Protein AF-A0A356KLQ7-F1 (afdb_monomer_lite)

Sequence (514 aa):
MGVSFFETMQGELVDERGQRTAMDFRVKAEASDLLAFLRAGEARLSGVVEAAPYAERAPVRGRIVVDPFRAGRMSYELSFQDEHERALRFEGTKTIRWLRQPLRSWTELEGELTRGGERLARGTLRFDLRELPAFLASWSLRAGFARADLAQASLEEGAPADVDPTWAALAEAVLVPGERIPAPDEATLRAGRDFVRRMPAGLQLGHSLALKGLDLASRLRYGRSFARLPLARRRSLAEGRERFAPPPALLEAAAAPLKAVHFARPDYLGAVGAPSYEHEVREPDPAWLEQVTPVEALEVEALEAEVVVIGTGAGGAAIAAKLAEEGRAVALLEAGRYHLRQDFSGAPLERAQRLWVQRGLTFALGNSLTSIPLGKLVGGTTAINSGTCFAVPDAVLGEWRAAGFPSDFAPEAFRPWVEQVEAELGVTPGERPYLGRVADLVARGAEALGLEHGPLPRNAPGCDGQGTCIYGCPTDAKRSANVSWVPRALKAGAELFTGLRVSRLLERRGRVAG

Radius of gyration: 32.59 Å; chains: 1; bounding box: 86×51×91 Å

Structure (mmCIF, N/CA/C/O backbone):
data_AF-A0A356KLQ7-F1
#
_entry.id   AF-A0A356KLQ7-F1
#
loop_
_atom_site.group_PDB
_atom_site.id
_atom_site.type_symbol
_atom_site.label_atom_id
_atom_site.label_alt_id
_atom_site.label_comp_id
_atom_site.label_asym_id
_atom_site.label_entity_id
_atom_site.label_seq_id
_atom_site.pdbx_PDB_ins_code
_atom_site.Cartn_x
_atom_site.Cartn_y
_atom_site.Cartn_z
_atom_site.occupancy
_atom_site.B_iso_or_equiv
_atom_site.auth_seq_id
_atom_site.auth_comp_id
_atom_site.auth_asym_id
_atom_site.auth_atom_id
_atom_site.pdbx_PDB_model_num
ATOM 1 N N . MET A 1 1 ? 43.927 -5.444 -18.031 1.00 53.50 1 MET A N 1
ATOM 2 C CA . MET A 1 1 ? 42.647 -4.701 -18.161 1.00 53.50 1 MET A CA 1
ATOM 3 C C . MET A 1 1 ? 42.047 -5.092 -19.498 1.00 53.50 1 MET A C 1
ATOM 5 O O . MET A 1 1 ? 42.774 -5.030 -20.481 1.00 53.50 1 MET A O 1
ATOM 9 N N . GLY A 1 2 ? 40.799 -5.562 -19.530 1.00 59.97 2 GLY A N 1
ATOM 10 C CA . GLY A 1 2 ? 40.133 -5.947 -20.779 1.00 59.97 2 GLY A CA 1
ATOM 11 C C . GLY A 1 2 ? 39.663 -4.734 -21.584 1.00 59.97 2 GLY A C 1
ATOM 12 O O . GLY A 1 2 ? 39.489 -3.651 -21.023 1.00 59.97 2 GLY A O 1
ATOM 13 N N . VAL A 1 3 ? 39.462 -4.928 -22.885 1.00 65.06 3 VAL A N 1
ATOM 14 C CA . VAL A 1 3 ? 38.898 -3.929 -23.805 1.00 65.06 3 VAL A CA 1
ATOM 15 C C . VAL A 1 3 ? 37.609 -4.489 -24.379 1.00 65.06 3 VAL A C 1
ATOM 17 O O . VAL A 1 3 ? 37.569 -5.645 -24.800 1.00 65.06 3 VAL A O 1
ATOM 20 N N . SER A 1 4 ? 36.571 -3.662 -24.429 1.00 67.44 4 SER A N 1
ATOM 21 C CA . SER A 1 4 ? 35.356 -3.968 -25.178 1.00 67.44 4 SER A CA 1
ATOM 22 C C . SER A 1 4 ? 34.896 -2.760 -25.978 1.00 67.44 4 SER A C 1
ATOM 24 O O . SER A 1 4 ? 34.999 -1.638 -25.481 1.00 67.44 4 SER A O 1
ATOM 26 N N . PHE A 1 5 ? 34.369 -2.997 -27.177 1.00 68.44 5 PHE A N 1
ATOM 27 C CA . PHE A 1 5 ? 33.719 -1.988 -28.017 1.00 68.44 5 PHE A CA 1
ATOM 28 C C . PHE A 1 5 ? 32.568 -2.622 -28.810 1.00 68.44 5 PHE A C 1
ATOM 30 O O . PHE A 1 5 ? 32.486 -3.846 -28.925 1.00 68.44 5 PHE A O 1
ATOM 37 N N . PHE A 1 6 ? 31.670 -1.798 -29.344 1.00 67.88 6 PHE A N 1
ATOM 38 C CA . PHE A 1 6 ? 30.528 -2.248 -30.147 1.00 67.88 6 PHE A CA 1
ATOM 39 C C . PHE A 1 6 ? 30.664 -1.753 -31.584 1.00 67.88 6 PHE A C 1
ATOM 41 O O . PHE A 1 6 ? 31.101 -0.625 -31.795 1.00 67.88 6 PHE A O 1
ATOM 48 N N . GLU A 1 7 ? 30.279 -2.571 -32.560 1.00 74.06 7 GLU A N 1
ATOM 49 C CA . GLU A 1 7 ? 30.335 -2.234 -33.983 1.00 74.06 7 GLU A CA 1
ATOM 50 C C . GLU A 1 7 ? 29.040 -2.653 -34.693 1.00 74.06 7 GLU A C 1
ATOM 52 O O . GLU A 1 7 ? 28.558 -3.777 -34.527 1.00 74.06 7 GLU A O 1
ATOM 57 N N . THR A 1 8 ? 28.503 -1.737 -35.501 1.00 76.69 8 THR A N 1
ATOM 58 C CA . THR A 1 8 ? 27.355 -1.960 -36.387 1.00 76.69 8 THR A CA 1
ATOM 59 C C . THR A 1 8 ? 27.811 -1.787 -37.832 1.00 76.69 8 THR A C 1
ATOM 61 O O . THR A 1 8 ? 28.408 -0.764 -38.171 1.00 76.69 8 THR A O 1
ATOM 64 N N . MET A 1 9 ? 27.516 -2.765 -38.688 1.00 81.19 9 MET A N 1
ATOM 65 C CA . MET A 1 9 ? 27.859 -2.749 -40.114 1.00 81.19 9 MET A CA 1
ATOM 66 C C . MET A 1 9 ? 26.621 -3.064 -40.949 1.00 81.19 9 MET A C 1
ATOM 68 O O . MET A 1 9 ? 25.871 -3.967 -40.593 1.00 81.19 9 MET A O 1
ATOM 72 N N . GLN A 1 10 ? 26.416 -2.339 -42.052 1.00 83.81 10 GLN A N 1
ATOM 73 C CA . GLN A 1 10 ? 25.253 -2.488 -42.939 1.00 83.81 10 GLN A CA 1
ATOM 74 C C . GLN A 1 10 ? 25.666 -2.453 -44.410 1.00 83.81 10 GLN A C 1
ATOM 76 O O . GLN A 1 10 ? 26.453 -1.597 -44.808 1.00 83.81 10 GLN A O 1
ATOM 81 N N . GLY A 1 11 ? 25.114 -3.320 -45.250 1.00 86.69 11 GLY A N 1
ATOM 82 C CA . GLY A 1 11 ? 25.365 -3.288 -46.688 1.00 86.69 11 GLY A CA 1
ATOM 83 C C . GLY A 1 11 ? 24.571 -4.325 -47.464 1.00 86.69 11 GLY A C 1
ATOM 84 O O . GLY A 1 11 ? 23.490 -4.722 -47.045 1.00 86.69 11 GLY A O 1
ATOM 85 N N . GLU A 1 12 ? 25.097 -4.732 -48.617 1.00 88.06 12 GLU A N 1
ATOM 86 C CA . GLU A 1 12 ? 24.415 -5.651 -49.534 1.00 88.06 12 GLU A CA 1
ATOM 87 C C . GLU A 1 12 ? 25.310 -6.850 -49.860 1.00 88.06 12 GLU A C 1
ATOM 89 O O . GLU A 1 12 ? 26.492 -6.683 -50.164 1.00 88.06 12 GLU A O 1
ATOM 94 N N . LEU A 1 13 ? 24.723 -8.045 -49.829 1.00 88.44 13 LEU A N 1
ATOM 95 C CA . LEU A 1 13 ? 25.230 -9.289 -50.397 1.00 88.44 13 LEU A CA 1
ATOM 96 C C . LEU A 1 13 ? 24.626 -9.487 -51.794 1.00 88.44 13 LEU A C 1
ATOM 98 O O . LEU A 1 13 ? 23.446 -9.222 -52.002 1.00 88.44 13 LEU A O 1
ATOM 102 N N . VAL A 1 14 ? 25.415 -9.988 -52.736 1.00 89.56 14 VAL A N 1
ATOM 103 C CA . VAL A 1 14 ? 25.008 -10.331 -54.101 1.00 89.56 14 VAL A CA 1
ATOM 104 C C . VAL A 1 14 ? 25.331 -11.800 -54.342 1.00 89.56 14 VAL A C 1
ATOM 106 O O . VAL A 1 14 ? 26.483 -12.213 -54.179 1.00 89.56 14 VAL A O 1
ATOM 109 N N . ASP A 1 15 ? 24.319 -12.592 -54.687 1.00 88.69 15 ASP A N 1
ATOM 110 C CA . ASP A 1 15 ? 24.489 -14.009 -55.019 1.00 88.69 15 ASP A CA 1
ATOM 111 C C . ASP A 1 15 ? 24.967 -14.216 -56.473 1.00 88.69 15 ASP A C 1
ATOM 113 O O . ASP A 1 15 ? 25.096 -1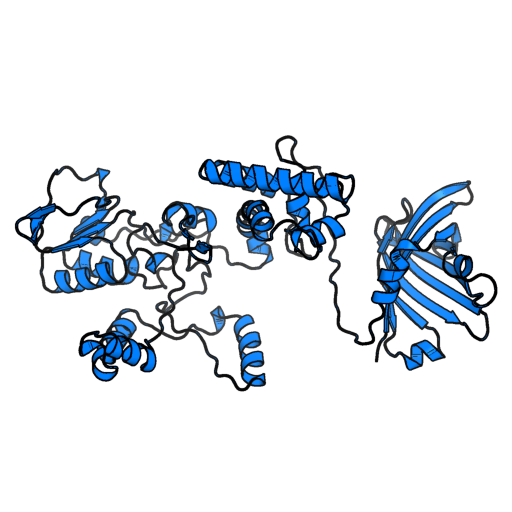3.270 -57.256 1.00 88.69 15 ASP A O 1
ATOM 117 N N . GLU A 1 16 ? 25.226 -15.466 -56.866 1.00 84.06 16 GLU A N 1
ATOM 118 C CA . GLU A 1 16 ? 25.684 -15.795 -58.228 1.00 84.06 16 GLU A CA 1
ATOM 119 C C . GLU A 1 16 ? 24.625 -15.541 -59.320 1.00 84.06 16 GLU A C 1
ATOM 121 O O . GLU A 1 16 ? 24.955 -15.484 -60.505 1.00 84.06 16 GLU A O 1
ATOM 126 N N . ARG A 1 17 ? 23.357 -15.344 -58.937 1.00 83.25 17 ARG A N 1
ATOM 127 C CA . ARG A 1 17 ? 22.237 -15.001 -59.829 1.00 83.25 17 ARG A CA 1
ATOM 128 C C . ARG A 1 17 ? 22.007 -13.488 -59.920 1.00 83.25 17 ARG A C 1
ATOM 130 O O . ARG A 1 17 ? 21.123 -13.052 -60.655 1.00 83.25 17 ARG A O 1
ATOM 137 N N . GLY A 1 18 ? 22.798 -12.686 -59.203 1.00 81.25 18 GLY A N 1
ATOM 138 C CA . GLY A 1 18 ? 22.677 -11.231 -59.142 1.00 81.25 18 GLY A CA 1
ATOM 139 C C . GLY A 1 18 ? 21.599 -10.724 -58.176 1.00 81.25 18 GLY A C 1
ATOM 140 O O . GLY A 1 18 ? 21.315 -9.524 -58.172 1.00 81.25 18 GLY A O 1
ATOM 141 N N . GLN A 1 19 ? 21.000 -11.594 -57.357 1.00 85.44 19 GLN A N 1
ATOM 142 C CA . GLN A 1 19 ? 20.044 -11.204 -56.326 1.00 85.44 19 GLN A CA 1
ATOM 143 C C . GLN A 1 19 ? 20.765 -10.457 -55.207 1.00 85.44 19 GLN A C 1
ATOM 145 O O . GLN A 1 19 ? 21.759 -10.929 -54.656 1.00 85.44 19 GLN A O 1
ATOM 150 N N . ARG A 1 20 ? 20.232 -9.285 -54.853 1.00 88.06 20 ARG A N 1
ATOM 151 C CA . ARG A 1 20 ? 20.753 -8.454 -53.768 1.00 88.06 20 ARG A CA 1
ATOM 152 C C . ARG A 1 20 ? 19.995 -8.719 -52.479 1.00 88.06 20 ARG A C 1
ATOM 154 O O . ARG A 1 20 ? 18.769 -8.709 -52.471 1.00 88.06 20 ARG A O 1
ATOM 161 N N . THR A 1 21 ? 20.735 -8.922 -51.402 1.00 85.44 21 THR A N 1
ATOM 162 C CA . THR A 1 21 ? 20.228 -9.141 -50.049 1.00 85.44 21 THR A CA 1
ATOM 163 C C . THR A 1 21 ? 20.844 -8.105 -49.127 1.00 85.44 21 THR A C 1
ATOM 165 O O . THR A 1 21 ? 22.067 -8.007 -49.047 1.00 85.44 21 THR A O 1
ATOM 168 N N . ALA A 1 22 ? 20.021 -7.321 -48.435 1.00 86.75 22 ALA A N 1
ATOM 169 C CA . ALA A 1 22 ? 20.527 -6.446 -47.386 1.00 86.75 22 ALA A CA 1
ATOM 170 C C . ALA A 1 22 ? 21.102 -7.304 -46.252 1.00 86.75 22 ALA A C 1
ATOM 172 O O . ALA A 1 22 ? 20.497 -8.303 -45.875 1.00 86.75 22 ALA A O 1
ATOM 173 N N . MET A 1 23 ? 22.265 -6.924 -45.735 1.00 86.62 23 MET A N 1
ATOM 174 C CA . MET A 1 23 ? 22.896 -7.572 -44.593 1.00 86.62 23 MET A CA 1
ATOM 175 C C . MET A 1 23 ? 23.317 -6.515 -43.580 1.00 86.62 23 MET A C 1
ATOM 177 O O . MET A 1 23 ? 24.036 -5.572 -43.921 1.00 86.62 23 MET A O 1
ATOM 181 N N . ASP A 1 24 ? 22.933 -6.708 -42.324 1.00 85.31 24 ASP A N 1
ATOM 182 C CA . ASP A 1 24 ? 23.490 -5.993 -41.188 1.00 85.31 24 ASP A CA 1
ATOM 183 C C . ASP A 1 24 ? 23.967 -6.940 -40.095 1.00 85.31 24 ASP A C 1
ATOM 185 O O . ASP A 1 24 ? 23.403 -8.006 -39.861 1.00 85.31 24 ASP A O 1
ATOM 189 N N . PHE A 1 25 ? 25.035 -6.546 -39.407 1.00 81.88 25 PHE A N 1
ATOM 190 C CA . PHE A 1 25 ? 25.416 -7.183 -38.158 1.00 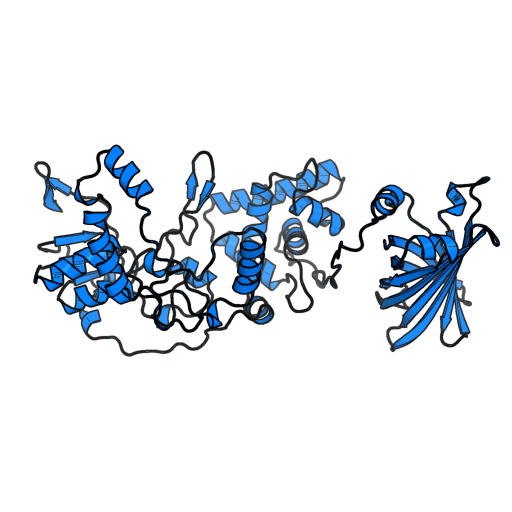81.88 25 PHE A CA 1
ATOM 191 C C . PHE A 1 25 ? 25.728 -6.145 -37.092 1.00 81.88 25 PHE A C 1
ATOM 193 O O . PHE A 1 25 ? 26.276 -5.072 -37.356 1.00 81.88 25 PHE A O 1
ATOM 200 N N . ARG A 1 26 ? 25.397 -6.509 -35.856 1.00 78.69 26 ARG A N 1
ATOM 201 C CA . ARG A 1 26 ? 25.664 -5.740 -34.642 1.00 78.69 26 ARG A CA 1
ATOM 202 C C . ARG A 1 26 ? 26.430 -6.635 -33.695 1.00 78.69 26 ARG A C 1
ATOM 204 O O . ARG A 1 26 ? 25.868 -7.602 -33.187 1.00 78.69 26 ARG A O 1
ATOM 211 N N . VAL A 1 27 ? 27.707 -6.337 -33.481 1.00 77.31 27 VAL A N 1
ATOM 212 C CA . VAL A 1 27 ? 28.617 -7.184 -32.704 1.00 77.31 27 VAL A CA 1
ATOM 213 C C . VAL A 1 27 ? 29.309 -6.401 -31.595 1.00 77.31 27 VAL A C 1
ATOM 215 O O . VAL A 1 27 ? 29.748 -5.267 -31.770 1.00 77.31 27 VAL A O 1
ATOM 218 N N . LYS A 1 28 ? 29.429 -7.035 -30.433 1.00 76.75 28 LYS A N 1
ATOM 219 C CA . LYS A 1 28 ? 30.313 -6.646 -29.342 1.00 76.75 28 LYS A CA 1
ATOM 220 C C . LYS A 1 28 ? 31.647 -7.355 -29.526 1.00 76.75 28 LYS A C 1
ATOM 222 O O . LYS A 1 28 ? 31.678 -8.585 -29.593 1.00 76.75 28 LYS A O 1
ATOM 227 N N . ALA A 1 29 ? 32.727 -6.587 -29.574 1.00 78.31 29 ALA A N 1
ATOM 228 C CA . ALA A 1 29 ? 34.088 -7.090 -29.545 1.00 78.31 29 ALA A CA 1
ATOM 229 C C . ALA A 1 29 ? 34.627 -7.072 -28.113 1.00 78.31 29 ALA A C 1
ATOM 231 O O . ALA A 1 29 ? 34.512 -6.061 -27.420 1.00 78.31 29 ALA A O 1
ATOM 232 N N . GLU A 1 30 ? 35.234 -8.173 -27.675 1.00 76.06 30 GLU A N 1
ATOM 233 C CA . GLU A 1 30 ? 35.836 -8.303 -26.349 1.00 76.06 30 GLU A CA 1
ATOM 234 C C . GLU A 1 30 ? 37.231 -8.928 -26.427 1.00 76.06 30 GLU A C 1
ATOM 236 O O . GLU A 1 30 ? 37.435 -9.980 -27.038 1.00 76.06 30 GLU A O 1
ATOM 241 N N . ALA A 1 31 ? 38.188 -8.299 -25.746 1.00 77.50 31 ALA A N 1
ATOM 242 C CA . ALA A 1 31 ? 39.513 -8.842 -25.495 1.00 77.50 31 ALA A CA 1
ATOM 243 C C . ALA A 1 31 ? 39.782 -8.851 -23.987 1.00 77.50 31 ALA A C 1
ATOM 245 O O . ALA A 1 31 ? 39.621 -7.840 -23.298 1.00 77.50 31 ALA A O 1
ATOM 246 N N . SER A 1 32 ? 40.211 -9.999 -23.465 1.00 64.12 32 SER A N 1
ATOM 247 C CA . SER A 1 32 ? 40.460 -10.200 -22.033 1.00 64.12 32 SER A CA 1
ATOM 248 C C . SER A 1 32 ? 41.649 -9.391 -21.505 1.00 64.12 32 SER A C 1
ATOM 250 O O . SER A 1 32 ? 41.704 -9.090 -20.313 1.00 64.12 32 SER A O 1
ATOM 252 N N . ASP A 1 33 ? 42.583 -9.007 -22.380 1.00 70.56 33 ASP A N 1
ATOM 253 C CA . ASP A 1 33 ? 43.766 -8.231 -22.019 1.00 70.56 33 ASP A CA 1
ATOM 254 C C . ASP A 1 33 ? 44.173 -7.230 -23.117 1.00 70.56 33 ASP A C 1
ATOM 256 O O . ASP A 1 33 ? 44.377 -7.598 -24.272 1.00 70.56 33 ASP A O 1
ATOM 260 N N . LEU A 1 34 ? 44.317 -5.955 -22.740 1.00 64.56 34 LEU A N 1
ATOM 261 C CA . LEU A 1 34 ? 44.719 -4.850 -23.618 1.00 64.56 34 LEU A CA 1
ATOM 262 C C . LEU A 1 34 ? 46.112 -5.065 -24.232 1.00 64.56 34 LEU A C 1
ATOM 264 O O . LEU A 1 34 ? 46.314 -4.749 -25.401 1.00 64.56 34 LEU A O 1
ATOM 268 N N . LEU A 1 35 ? 47.076 -5.604 -23.475 1.00 62.94 35 LEU A N 1
ATOM 269 C CA . LEU A 1 35 ? 48.428 -5.857 -23.989 1.00 62.94 35 LEU A CA 1
ATOM 270 C C . LEU A 1 35 ? 48.434 -7.015 -24.992 1.00 62.94 35 LEU A C 1
ATOM 272 O O . LEU A 1 35 ? 49.135 -6.936 -26.000 1.00 62.94 35 LEU A O 1
ATOM 276 N N . ALA A 1 36 ? 47.638 -8.058 -24.752 1.00 62.69 36 ALA A N 1
ATOM 277 C CA . ALA A 1 36 ? 47.413 -9.137 -25.707 1.00 62.69 36 ALA A CA 1
ATOM 278 C C . ALA A 1 36 ? 46.707 -8.639 -26.978 1.00 62.69 36 ALA A C 1
ATOM 280 O O . ALA A 1 36 ? 47.153 -8.967 -28.075 1.00 62.69 36 ALA A O 1
ATOM 281 N N . PHE A 1 37 ? 45.685 -7.784 -26.854 1.00 69.50 37 PHE A N 1
ATOM 282 C CA . PHE A 1 37 ? 45.008 -7.164 -27.999 1.00 69.50 37 PHE A CA 1
ATOM 283 C C . PHE A 1 37 ? 45.962 -6.300 -28.835 1.00 69.50 37 PHE A C 1
ATOM 285 O O . PHE A 1 37 ? 45.984 -6.418 -30.054 1.00 69.50 37 PHE A O 1
ATOM 292 N N . LEU A 1 38 ? 46.819 -5.493 -28.202 1.00 65.62 38 LEU A N 1
ATOM 293 C CA . LEU A 1 38 ? 47.808 -4.676 -28.917 1.00 65.62 38 LEU A CA 1
ATOM 294 C C . LEU A 1 38 ? 48.913 -5.506 -29.599 1.00 65.62 38 LEU A C 1
ATOM 296 O O . LEU A 1 38 ? 49.496 -5.038 -30.574 1.00 65.62 38 LEU A O 1
ATOM 300 N N . ARG A 1 39 ? 49.218 -6.718 -29.105 1.00 64.62 39 ARG A N 1
ATOM 301 C CA . ARG A 1 39 ? 50.248 -7.606 -29.685 1.00 64.62 39 ARG A CA 1
ATOM 302 C C . ARG A 1 39 ? 49.715 -8.560 -30.754 1.00 64.62 39 ARG A C 1
ATOM 304 O O . ARG A 1 39 ? 50.401 -8.778 -31.746 1.00 64.62 39 ARG A O 1
ATOM 311 N N . ALA A 1 40 ? 48.554 -9.167 -30.519 1.00 66.50 40 ALA A N 1
ATOM 312 C CA . ALA A 1 40 ? 47.967 -10.199 -31.377 1.00 66.50 40 ALA A CA 1
ATOM 313 C C . ALA A 1 40 ? 46.847 -9.662 -32.280 1.00 66.50 40 ALA A C 1
ATOM 315 O O . ALA A 1 40 ? 46.485 -10.313 -33.254 1.00 66.50 40 ALA A O 1
ATOM 316 N N . GLY A 1 41 ? 46.287 -8.492 -31.956 1.00 72.50 41 GLY A N 1
ATOM 317 C CA . GLY A 1 41 ? 45.224 -7.866 -32.735 1.00 72.50 41 GLY A CA 1
ATOM 318 C C . GLY A 1 41 ? 43.868 -8.559 -32.652 1.00 72.50 41 GLY A C 1
ATOM 319 O O . GLY A 1 41 ? 42.976 -8.209 -33.415 1.00 72.50 41 GLY A O 1
ATOM 320 N N . GLU A 1 42 ? 43.695 -9.554 -31.782 1.00 80.50 42 GLU A N 1
ATOM 321 C CA . GLU A 1 42 ? 42.515 -10.422 -31.787 1.00 80.50 42 GLU A CA 1
ATOM 322 C C . GLU A 1 42 ? 41.491 -10.033 -30.712 1.00 80.50 42 GLU A C 1
ATOM 324 O O . GLU A 1 42 ? 41.840 -9.845 -29.544 1.00 80.50 42 GLU A O 1
ATOM 329 N N . ALA A 1 43 ? 40.213 -9.961 -31.092 1.00 82.12 43 ALA A N 1
ATOM 330 C CA . ALA A 1 43 ? 39.090 -9.851 -30.163 1.00 82.12 43 ALA A CA 1
ATOM 331 C C . ALA A 1 43 ? 37.950 -10.801 -30.559 1.00 82.12 43 ALA A C 1
ATOM 333 O O . ALA A 1 43 ? 37.722 -11.077 -31.739 1.00 82.12 43 ALA A O 1
ATOM 334 N N . ARG A 1 44 ? 37.219 -11.312 -29.565 1.00 82.94 44 ARG A N 1
ATOM 335 C CA . ARG A 1 44 ? 36.047 -12.170 -29.786 1.00 82.94 44 ARG A CA 1
ATOM 336 C C . ARG A 1 44 ? 34.833 -11.315 -30.101 1.00 82.94 44 ARG A C 1
ATOM 338 O O . ARG A 1 44 ? 34.607 -10.316 -29.428 1.00 82.94 44 ARG A O 1
ATOM 345 N N . LEU A 1 45 ? 34.049 -11.733 -31.086 1.00 81.56 45 LEU A N 1
ATOM 346 C CA . LEU A 1 45 ? 32.810 -11.083 -31.494 1.00 81.56 45 LEU A CA 1
ATOM 347 C C . LEU A 1 45 ? 31.604 -11.891 -31.011 1.00 81.56 45 LEU A C 1
ATOM 349 O O . LEU A 1 45 ? 31.567 -13.116 -31.144 1.00 81.56 45 LEU A O 1
ATOM 353 N N . SER A 1 46 ? 30.599 -11.198 -30.490 1.00 73.75 46 SER A N 1
ATOM 354 C CA . SER A 1 46 ? 29.287 -11.769 -30.171 1.00 73.75 46 SER A CA 1
ATOM 355 C C . SER A 1 46 ? 28.189 -10.764 -30.494 1.00 73.75 46 SER A C 1
ATOM 357 O O . SER A 1 46 ? 28.371 -9.572 -30.262 1.00 73.75 46 SER A O 1
ATOM 359 N N . GLY A 1 47 ? 27.066 -11.205 -31.051 1.00 80.50 47 GLY A N 1
ATOM 360 C CA . GLY A 1 47 ? 26.006 -10.275 -31.425 1.00 80.50 47 GLY A CA 1
ATOM 361 C C . GLY A 1 47 ? 24.878 -10.905 -32.224 1.00 80.50 47 GLY A C 1
ATOM 362 O O . GLY A 1 47 ? 24.567 -12.081 -32.039 1.00 80.50 47 GLY A O 1
ATOM 363 N N . VAL A 1 48 ? 24.311 -10.127 -33.144 1.00 76.31 48 VAL A N 1
ATOM 364 C CA . VAL A 1 48 ? 23.237 -10.554 -34.053 1.00 76.31 48 VAL A CA 1
ATOM 365 C C . VAL A 1 48 ? 23.541 -10.171 -35.500 1.00 76.31 48 VAL A C 1
ATOM 367 O O . VAL A 1 48 ? 24.204 -9.161 -35.748 1.00 76.31 48 VAL A O 1
ATOM 370 N N . VAL A 1 49 ? 23.039 -10.971 -36.439 1.00 82.81 49 VAL A N 1
ATOM 371 C CA . VAL A 1 49 ? 23.097 -10.723 -37.885 1.00 82.81 49 VAL A CA 1
ATOM 372 C C . VAL A 1 49 ? 21.703 -10.838 -38.499 1.00 82.81 49 VAL A C 1
ATOM 374 O O . VAL A 1 49 ? 20.914 -11.697 -38.111 1.00 82.81 49 VAL A O 1
ATOM 377 N N . GLU A 1 50 ? 21.402 -9.976 -39.456 1.00 84.44 50 GLU A N 1
ATOM 378 C CA . GLU A 1 50 ? 20.156 -9.961 -40.213 1.00 84.44 50 GLU A CA 1
ATOM 379 C C . GLU A 1 50 ? 20.503 -9.844 -41.700 1.00 84.44 50 GLU A C 1
ATOM 381 O O . GLU A 1 50 ? 21.226 -8.946 -42.120 1.00 84.44 50 GLU A O 1
ATOM 386 N N . ALA A 1 51 ? 20.090 -10.839 -42.478 1.00 84.31 51 ALA A N 1
ATOM 387 C CA . ALA A 1 51 ? 20.444 -11.020 -43.879 1.00 84.31 51 ALA A CA 1
ATOM 388 C C . ALA A 1 51 ? 19.390 -11.881 -44.594 1.00 84.31 51 ALA A C 1
ATOM 390 O O . ALA A 1 51 ? 19.715 -12.950 -45.107 1.00 84.31 51 ALA A O 1
ATOM 391 N N . ALA A 1 52 ? 18.116 -11.478 -44.573 1.00 78.62 52 ALA A N 1
ATOM 392 C CA . ALA A 1 52 ? 17.020 -12.271 -45.139 1.00 78.62 52 ALA A CA 1
ATOM 393 C C . ALA A 1 52 ? 17.181 -12.467 -46.665 1.00 78.62 52 ALA A C 1
ATOM 395 O O . ALA A 1 52 ? 17.386 -11.482 -47.376 1.00 78.62 52 ALA A O 1
ATOM 396 N N . PRO A 1 53 ? 17.074 -13.702 -47.197 1.00 75.38 53 PRO A N 1
ATOM 397 C CA . PRO A 1 53 ? 16.517 -14.898 -46.548 1.00 75.38 53 PRO A CA 1
ATOM 398 C C . PRO A 1 53 ? 17.549 -15.803 -45.844 1.00 75.38 53 PRO A C 1
ATOM 400 O O . PRO A 1 53 ? 17.203 -16.866 -45.349 1.00 75.38 53 PRO A O 1
ATOM 403 N N . TYR A 1 54 ? 18.833 -15.442 -45.819 1.00 80.69 54 TYR A N 1
ATOM 404 C CA . TYR A 1 54 ? 19.890 -16.290 -45.257 1.00 80.69 54 TYR A CA 1
ATOM 405 C C . TYR A 1 54 ? 19.848 -16.387 -43.730 1.00 80.69 54 TYR A C 1
ATOM 407 O O . TYR A 1 54 ? 20.152 -17.441 -43.181 1.00 80.69 54 TYR A O 1
ATOM 415 N N . ALA A 1 55 ? 19.525 -15.294 -43.038 1.00 79.94 55 ALA A N 1
ATOM 416 C CA . ALA A 1 55 ? 19.428 -15.270 -41.582 1.00 79.94 55 ALA A CA 1
ATOM 417 C C . ALA A 1 55 ? 18.488 -14.157 -41.115 1.00 79.94 55 ALA A C 1
ATOM 419 O O . ALA A 1 55 ? 18.714 -12.985 -41.413 1.00 79.94 55 ALA A O 1
ATOM 420 N N . GLU A 1 56 ? 17.468 -14.501 -40.337 1.00 78.06 56 GLU A N 1
ATOM 421 C CA . GLU A 1 56 ? 16.546 -13.533 -39.740 1.00 78.06 56 GLU A CA 1
ATOM 422 C C . GLU A 1 56 ? 16.908 -13.327 -38.268 1.00 78.06 56 GLU A C 1
ATOM 424 O O . GLU A 1 56 ? 16.591 -14.146 -37.409 1.00 78.06 56 GLU A O 1
ATOM 429 N N . ARG A 1 57 ? 17.639 -12.242 -37.974 1.00 78.00 57 ARG A N 1
ATOM 430 C CA . ARG A 1 57 ? 18.097 -11.881 -36.617 1.00 78.00 57 ARG A CA 1
ATOM 431 C C . ARG A 1 57 ? 18.795 -13.031 -35.867 1.00 78.00 57 ARG A C 1
ATOM 433 O O . ARG A 1 57 ? 18.611 -13.201 -34.660 1.00 78.00 57 ARG A O 1
ATOM 440 N N . ALA A 1 58 ? 19.635 -13.792 -36.565 1.00 73.25 58 ALA A N 1
ATOM 441 C CA . ALA A 1 58 ? 20.338 -14.936 -36.000 1.00 73.25 58 ALA A CA 1
ATOM 442 C C . ALA A 1 58 ? 21.454 -14.501 -35.025 1.00 73.25 58 ALA A C 1
ATOM 444 O O . ALA A 1 58 ? 22.151 -13.508 -35.275 1.00 73.25 58 ALA A O 1
ATOM 445 N N . PRO A 1 59 ? 21.680 -15.241 -33.922 1.00 72.94 59 PRO A N 1
ATOM 446 C CA . PRO A 1 59 ? 22.825 -15.009 -33.053 1.00 72.94 59 PRO A CA 1
ATOM 447 C C . PRO A 1 59 ? 24.126 -15.294 -33.812 1.00 72.94 59 PRO A C 1
ATOM 449 O O . PRO A 1 59 ? 24.265 -16.323 -34.474 1.00 72.94 59 PRO A O 1
ATOM 452 N N . VAL A 1 60 ? 25.105 -14.397 -33.680 1.00 81.94 60 VAL A N 1
ATOM 453 C CA . VAL A 1 60 ? 26.408 -14.520 -34.343 1.00 81.94 60 VAL A CA 1
ATOM 454 C C . VAL A 1 60 ? 27.538 -14.571 -33.324 1.00 81.94 60 VAL A C 1
ATOM 456 O O . VAL A 1 60 ? 27.564 -13.825 -32.339 1.00 81.94 60 VAL A O 1
ATOM 459 N N . ARG A 1 61 ? 28.501 -15.458 -33.569 1.00 85.44 61 ARG A N 1
ATOM 460 C CA . ARG A 1 61 ? 29.769 -15.529 -32.837 1.00 85.44 61 ARG A CA 1
ATOM 461 C C . ARG A 1 61 ? 30.919 -15.467 -33.815 1.00 85.44 61 ARG A C 1
ATOM 463 O O . ARG A 1 61 ? 30.817 -15.970 -34.928 1.00 85.44 61 ARG A O 1
ATOM 470 N N . GLY A 1 62 ? 32.025 -14.879 -33.399 1.00 87.75 62 GLY A N 1
ATOM 471 C CA . GLY A 1 62 ? 33.140 -14.720 -34.304 1.00 87.75 62 GLY A CA 1
ATOM 472 C C . GLY A 1 62 ? 34.393 -14.192 -33.654 1.00 87.75 62 GLY A C 1
ATOM 473 O O . GLY A 1 62 ? 34.525 -14.145 -32.429 1.00 87.75 62 GLY A O 1
ATOM 474 N N . ARG A 1 63 ? 35.306 -13.749 -34.503 1.00 87.38 63 ARG A N 1
ATOM 475 C CA . ARG A 1 63 ? 36.491 -13.011 -34.091 1.00 87.38 63 ARG A CA 1
ATOM 476 C C . ARG A 1 63 ? 36.830 -11.931 -35.099 1.00 87.38 63 ARG A C 1
ATOM 478 O O . ARG A 1 63 ? 36.484 -12.019 -36.277 1.00 87.38 63 ARG A O 1
ATOM 485 N N . ILE A 1 64 ? 37.533 -10.931 -34.599 1.00 86.38 64 ILE A N 1
ATOM 486 C CA . ILE A 1 64 ? 38.189 -9.905 -35.388 1.00 86.38 64 ILE A CA 1
ATOM 487 C C . ILE A 1 64 ? 39.690 -10.015 -35.159 1.00 86.38 64 ILE A C 1
ATOM 489 O O . ILE A 1 64 ? 40.125 -10.162 -34.019 1.00 86.38 64 ILE A O 1
ATOM 493 N N . VAL A 1 65 ? 40.469 -9.950 -36.235 1.00 82.69 65 VAL A N 1
ATOM 494 C CA . VAL A 1 65 ? 41.935 -9.949 -36.188 1.00 82.69 65 VAL A CA 1
ATOM 495 C C . VAL A 1 65 ? 42.443 -8.692 -36.880 1.00 82.69 65 VAL A C 1
ATOM 497 O O . VAL A 1 65 ? 42.189 -8.479 -38.065 1.00 82.69 65 VAL A O 1
ATOM 500 N N . VAL A 1 66 ? 43.154 -7.852 -36.137 1.00 76.38 66 VAL A N 1
ATOM 501 C CA . VAL A 1 66 ? 43.715 -6.571 -36.570 1.00 76.38 66 VAL A CA 1
ATOM 502 C C . VAL A 1 66 ? 45.228 -6.728 -36.728 1.00 76.38 66 VAL A C 1
ATOM 504 O O . VAL A 1 66 ? 45.941 -6.848 -35.741 1.00 76.38 66 VAL A O 1
ATOM 507 N N . ASP A 1 67 ? 45.750 -6.671 -37.952 1.00 70.81 67 ASP A N 1
ATOM 508 C CA . ASP A 1 67 ? 47.197 -6.669 -38.217 1.00 70.81 67 ASP A CA 1
ATOM 509 C C . ASP A 1 67 ? 47.618 -5.320 -38.829 1.00 70.81 67 ASP A C 1
ATOM 511 O O . ASP A 1 67 ? 47.661 -5.162 -40.057 1.00 70.81 67 ASP A O 1
ATOM 515 N N . PRO A 1 68 ? 47.898 -4.304 -37.990 1.00 59.88 68 PRO A N 1
ATOM 516 C CA . PRO A 1 68 ? 48.187 -2.959 -38.464 1.00 59.88 68 PRO A CA 1
ATOM 517 C C . PRO A 1 68 ? 49.645 -2.775 -38.911 1.00 59.88 68 PRO A C 1
ATOM 519 O O . PRO A 1 68 ? 49.910 -1.850 -39.675 1.00 59.88 68 PRO A O 1
ATOM 522 N N . PHE A 1 69 ? 50.579 -3.629 -38.470 1.00 57.69 69 PHE A N 1
ATOM 523 C CA . PHE A 1 69 ? 52.022 -3.426 -38.672 1.00 57.69 69 PHE A CA 1
ATOM 524 C C . PHE A 1 69 ? 52.647 -4.324 -39.748 1.00 57.69 69 PHE A C 1
ATOM 526 O O . PHE A 1 69 ? 53.632 -3.906 -40.352 1.00 57.69 69 PHE A O 1
ATOM 533 N N . ARG A 1 70 ? 52.112 -5.528 -40.016 1.00 58.78 70 ARG A N 1
ATOM 534 C CA . ARG A 1 70 ? 52.669 -6.441 -41.036 1.00 58.78 70 ARG A CA 1
ATOM 535 C C . ARG A 1 70 ? 51.848 -6.469 -42.321 1.00 58.78 70 ARG A C 1
ATOM 537 O O . ARG A 1 70 ? 52.433 -6.490 -43.400 1.00 58.78 70 ARG A O 1
ATOM 544 N N . ALA A 1 71 ? 50.518 -6.450 -42.218 1.00 60.25 71 ALA A N 1
ATOM 545 C CA . ALA A 1 71 ? 49.626 -6.610 -43.373 1.00 60.25 71 ALA A CA 1
ATOM 546 C C . ALA A 1 71 ? 48.753 -5.382 -43.685 1.00 60.25 71 ALA A C 1
ATOM 548 O O . ALA A 1 71 ? 48.233 -5.275 -44.797 1.00 60.25 71 ALA A O 1
ATOM 549 N N . GLY A 1 72 ? 48.572 -4.462 -42.729 1.00 66.12 72 GLY A N 1
ATOM 550 C CA . GLY A 1 72 ? 47.662 -3.322 -42.871 1.00 66.12 72 GLY A CA 1
ATOM 551 C C . GLY A 1 72 ? 46.219 -3.769 -43.116 1.00 66.12 72 GLY A C 1
ATOM 552 O O . GLY A 1 72 ? 45.535 -3.188 -43.957 1.00 66.12 72 GLY A O 1
ATOM 553 N N . ARG A 1 73 ? 45.766 -4.839 -42.450 1.00 75.31 73 ARG A N 1
ATOM 554 C CA . ARG A 1 73 ? 44.461 -5.482 -42.687 1.00 75.31 73 ARG A CA 1
ATOM 555 C C . ARG A 1 73 ? 43.724 -5.770 -41.385 1.00 75.31 73 ARG A C 1
ATOM 557 O O . ARG A 1 73 ? 44.338 -5.978 -40.343 1.00 75.31 73 ARG A O 1
ATOM 564 N N . MET A 1 74 ? 42.400 -5.794 -41.466 1.00 79.88 74 MET A N 1
ATOM 565 C CA . MET A 1 74 ? 41.509 -6.227 -40.396 1.00 79.88 74 MET A CA 1
ATOM 566 C C . MET A 1 74 ? 40.519 -7.243 -40.953 1.00 79.88 74 MET A C 1
ATOM 568 O O . MET A 1 74 ? 39.857 -6.964 -41.952 1.00 79.88 74 MET A O 1
ATOM 572 N N . SER A 1 75 ? 40.452 -8.408 -40.321 1.00 84.38 75 SER A N 1
ATOM 573 C CA . SER A 1 75 ? 39.724 -9.579 -40.816 1.00 84.38 75 SER A CA 1
ATOM 574 C C . SER A 1 75 ? 38.616 -9.947 -39.837 1.00 84.38 75 SER A C 1
ATOM 576 O O . SER A 1 75 ? 38.852 -9.965 -38.631 1.00 84.38 75 SER A O 1
ATOM 578 N N . TYR A 1 76 ? 37.430 -10.235 -40.358 1.00 88.81 76 TYR A N 1
ATOM 579 C CA . TYR A 1 76 ? 36.234 -10.626 -39.622 1.00 88.81 76 TYR A CA 1
ATOM 580 C C . TYR A 1 76 ? 35.875 -12.054 -39.998 1.00 88.81 76 TYR A C 1
ATOM 582 O O . TYR A 1 76 ? 35.807 -12.384 -41.178 1.00 88.81 76 TYR A O 1
ATOM 590 N N . GLU A 1 77 ? 35.600 -12.871 -38.993 1.00 90.75 77 GLU A N 1
ATOM 591 C CA . GLU A 1 77 ? 35.123 -14.238 -39.164 1.00 90.75 77 GLU A CA 1
ATOM 592 C C . GLU A 1 77 ? 33.892 -14.401 -38.280 1.00 90.75 77 GLU A C 1
ATOM 594 O O . GLU A 1 77 ? 34.004 -14.424 -37.055 1.00 90.75 77 GLU A O 1
ATOM 599 N N . LEU A 1 78 ? 32.714 -14.446 -38.899 1.00 90.19 78 LEU A N 1
ATOM 600 C CA . LEU A 1 78 ? 31.413 -14.512 -38.241 1.00 90.19 78 LEU A CA 1
ATOM 601 C C . LEU A 1 78 ? 30.740 -15.843 -38.569 1.00 90.19 78 LEU A C 1
ATOM 603 O O . LEU A 1 78 ? 30.700 -16.247 -39.724 1.00 90.19 78 LEU A O 1
ATOM 607 N N . SER A 1 79 ? 30.202 -16.522 -37.563 1.00 88.06 79 SER A N 1
ATOM 608 C CA . SER A 1 79 ? 29.491 -17.797 -37.687 1.00 88.06 79 SER A CA 1
ATOM 609 C C . SER A 1 79 ? 28.100 -17.682 -37.067 1.00 88.06 79 SER A C 1
ATOM 611 O O . SER A 1 79 ? 27.961 -17.193 -35.942 1.00 88.06 79 SER A O 1
ATOM 613 N N . PHE A 1 80 ? 27.086 -18.115 -37.810 1.00 89.56 80 PHE A N 1
ATOM 614 C CA . PHE A 1 80 ? 25.666 -18.056 -37.450 1.00 89.56 80 PHE A CA 1
ATOM 615 C C . PHE A 1 80 ? 24.901 -19.197 -38.138 1.00 89.56 80 PHE A C 1
ATOM 617 O O . PHE A 1 80 ? 25.500 -19.994 -38.857 1.00 89.56 80 PHE A O 1
ATOM 624 N N . GLN A 1 81 ? 23.600 -19.322 -37.890 1.00 85.81 81 GLN A N 1
ATOM 625 C CA . GLN A 1 81 ? 22.750 -20.356 -38.491 1.00 85.81 81 GLN A CA 1
ATOM 626 C C . GLN A 1 81 ? 21.614 -19.720 -39.293 1.00 85.81 81 GLN A C 1
ATOM 628 O O . GLN A 1 81 ? 21.189 -18.609 -38.974 1.00 85.81 81 GLN A O 1
ATOM 633 N N . ASP A 1 82 ? 21.151 -20.417 -40.330 1.00 82.19 82 ASP A N 1
ATOM 634 C CA . ASP A 1 82 ? 19.923 -20.050 -41.040 1.00 82.19 82 ASP A CA 1
ATOM 635 C C . ASP A 1 82 ? 18.661 -20.575 -40.334 1.00 82.19 82 ASP A C 1
ATOM 637 O O . ASP A 1 82 ? 18.736 -21.259 -39.313 1.00 82.19 82 ASP A O 1
ATOM 641 N N . GLU A 1 83 ? 17.491 -20.262 -40.893 1.00 76.25 83 GLU A N 1
ATOM 642 C CA . GLU A 1 83 ? 16.169 -20.675 -40.388 1.00 76.25 83 GLU A CA 1
ATOM 643 C C . GLU A 1 83 ? 15.973 -22.209 -40.303 1.00 76.25 83 GLU A C 1
ATOM 645 O O . GLU A 1 83 ? 15.059 -22.681 -39.635 1.00 76.25 83 GLU A O 1
ATOM 650 N N . HIS A 1 84 ? 16.844 -22.994 -40.951 1.00 78.81 84 HIS A N 1
ATOM 651 C CA . HIS A 1 84 ? 16.851 -24.460 -40.935 1.00 78.81 84 HIS A CA 1
ATOM 652 C C . HIS A 1 84 ? 18.022 -25.023 -40.100 1.00 78.81 84 HIS A C 1
ATOM 654 O O . HIS A 1 84 ? 18.446 -26.159 -40.315 1.00 78.81 84 HIS A O 1
ATOM 660 N N . GLU A 1 85 ? 18.590 -24.215 -39.197 1.00 77.50 85 GLU A N 1
ATOM 661 C CA . GLU A 1 85 ? 19.741 -24.531 -38.336 1.00 77.50 85 GLU A CA 1
ATOM 662 C C . GLU A 1 85 ? 21.049 -24.868 -39.083 1.00 77.50 85 GLU A C 1
ATOM 664 O O . GLU A 1 85 ? 22.016 -25.367 -38.492 1.00 77.50 85 GLU A O 1
ATOM 669 N N . ARG A 1 86 ? 21.144 -24.568 -40.385 1.00 84.38 86 ARG A N 1
ATOM 670 C CA . ARG A 1 86 ? 22.355 -24.853 -41.168 1.00 84.38 86 ARG A CA 1
ATOM 671 C C . ARG A 1 86 ? 23.414 -23.796 -40.885 1.00 84.38 86 ARG A C 1
ATOM 673 O O . ARG A 1 86 ? 23.137 -22.600 -40.887 1.00 84.38 86 ARG A O 1
ATOM 680 N N . ALA A 1 87 ? 24.652 -24.240 -40.678 1.00 88.00 87 ALA A N 1
ATOM 681 C CA . ALA A 1 87 ? 25.766 -23.357 -40.352 1.00 88.00 87 ALA A CA 1
ATOM 682 C C . ALA A 1 87 ? 26.162 -22.467 -41.543 1.00 88.00 87 ALA A C 1
ATOM 684 O O . ALA A 1 87 ? 26.534 -22.955 -42.615 1.00 88.00 87 ALA A O 1
ATOM 685 N N . LEU A 1 88 ? 26.136 -21.159 -41.309 1.00 90.62 88 LEU A N 1
ATOM 686 C CA . LEU A 1 88 ? 26.584 -20.109 -42.209 1.00 90.62 88 LEU A CA 1
ATOM 687 C C . LEU A 1 88 ? 27.813 -19.411 -41.640 1.00 90.62 88 LEU A C 1
ATOM 689 O O . LEU A 1 88 ? 27.965 -19.237 -40.426 1.00 90.62 88 LEU A O 1
ATOM 693 N N . ARG A 1 89 ? 28.688 -18.974 -42.541 1.00 92.19 89 ARG A N 1
ATOM 694 C CA . ARG A 1 89 ? 29.887 -18.230 -42.182 1.00 92.19 89 ARG A CA 1
ATOM 695 C C . ARG A 1 89 ? 30.086 -17.042 -43.106 1.00 92.19 89 ARG A C 1
ATOM 697 O O . ARG A 1 89 ? 30.088 -17.201 -44.322 1.00 92.19 89 ARG A O 1
ATOM 704 N N . PHE A 1 90 ? 30.302 -15.873 -42.517 1.00 92.12 90 PHE A N 1
ATOM 705 C CA . PHE A 1 90 ? 30.700 -14.667 -43.228 1.00 92.12 90 PHE A CA 1
ATOM 706 C C . PHE A 1 90 ? 32.154 -14.322 -42.904 1.00 92.12 90 PHE A C 1
ATOM 708 O O . PHE A 1 90 ? 32.505 -14.122 -41.738 1.00 92.12 90 PHE A O 1
ATOM 715 N N . GLU A 1 91 ? 32.990 -14.243 -43.935 1.00 91.31 91 GLU A N 1
ATOM 716 C CA . GLU A 1 91 ? 34.395 -13.849 -43.823 1.00 91.31 91 GLU A CA 1
ATOM 717 C C . GLU A 1 91 ? 34.618 -12.545 -44.582 1.00 91.31 91 GLU A C 1
ATOM 719 O O . GLU A 1 91 ? 34.335 -12.464 -45.775 1.00 91.31 91 GLU A O 1
ATOM 724 N N . GLY A 1 92 ? 35.115 -11.515 -43.898 1.00 88.94 92 GLY A N 1
ATOM 725 C CA . GLY A 1 92 ? 35.332 -10.199 -44.493 1.00 88.94 92 GLY A CA 1
ATOM 726 C C . GLY A 1 92 ? 36.698 -9.618 -44.167 1.00 88.94 92 GLY A C 1
ATOM 727 O O . GLY A 1 92 ? 37.234 -9.841 -43.086 1.00 88.94 92 GLY A O 1
ATOM 728 N N . THR A 1 93 ? 37.275 -8.846 -45.084 1.00 84.38 93 THR A N 1
ATOM 729 C CA . THR A 1 93 ? 38.553 -8.153 -44.873 1.00 84.38 93 THR A CA 1
ATOM 730 C C . THR A 1 93 ? 38.432 -6.673 -45.220 1.00 84.38 93 THR A C 1
ATOM 732 O O . THR A 1 93 ? 37.856 -6.306 -46.240 1.00 84.38 93 THR A O 1
ATOM 735 N N . LYS A 1 94 ? 39.032 -5.806 -44.400 1.00 81.06 94 LYS A N 1
ATOM 736 C CA . LYS A 1 94 ? 39.224 -4.381 -44.704 1.00 81.06 94 LYS A CA 1
ATOM 737 C C . LYS A 1 94 ? 40.698 -3.992 -44.639 1.00 81.06 94 LYS A C 1
ATOM 739 O O . LYS A 1 94 ? 41.454 -4.500 -43.811 1.00 81.06 94 LYS A O 1
ATOM 744 N N . THR A 1 95 ? 41.121 -3.093 -45.527 1.00 71.81 95 THR A N 1
ATOM 745 C CA . THR A 1 95 ? 42.510 -2.601 -45.590 1.00 71.81 95 THR A CA 1
ATOM 746 C C . THR A 1 95 ? 42.642 -1.291 -44.817 1.00 71.81 95 THR A C 1
ATOM 748 O O . THR A 1 95 ? 41.903 -0.341 -45.060 1.00 71.81 95 THR A O 1
ATOM 751 N N . ILE A 1 96 ? 43.625 -1.204 -43.924 1.00 65.12 96 ILE A N 1
ATOM 752 C CA . ILE A 1 96 ? 43.840 -0.068 -43.032 1.00 65.12 96 ILE A CA 1
ATOM 753 C C . ILE A 1 96 ? 44.947 0.843 -43.597 1.00 65.12 96 ILE A C 1
ATOM 755 O O . ILE A 1 96 ? 46.131 0.519 -43.518 1.00 65.12 96 ILE A O 1
ATOM 759 N N . ARG A 1 97 ? 44.591 1.997 -44.188 1.00 60.28 97 ARG A N 1
ATOM 760 C CA . ARG A 1 97 ? 45.547 2.964 -44.782 1.00 60.28 97 ARG A CA 1
ATOM 761 C C . ARG A 1 97 ? 45.537 4.316 -44.056 1.00 60.28 97 ARG A C 1
ATOM 763 O O . ARG A 1 97 ? 45.106 5.332 -44.606 1.00 60.28 97 ARG A O 1
ATOM 770 N N . TRP A 1 98 ? 46.073 4.326 -42.834 1.00 52.00 98 TRP A N 1
ATOM 771 C CA . TRP A 1 98 ? 46.056 5.451 -41.879 1.00 52.00 98 TRP A CA 1
ATOM 772 C C . TRP A 1 98 ? 46.593 6.797 -42.406 1.00 52.00 98 TRP A C 1
ATOM 774 O O . TRP A 1 98 ? 46.123 7.840 -41.968 1.00 52.00 98 TRP A O 1
ATOM 784 N N . LEU A 1 99 ? 47.543 6.798 -43.352 1.00 47.59 99 LEU A N 1
ATOM 785 C CA . LEU A 1 99 ? 48.264 8.010 -43.785 1.00 47.59 99 LEU A CA 1
ATOM 786 C C . LEU A 1 99 ? 47.801 8.626 -45.118 1.00 47.59 99 LEU A C 1
ATOM 788 O O . LEU A 1 99 ? 48.236 9.725 -45.446 1.00 47.59 99 LEU A O 1
ATOM 792 N N . ARG A 1 100 ? 46.962 7.948 -45.917 1.00 49.09 100 ARG A N 1
ATOM 793 C CA . ARG A 1 100 ? 46.605 8.426 -47.274 1.00 49.09 100 ARG A CA 1
ATOM 794 C C . ARG A 1 100 ? 45.114 8.684 -47.496 1.00 49.09 100 ARG A C 1
ATOM 796 O O . ARG A 1 100 ? 44.793 9.589 -48.256 1.00 49.09 100 ARG A O 1
ATOM 803 N N . GLN A 1 101 ? 44.212 7.918 -46.872 1.00 48.34 101 GLN A N 1
ATOM 804 C CA . GLN A 1 101 ? 42.753 8.073 -47.028 1.00 48.34 101 GLN A CA 1
ATOM 805 C C . GLN A 1 101 ? 42.004 7.592 -45.766 1.00 48.34 101 GLN A C 1
ATOM 807 O O . GLN A 1 101 ? 41.465 6.479 -45.757 1.00 48.34 101 GLN A O 1
ATOM 812 N N . PRO A 1 102 ? 41.957 8.395 -44.687 1.00 50.47 102 PRO A N 1
ATOM 813 C CA . PRO A 1 102 ? 41.396 7.958 -43.408 1.00 50.47 102 PRO A CA 1
ATOM 814 C C . PRO A 1 102 ? 39.902 7.607 -43.505 1.00 50.47 102 PRO A C 1
ATOM 816 O O . PRO A 1 102 ? 39.493 6.585 -42.981 1.00 50.47 102 PRO A O 1
ATOM 819 N N . LEU A 1 103 ? 39.089 8.349 -44.264 1.00 46.44 103 LEU A N 1
ATOM 820 C CA . LEU A 1 103 ? 37.628 8.150 -44.290 1.00 46.44 103 LEU A CA 1
ATOM 821 C C . LEU A 1 103 ? 37.156 6.886 -45.043 1.00 46.44 103 LEU A C 1
ATOM 823 O O . LEU A 1 103 ? 36.191 6.254 -44.619 1.00 46.44 103 LEU A O 1
ATOM 827 N N . ARG A 1 104 ? 37.844 6.475 -46.122 1.00 48.25 104 ARG A N 1
ATOM 828 C CA . ARG A 1 104 ? 37.549 5.213 -46.841 1.00 48.25 104 ARG A CA 1
ATOM 829 C C . ARG A 1 104 ? 38.070 3.978 -46.105 1.00 48.25 104 ARG A C 1
ATOM 831 O O . ARG A 1 104 ? 37.466 2.919 -46.177 1.00 48.25 104 ARG A O 1
ATOM 838 N N . SER A 1 105 ? 39.167 4.122 -45.360 1.00 49.75 105 SER A N 1
ATOM 839 C CA . SER A 1 105 ? 39.778 3.013 -44.609 1.00 49.75 105 SER A CA 1
ATOM 840 C C . SER A 1 105 ? 38.941 2.563 -43.403 1.00 49.75 105 SER A C 1
ATOM 842 O O . SER A 1 105 ? 39.190 1.496 -42.851 1.00 49.75 105 SER A O 1
ATOM 844 N N . TRP A 1 106 ? 37.982 3.387 -42.966 1.00 52.47 106 TRP A N 1
ATOM 845 C CA . TRP A 1 106 ? 37.161 3.140 -41.777 1.00 52.47 106 TRP A CA 1
ATOM 846 C C . TRP A 1 106 ? 35.808 2.504 -42.095 1.00 52.47 106 TRP A C 1
ATOM 848 O O . TRP A 1 106 ? 35.121 2.078 -41.173 1.00 52.47 106 TRP A O 1
ATOM 858 N N . THR A 1 107 ? 35.407 2.453 -43.368 1.00 59.94 107 THR A N 1
ATOM 859 C CA . THR A 1 107 ? 33.984 2.359 -43.701 1.00 59.94 107 THR A CA 1
ATOM 860 C C . THR A 1 107 ? 33.577 1.216 -44.599 1.00 59.94 107 THR A C 1
ATOM 862 O O . THR A 1 107 ? 32.381 1.028 -44.687 1.00 59.94 107 THR A O 1
ATOM 865 N N . GLU A 1 108 ? 34.467 0.448 -45.230 1.00 75.56 108 GLU A N 1
ATOM 866 C CA . GLU A 1 108 ? 34.058 -0.642 -46.135 1.00 75.56 108 GLU A CA 1
ATOM 867 C C . GLU A 1 108 ? 34.683 -1.981 -45.722 1.00 75.56 108 GLU A C 1
ATOM 869 O O . GLU A 1 108 ? 35.891 -2.079 -45.500 1.00 75.56 108 GLU A O 1
ATOM 874 N N . LEU A 1 109 ? 33.842 -3.007 -45.606 1.00 83.69 109 LEU A N 1
ATOM 875 C CA . LEU A 1 109 ? 34.189 -4.394 -45.319 1.00 83.69 109 LEU A CA 1
ATOM 876 C C . LEU A 1 109 ? 33.685 -5.253 -46.473 1.00 83.69 109 LEU A C 1
ATOM 878 O O . LEU A 1 109 ? 32.483 -5.460 -46.625 1.00 83.69 109 LEU A O 1
ATOM 882 N N . GLU A 1 110 ? 34.609 -5.743 -47.288 1.00 86.88 110 GLU A N 1
ATOM 883 C CA . GLU A 1 110 ? 34.297 -6.702 -48.343 1.00 86.88 110 GLU A CA 1
ATOM 884 C C . GLU A 1 110 ? 34.331 -8.104 -47.752 1.00 86.88 110 GLU A C 1
ATOM 886 O O . GLU A 1 110 ? 35.289 -8.450 -47.058 1.00 86.88 110 GLU A O 1
ATOM 891 N N . GLY A 1 111 ? 33.302 -8.906 -48.010 1.00 90.00 111 GLY A N 1
ATOM 892 C CA . GLY A 1 111 ? 33.244 -10.262 -47.488 1.00 90.00 111 GLY A CA 1
ATOM 893 C C . GLY A 1 111 ? 32.372 -11.212 -48.286 1.00 90.00 111 GLY A C 1
ATOM 894 O O . GLY A 1 111 ? 31.650 -10.825 -49.207 1.00 90.00 111 GLY A O 1
ATOM 895 N N . GLU A 1 112 ? 32.477 -12.483 -47.929 1.00 92.50 112 GLU A N 1
ATOM 896 C CA . GLU A 1 112 ? 31.793 -13.592 -48.579 1.00 92.50 112 GLU A CA 1
ATOM 897 C C . GLU A 1 112 ? 31.010 -14.400 -47.552 1.00 92.50 112 GLU A C 1
ATOM 899 O O . GLU A 1 112 ? 31.499 -14.702 -46.464 1.00 92.50 112 GLU A O 1
ATOM 904 N N . LEU A 1 113 ? 29.778 -14.745 -47.919 1.00 91.81 113 LEU A N 1
ATOM 905 C CA . LEU A 1 113 ? 28.909 -15.643 -47.181 1.00 91.81 113 LEU A CA 1
ATOM 906 C C . LEU A 1 113 ? 29.071 -17.059 -47.736 1.00 91.81 113 LEU A C 1
ATOM 908 O O . LEU A 1 113 ? 28.931 -17.276 -48.940 1.00 91.81 113 LEU A O 1
ATOM 912 N N . THR A 1 114 ? 29.320 -18.025 -46.859 1.00 91.38 114 THR A N 1
ATOM 913 C CA . THR A 1 114 ? 29.537 -19.432 -47.206 1.00 91.38 114 THR A CA 1
ATOM 914 C C . THR A 1 114 ? 28.667 -20.364 -46.363 1.00 91.38 114 THR A C 1
ATOM 916 O O . THR A 1 114 ? 28.321 -20.051 -45.220 1.00 91.38 114 THR A O 1
ATOM 919 N N . ARG A 1 115 ? 28.330 -21.532 -46.918 1.00 90.56 115 ARG A N 1
ATOM 920 C CA . ARG A 1 115 ? 27.635 -22.636 -46.242 1.00 90.56 115 ARG A CA 1
ATOM 921 C C . ARG A 1 115 ? 28.352 -23.939 -46.555 1.00 90.56 115 ARG A C 1
ATOM 923 O O . ARG A 1 115 ? 28.465 -24.309 -47.716 1.00 90.56 115 ARG A O 1
ATOM 930 N N . GLY A 1 116 ? 28.875 -24.623 -45.538 1.00 80.38 116 GLY A N 1
ATOM 931 C CA . GLY A 1 116 ? 29.627 -25.871 -45.747 1.00 80.38 116 GLY A CA 1
ATOM 932 C C . GLY A 1 116 ? 30.848 -25.733 -46.675 1.00 80.38 116 GLY A C 1
ATOM 933 O O . GLY A 1 116 ? 31.235 -26.708 -47.308 1.00 80.38 116 GLY A O 1
ATOM 934 N N . GLY A 1 117 ? 31.433 -24.532 -46.783 1.00 78.69 117 GLY A N 1
ATOM 935 C CA . GLY A 1 117 ? 32.555 -24.224 -47.682 1.00 78.69 117 GLY A CA 1
ATOM 936 C C . GLY A 1 117 ? 32.155 -23.767 -49.092 1.00 78.69 117 GLY A C 1
ATOM 937 O O . GLY A 1 117 ? 33.009 -23.287 -49.833 1.00 78.69 117 GLY A O 1
ATOM 938 N N . GLU A 1 118 ? 30.875 -23.853 -49.456 1.00 85.56 118 GLU A N 1
ATOM 939 C CA . GLU A 1 118 ? 30.350 -23.329 -50.719 1.00 85.56 118 GLU A CA 1
ATOM 940 C C . GLU A 1 118 ? 29.959 -21.854 -50.564 1.00 85.56 118 GLU A C 1
ATOM 942 O O . GLU A 1 118 ? 29.322 -21.471 -49.579 1.00 85.56 118 GLU A O 1
ATOM 947 N N . ARG A 1 119 ? 30.344 -21.007 -51.525 1.00 89.38 119 ARG A N 1
ATOM 948 C CA . ARG A 1 119 ? 30.038 -19.572 -51.503 1.00 89.38 119 ARG A CA 1
ATOM 949 C C . ARG A 1 119 ? 28.602 -19.325 -51.956 1.00 89.38 119 ARG A C 1
ATOM 951 O O . ARG A 1 119 ? 28.234 -19.683 -53.065 1.00 89.38 119 ARG A O 1
ATOM 958 N N . LEU A 1 120 ? 27.828 -18.649 -51.113 1.00 89.75 120 LEU A N 1
ATOM 959 C CA . LEU A 1 120 ? 26.443 -18.269 -51.390 1.00 89.75 120 LEU A CA 1
ATOM 960 C C . LEU A 1 120 ? 26.335 -16.858 -51.972 1.00 89.75 120 LEU A C 1
ATOM 962 O O . LEU A 1 120 ? 25.582 -16.635 -52.914 1.00 89.75 120 LEU A O 1
ATOM 966 N N . ALA A 1 121 ? 27.082 -15.901 -51.416 1.00 89.56 121 ALA A N 1
ATOM 967 C CA . ALA A 1 121 ? 27.017 -14.506 -51.840 1.00 89.56 121 ALA A CA 1
ATOM 968 C C . ALA A 1 121 ? 28.298 -13.738 -51.489 1.00 89.56 121 ALA A C 1
ATOM 970 O O . ALA A 1 121 ? 29.023 -14.107 -50.565 1.00 89.56 121 ALA A O 1
ATOM 971 N N . ARG A 1 122 ? 28.561 -12.638 -52.200 1.00 92.25 122 ARG A N 1
ATOM 972 C CA . ARG A 1 122 ? 29.624 -11.670 -51.881 1.00 92.25 122 ARG A CA 1
ATOM 973 C C . ARG A 1 122 ? 29.005 -10.311 -51.612 1.00 92.25 122 ARG A C 1
ATOM 975 O O . ARG A 1 122 ? 28.112 -9.903 -52.341 1.00 92.25 122 ARG A O 1
ATOM 982 N N . GLY A 1 123 ? 29.493 -9.581 -50.619 1.00 86.69 123 GLY A N 1
ATOM 983 C CA . GLY A 1 123 ? 28.962 -8.260 -50.324 1.00 86.69 123 GLY A CA 1
ATOM 984 C C . GLY A 1 123 ? 29.965 -7.270 -49.784 1.00 86.69 123 GLY A C 1
ATOM 985 O O . GLY A 1 123 ? 31.083 -7.611 -49.394 1.00 86.69 123 GLY A O 1
ATOM 986 N N . THR A 1 124 ? 29.516 -6.023 -49.756 1.00 86.75 124 THR A N 1
ATOM 987 C CA . THR A 1 124 ? 30.248 -4.909 -49.167 1.00 86.75 124 THR A CA 1
ATOM 988 C C . THR A 1 124 ? 29.388 -4.305 -48.073 1.00 86.75 124 THR A C 1
ATOM 990 O O . THR A 1 124 ? 28.296 -3.799 -48.333 1.00 86.75 124 THR A O 1
ATOM 993 N N . LEU A 1 125 ? 29.893 -4.353 -46.846 1.00 84.81 125 LEU A N 1
ATOM 994 C CA . LEU A 1 125 ? 29.264 -3.789 -45.661 1.00 84.81 125 LEU A CA 1
ATOM 995 C C . LEU A 1 125 ? 29.942 -2.480 -45.291 1.00 84.81 125 LEU A C 1
ATOM 997 O O . LEU A 1 125 ? 31.152 -2.330 -45.466 1.00 84.81 125 LEU A O 1
ATOM 1001 N N . ARG A 1 126 ? 29.168 -1.535 -44.763 1.00 80.12 126 ARG A N 1
ATOM 1002 C CA . ARG A 1 126 ? 29.644 -0.218 -44.378 1.00 80.12 126 ARG A CA 1
ATOM 1003 C C . ARG A 1 126 ? 29.413 0.123 -42.918 1.00 80.12 126 ARG A C 1
ATOM 1005 O O . ARG A 1 126 ? 28.353 -0.160 -42.368 1.00 80.12 126 ARG A O 1
ATOM 1012 N N . PHE A 1 127 ? 30.407 0.781 -42.329 1.00 67.94 127 PHE A N 1
ATOM 1013 C CA . PHE A 1 127 ? 30.311 1.378 -40.998 1.00 67.94 127 PHE A CA 1
ATOM 1014 C C . PHE A 1 127 ? 29.623 2.747 -41.090 1.00 67.94 127 PHE A C 1
ATOM 1016 O O . PHE A 1 127 ? 30.028 3.590 -41.899 1.00 67.94 127 PHE A O 1
ATOM 1023 N N . ASP A 1 128 ? 28.610 3.003 -40.259 1.00 63.84 128 ASP A N 1
ATOM 1024 C CA . ASP A 1 128 ? 27.943 4.309 -40.226 1.00 63.84 128 ASP A CA 1
ATOM 1025 C C . ASP A 1 128 ? 28.797 5.338 -39.466 1.00 63.84 128 ASP A C 1
ATOM 1027 O O . ASP A 1 128 ? 28.891 5.329 -38.239 1.00 63.84 128 ASP A O 1
ATOM 1031 N N . LEU A 1 129 ? 29.393 6.286 -40.196 1.00 53.84 129 LEU A N 1
ATOM 1032 C CA . LEU A 1 129 ? 30.220 7.357 -39.626 1.00 53.84 129 LEU A CA 1
ATOM 1033 C C . LEU A 1 129 ? 29.473 8.249 -38.616 1.00 53.84 129 LEU A C 1
ATOM 1035 O O . LEU A 1 129 ? 30.119 8.937 -37.825 1.00 53.84 129 LEU A O 1
ATOM 1039 N N . ARG A 1 130 ? 28.134 8.242 -38.597 1.00 50.66 130 ARG A N 1
ATOM 1040 C CA . ARG A 1 130 ? 27.329 8.951 -37.584 1.00 50.66 130 ARG A CA 1
ATOM 1041 C C . ARG A 1 130 ? 27.380 8.270 -36.217 1.00 50.66 130 ARG A C 1
ATOM 1043 O O . ARG A 1 130 ? 27.139 8.934 -35.211 1.00 50.66 130 ARG A O 1
ATOM 1050 N N . GLU A 1 131 ? 27.738 6.988 -36.167 1.00 48.38 131 GLU A N 1
ATOM 1051 C CA . GLU A 1 131 ? 27.957 6.242 -34.926 1.00 48.38 131 GLU A CA 1
ATOM 1052 C C . GLU A 1 131 ? 29.398 6.354 -34.416 1.00 48.38 131 GLU A C 1
ATOM 1054 O O . GLU A 1 131 ? 29.693 5.891 -33.319 1.00 48.38 131 GLU A O 1
ATOM 1059 N N . LEU A 1 132 ? 30.293 7.044 -35.136 1.00 49.94 132 LEU A N 1
ATOM 1060 C CA . LEU A 1 132 ? 31.693 7.226 -34.743 1.00 49.94 132 LEU A CA 1
ATOM 1061 C C . LEU A 1 132 ? 31.875 7.805 -33.318 1.00 49.94 132 LEU A C 1
ATOM 1063 O O . LEU A 1 132 ? 32.717 7.283 -32.584 1.00 49.94 132 LEU A O 1
ATOM 1067 N N . PRO A 1 133 ? 31.096 8.810 -32.857 1.00 46.72 133 PRO A N 1
ATOM 1068 C CA . PRO A 1 133 ? 31.195 9.290 -31.478 1.00 46.72 133 PRO A CA 1
ATOM 1069 C C . PRO A 1 133 ? 30.764 8.237 -30.446 1.00 46.72 133 PRO A C 1
ATOM 1071 O O . PRO A 1 133 ? 31.368 8.144 -29.382 1.00 46.72 133 PRO A O 1
ATOM 1074 N N . ALA A 1 134 ? 29.747 7.426 -30.763 1.00 43.78 134 ALA A N 1
ATOM 1075 C CA . ALA A 1 134 ? 29.256 6.353 -29.897 1.00 43.78 134 ALA A CA 1
ATOM 1076 C C . ALA A 1 134 ? 30.227 5.163 -29.865 1.00 43.78 134 ALA A C 1
ATOM 1078 O O . ALA A 1 134 ? 30.486 4.607 -28.801 1.00 43.78 134 ALA A O 1
ATOM 1079 N N . PHE A 1 135 ? 30.825 4.834 -31.009 1.00 50.88 135 PHE A N 1
ATOM 1080 C CA . PHE A 1 135 ? 31.892 3.852 -31.143 1.00 50.88 135 PHE A CA 1
ATOM 1081 C C . PHE A 1 135 ? 33.099 4.241 -30.290 1.00 50.88 135 PHE A C 1
ATOM 1083 O O . PHE A 1 135 ? 33.508 3.454 -29.443 1.00 50.88 135 PHE A O 1
ATOM 1090 N N . LEU A 1 136 ? 33.616 5.468 -30.425 1.00 55.53 136 LEU A N 1
ATOM 1091 C CA . LEU A 1 136 ? 34.742 5.951 -29.616 1.00 55.53 136 LEU A CA 1
ATOM 1092 C C . LEU A 1 136 ? 34.393 6.019 -28.120 1.00 55.53 136 LEU A C 1
ATOM 1094 O O . LEU A 1 136 ? 35.212 5.644 -27.287 1.00 55.53 136 LEU A O 1
ATOM 1098 N N . ALA A 1 137 ? 33.167 6.425 -27.772 1.00 49.38 137 ALA A N 1
ATOM 1099 C CA . ALA A 1 137 ? 32.687 6.428 -26.389 1.00 49.38 137 ALA A CA 1
ATOM 1100 C C . ALA A 1 137 ? 32.468 5.016 -25.807 1.00 49.38 137 ALA A C 1
ATOM 1102 O O . ALA A 1 137 ? 32.414 4.865 -24.588 1.00 49.38 137 ALA A O 1
ATOM 1103 N N . SER A 1 138 ? 32.348 3.985 -26.652 1.00 48.22 138 SER A N 1
ATOM 1104 C CA . SER A 1 138 ? 32.166 2.595 -26.214 1.00 48.22 138 SER A CA 1
ATOM 1105 C C . SER A 1 138 ? 33.455 1.917 -25.747 1.00 48.22 138 SER A C 1
ATOM 1107 O O . SER A 1 138 ? 33.388 0.859 -25.124 1.00 48.22 138 SER A O 1
ATOM 1109 N N . TRP A 1 139 ? 34.619 2.526 -26.001 1.00 49.22 139 TRP A N 1
ATOM 1110 C CA . TRP A 1 139 ? 35.910 2.020 -25.544 1.00 49.22 139 TRP A CA 1
ATOM 1111 C C . TRP A 1 139 ? 36.030 2.171 -24.026 1.00 49.22 139 TRP A C 1
ATOM 1113 O O . TRP A 1 139 ? 36.358 3.237 -23.507 1.00 49.22 139 TRP A O 1
ATOM 1123 N N . SER A 1 140 ? 35.783 1.082 -23.296 1.00 53.78 140 SER A N 1
ATOM 1124 C CA . SER A 1 140 ? 35.931 1.050 -21.839 1.00 53.78 140 SER A CA 1
ATOM 1125 C C . SER A 1 140 ? 37.149 0.228 -21.414 1.00 53.78 140 SER A C 1
ATOM 1127 O O . SER A 1 140 ? 37.284 -0.927 -21.811 1.00 53.78 140 SER A O 1
ATOM 1129 N N . LEU A 1 141 ? 37.992 0.790 -20.540 1.00 49.12 141 LEU A N 1
ATOM 1130 C CA . LEU A 1 141 ? 39.129 0.102 -19.897 1.00 49.12 141 LEU A CA 1
ATOM 1131 C C . LEU A 1 141 ? 38.731 -0.709 -18.645 1.00 49.12 141 LEU A C 1
ATOM 1133 O O . LEU A 1 141 ? 39.586 -1.222 -17.920 1.00 49.12 141 LEU A O 1
ATOM 1137 N N . ARG A 1 142 ? 37.429 -0.814 -18.362 1.00 42.06 142 ARG A N 1
ATOM 1138 C CA . ARG A 1 142 ? 36.873 -1.584 -17.247 1.00 42.06 142 ARG A CA 1
ATOM 1139 C C . ARG A 1 142 ? 35.820 -2.538 -17.794 1.00 42.06 142 ARG A C 1
ATOM 1141 O O . ARG A 1 142 ? 34.737 -2.110 -18.177 1.00 42.06 142 ARG A O 1
ATOM 1148 N N . ALA A 1 143 ? 36.153 -3.826 -17.816 1.00 38.38 143 ALA A N 1
ATOM 1149 C CA . ALA A 1 143 ? 35.213 -4.901 -18.108 1.00 38.38 143 ALA A CA 1
ATOM 1150 C C . ALA A 1 143 ? 34.129 -4.907 -17.019 1.00 38.38 143 ALA A C 1
ATOM 1152 O O . ALA A 1 143 ? 34.357 -5.404 -15.920 1.00 38.38 143 ALA A O 1
ATOM 1153 N N . GLY A 1 144 ? 32.994 -4.258 -17.276 1.00 34.75 144 GLY A N 1
ATOM 1154 C CA . GLY A 1 144 ? 31.979 -4.099 -16.236 1.00 34.75 144 GLY A CA 1
ATOM 1155 C C . GLY A 1 144 ? 30.804 -3.193 -16.573 1.00 34.75 144 GLY A C 1
ATOM 1156 O O . GLY A 1 144 ? 30.267 -2.567 -15.670 1.00 34.75 144 GLY A O 1
ATOM 1157 N N . PHE A 1 145 ? 30.384 -3.108 -17.835 1.00 31.69 145 PHE A N 1
ATOM 1158 C CA . PHE A 1 145 ? 29.036 -2.638 -18.160 1.00 31.69 145 PHE A CA 1
ATOM 1159 C C . PHE A 1 145 ? 28.334 -3.706 -18.995 1.00 31.69 145 PHE A C 1
ATOM 1161 O O . PHE A 1 145 ? 28.482 -3.788 -20.213 1.00 31.69 145 PHE A O 1
ATOM 1168 N N . ALA A 1 146 ? 27.577 -4.560 -18.309 1.00 32.88 146 ALA A N 1
ATOM 1169 C CA . ALA A 1 146 ? 26.555 -5.376 -18.938 1.00 32.88 146 ALA A CA 1
ATOM 1170 C C . ALA A 1 146 ? 25.380 -4.454 -19.289 1.00 32.88 146 ALA A C 1
ATOM 1172 O O . ALA A 1 146 ? 24.536 -4.155 -18.447 1.00 32.88 146 ALA A O 1
ATOM 1173 N N . ARG A 1 147 ? 25.337 -3.966 -20.532 1.00 34.91 147 ARG A N 1
ATOM 1174 C CA . ARG A 1 147 ? 24.068 -3.560 -21.137 1.00 34.91 147 ARG A CA 1
ATOM 1175 C C . ARG A 1 147 ? 23.421 -4.841 -21.654 1.00 34.91 147 ARG A C 1
ATOM 1177 O O . ARG A 1 147 ? 23.892 -5.428 -22.621 1.00 34.91 147 ARG A O 1
ATOM 1184 N N . ALA A 1 148 ? 22.419 -5.314 -20.924 1.00 33.66 148 ALA A N 1
ATOM 1185 C CA . ALA A 1 148 ? 21.554 -6.395 -21.354 1.00 33.66 148 ALA A CA 1
ATOM 1186 C C . ALA A 1 148 ? 20.691 -5.887 -22.516 1.00 33.66 148 ALA A C 1
ATOM 1188 O O . ALA A 1 148 ? 19.678 -5.232 -22.285 1.00 33.66 148 ALA A O 1
ATOM 1189 N N . ASP A 1 149 ? 21.088 -6.173 -23.753 1.00 32.22 149 ASP A N 1
ATOM 1190 C CA . ASP A 1 149 ? 20.140 -6.174 -24.865 1.00 32.22 149 ASP A CA 1
ATOM 1191 C C . ASP A 1 149 ? 19.518 -7.570 -24.938 1.00 32.22 149 ASP A C 1
ATOM 1193 O O . ASP A 1 149 ? 19.968 -8.469 -25.645 1.00 32.22 149 ASP A O 1
ATOM 1197 N N . LEU A 1 150 ? 18.497 -7.726 -24.093 1.00 31.95 150 LEU A N 1
ATOM 1198 C CA . LEU A 1 150 ? 17.482 -8.769 -24.143 1.00 31.95 150 LEU A CA 1
ATOM 1199 C C . LEU A 1 150 ? 16.768 -8.732 -25.500 1.00 31.95 150 LEU A C 1
ATOM 1201 O O . LEU A 1 150 ? 16.582 -7.661 -26.084 1.00 31.95 150 LEU A O 1
ATOM 1205 N N . ALA A 1 151 ? 16.342 -9.905 -25.970 1.00 29.14 151 ALA A N 1
ATOM 1206 C CA . ALA A 1 151 ? 15.407 -10.059 -27.076 1.00 29.14 151 ALA A CA 1
ATOM 1207 C C . ALA A 1 151 ? 14.211 -9.103 -26.899 1.00 29.14 151 ALA A C 1
ATOM 1209 O O . ALA A 1 151 ? 13.592 -9.046 -25.839 1.00 29.14 151 ALA A O 1
ATOM 1210 N N . GLN A 1 152 ? 13.926 -8.303 -27.926 1.00 39.62 152 GLN A N 1
ATOM 1211 C CA . GLN A 1 152 ? 12.852 -7.312 -27.917 1.00 39.62 152 GLN A CA 1
ATOM 1212 C C . GLN A 1 152 ? 11.721 -7.823 -28.801 1.00 39.62 152 GLN A C 1
ATOM 1214 O O . GLN A 1 152 ? 11.841 -7.761 -30.026 1.00 39.62 152 GLN A O 1
ATOM 1219 N N . ALA A 1 153 ? 10.653 -8.310 -28.170 1.00 33.69 153 ALA A N 1
ATOM 1220 C CA . ALA A 1 153 ? 9.337 -8.363 -28.785 1.00 33.69 153 ALA A CA 1
ATOM 1221 C C . ALA A 1 153 ? 8.807 -6.923 -28.858 1.00 33.69 153 ALA A C 1
ATOM 1223 O O . ALA A 1 153 ? 8.664 -6.245 -27.836 1.00 33.69 153 ALA A O 1
ATOM 1224 N N . SER A 1 154 ? 8.613 -6.422 -30.074 1.00 43.62 154 SER A N 1
ATOM 1225 C CA . SER A 1 154 ? 7.693 -5.309 -30.330 1.00 43.62 154 SER A CA 1
ATOM 1226 C C . SER A 1 154 ? 6.259 -5.826 -30.222 1.00 43.62 154 SER A C 1
ATOM 1228 O O . SER A 1 154 ? 6.056 -7.036 -30.259 1.00 43.62 154 SER A O 1
ATOM 1230 N N . LEU A 1 155 ? 5.265 -4.942 -30.124 1.00 42.19 155 LEU A N 1
ATOM 1231 C CA . LEU A 1 155 ? 3.882 -5.329 -30.410 1.00 42.19 155 LEU A CA 1
ATOM 1232 C C . LEU A 1 155 ? 3.855 -5.896 -31.848 1.00 42.19 155 LEU A C 1
ATOM 1234 O O . LEU A 1 155 ? 3.935 -5.127 -32.804 1.00 42.19 155 LEU A O 1
ATOM 1238 N N . GLU A 1 156 ? 3.885 -7.227 -32.007 1.00 39.03 156 GLU A N 1
ATOM 1239 C CA . GLU A 1 156 ? 3.987 -7.917 -33.312 1.00 39.03 156 GLU A CA 1
ATOM 1240 C C . GLU A 1 156 ? 2.785 -7.611 -34.221 1.00 39.03 156 GLU A C 1
ATOM 1242 O O . GLU A 1 156 ? 2.887 -7.648 -35.444 1.00 39.03 156 GLU A O 1
ATOM 1247 N N . GLU A 1 157 ? 1.683 -7.176 -33.618 1.00 44.41 157 GLU A N 1
ATOM 1248 C CA . GLU A 1 157 ? 0.503 -6.630 -34.267 1.00 44.41 157 GLU A CA 1
ATOM 1249 C C . GLU A 1 157 ? 0.332 -5.198 -33.746 1.00 44.41 157 GLU A C 1
ATOM 1251 O O . GLU A 1 157 ? 0.329 -4.963 -32.538 1.00 44.41 157 GLU A O 1
ATOM 1256 N N . GLY A 1 158 ? 0.288 -4.208 -34.642 1.00 51.31 158 GLY A N 1
ATOM 1257 C CA . GLY A 1 158 ? 0.264 -2.792 -34.263 1.00 51.31 158 GLY A CA 1
ATOM 1258 C C . GLY A 1 158 ? -0.810 -2.441 -33.223 1.00 51.31 158 GLY A C 1
ATOM 1259 O O . GLY A 1 158 ? -1.804 -3.142 -33.059 1.00 51.31 158 GLY A O 1
ATOM 1260 N N . ALA A 1 159 ? -0.613 -1.319 -32.522 1.00 58.34 159 ALA A N 1
ATOM 1261 C CA . ALA A 1 159 ? -1.519 -0.870 -31.465 1.00 58.34 159 ALA A CA 1
ATOM 1262 C C . ALA A 1 159 ? -2.999 -0.890 -31.912 1.00 58.34 159 ALA A C 1
ATOM 1264 O O . ALA A 1 159 ? -3.282 -0.497 -33.050 1.00 58.34 159 ALA A O 1
ATOM 1265 N N . PRO A 1 160 ? -3.944 -1.269 -31.029 1.00 64.00 160 PRO A N 1
ATOM 1266 C CA . PRO A 1 160 ? -5.369 -1.253 -31.347 1.00 64.00 160 PRO A CA 1
ATOM 1267 C C . PRO A 1 160 ? -5.788 0.106 -31.914 1.00 64.00 160 PRO A C 1
ATOM 1269 O O . PRO A 1 160 ? -5.341 1.148 -31.429 1.00 64.00 160 PRO A O 1
ATOM 1272 N N . ALA A 1 161 ? -6.660 0.114 -32.926 1.00 65.31 161 ALA A N 1
ATOM 1273 C CA . ALA A 1 161 ? -7.053 1.336 -33.641 1.00 65.31 161 ALA A CA 1
ATOM 1274 C C . ALA A 1 161 ? -7.667 2.427 -32.734 1.00 65.31 161 ALA A C 1
ATOM 1276 O O . ALA A 1 161 ? -7.722 3.596 -33.109 1.00 65.31 161 ALA A O 1
ATOM 1277 N N . ASP A 1 162 ? -8.128 2.047 -31.542 1.00 76.00 162 ASP A N 1
ATOM 1278 C CA . ASP A 1 162 ? -8.750 2.892 -30.525 1.00 76.00 162 ASP A CA 1
ATOM 1279 C C . ASP A 1 162 ? -7.792 3.320 -29.389 1.00 76.00 162 ASP A C 1
ATOM 1281 O O . ASP A 1 162 ? -8.240 3.863 -28.372 1.00 76.00 162 ASP A O 1
ATOM 1285 N N . VAL A 1 163 ? -6.483 3.096 -29.550 1.00 82.31 163 VAL A N 1
ATOM 1286 C CA . VAL A 1 163 ? -5.424 3.479 -28.604 1.00 82.31 163 VAL A CA 1
ATOM 1287 C C . VAL A 1 163 ? -4.508 4.535 -29.231 1.00 82.31 163 VAL A C 1
ATOM 1289 O O . VAL A 1 163 ? -4.126 4.442 -30.394 1.00 82.31 163 VAL A O 1
ATOM 1292 N N . ASP A 1 164 ? -4.128 5.555 -28.450 1.00 87.19 164 ASP A N 1
ATOM 1293 C CA . ASP A 1 164 ? -3.203 6.597 -28.912 1.00 87.19 164 ASP A CA 1
ATOM 1294 C C . ASP A 1 164 ? -1.837 5.977 -29.297 1.00 87.19 164 ASP A C 1
ATOM 1296 O O . ASP A 1 164 ? -1.188 5.357 -28.444 1.00 87.19 164 ASP A O 1
ATOM 1300 N N . PRO A 1 165 ? -1.351 6.161 -30.542 1.00 89.62 165 PRO A N 1
ATOM 1301 C CA . PRO A 1 165 ? -0.079 5.592 -30.991 1.00 89.62 165 PRO A CA 1
ATOM 1302 C C . PRO A 1 165 ? 1.127 6.040 -30.158 1.00 89.62 165 PRO A C 1
ATOM 1304 O O . PRO A 1 165 ? 2.087 5.290 -29.992 1.00 89.62 165 PRO A O 1
ATOM 1307 N N . THR A 1 166 ? 1.089 7.259 -29.614 1.00 91.38 166 THR A N 1
ATOM 1308 C CA . THR A 1 166 ? 2.118 7.784 -28.705 1.00 91.38 166 THR A CA 1
ATOM 1309 C C . THR A 1 166 ? 2.157 6.974 -27.424 1.00 91.38 166 THR A C 1
ATOM 1311 O O . THR A 1 166 ? 3.234 6.700 -26.901 1.00 91.38 166 THR A O 1
ATOM 1314 N N . TRP A 1 167 ? 0.992 6.566 -26.929 1.00 93.06 167 TRP A N 1
ATOM 1315 C CA . TRP A 1 167 ? 0.885 5.819 -25.690 1.00 93.06 167 TRP A CA 1
ATOM 1316 C C . TRP A 1 167 ? 1.302 4.361 -25.842 1.00 93.06 167 TRP A C 1
ATOM 1318 O O . TRP A 1 167 ? 2.040 3.856 -25.000 1.00 93.06 167 TRP A O 1
ATOM 1328 N N . ALA A 1 168 ? 0.932 3.715 -26.949 1.00 91.31 168 ALA A N 1
ATOM 1329 C CA . ALA A 1 168 ? 1.444 2.387 -27.280 1.00 91.31 168 ALA A CA 1
ATOM 1330 C C . ALA A 1 168 ? 2.971 2.400 -27.447 1.00 91.31 168 ALA A C 1
ATOM 1332 O O . ALA A 1 168 ? 3.683 1.585 -26.862 1.00 91.31 168 ALA A O 1
ATOM 1333 N N . ALA A 1 169 ? 3.500 3.406 -28.147 1.00 91.00 169 ALA A N 1
ATOM 1334 C CA . ALA A 1 169 ? 4.938 3.580 -28.285 1.00 91.00 169 ALA A CA 1
ATOM 1335 C C . ALA A 1 169 ? 5.646 3.899 -26.958 1.00 91.00 169 ALA A C 1
ATOM 1337 O O . ALA A 1 169 ? 6.830 3.581 -26.814 1.00 91.00 169 ALA A O 1
ATOM 1338 N N . LEU A 1 170 ? 4.951 4.544 -26.014 1.00 91.69 170 LEU A N 1
ATOM 1339 C CA . LEU A 1 170 ? 5.440 4.784 -24.658 1.00 91.69 170 LEU A CA 1
ATOM 1340 C C . LEU A 1 170 ? 5.455 3.485 -23.849 1.00 91.69 170 LEU A C 1
ATOM 1342 O O . LEU A 1 170 ? 6.431 3.256 -23.143 1.00 91.69 170 LEU A O 1
ATOM 1346 N N . ALA A 1 171 ? 4.444 2.622 -23.993 1.00 92.62 171 ALA A N 1
ATOM 1347 C CA . ALA A 1 171 ? 4.398 1.307 -23.355 1.00 92.62 171 ALA A CA 1
ATOM 1348 C C . ALA A 1 171 ? 5.639 0.473 -23.701 1.00 92.62 171 ALA A C 1
ATOM 1350 O O . ALA A 1 171 ? 6.340 0.041 -22.795 1.00 92.62 171 ALA A O 1
ATOM 1351 N N . GLU A 1 172 ? 5.988 0.356 -24.986 1.00 89.56 172 GLU A N 1
ATOM 1352 C CA . GLU A 1 172 ? 7.209 -0.342 -25.437 1.00 89.56 172 GLU A CA 1
ATOM 1353 C C . GLU A 1 172 ? 8.509 0.275 -24.887 1.00 89.56 172 GLU A C 1
ATOM 1355 O O . GLU A 1 172 ? 9.530 -0.401 -24.719 1.00 89.56 172 GLU A O 1
ATOM 1360 N N . ALA A 1 173 ? 8.501 1.589 -24.648 1.00 89.56 173 ALA A N 1
ATOM 1361 C CA . ALA A 1 173 ? 9.663 2.295 -24.132 1.00 89.56 173 ALA A CA 1
ATOM 1362 C C . ALA A 1 173 ? 9.851 2.066 -22.624 1.00 89.56 173 ALA A C 1
ATOM 1364 O O . ALA A 1 173 ? 10.988 1.928 -22.180 1.00 89.56 173 ALA A O 1
ATOM 1365 N N . VAL A 1 174 ? 8.766 2.030 -21.846 1.00 90.38 174 VAL A N 1
ATOM 1366 C CA . VAL A 1 174 ? 8.824 1.997 -20.371 1.00 90.38 174 VAL A CA 1
ATOM 1367 C C . VAL A 1 174 ? 8.609 0.610 -19.767 1.00 90.38 174 VAL A C 1
ATOM 1369 O O . VAL A 1 174 ? 9.042 0.378 -18.641 1.00 90.38 174 VAL A O 1
ATOM 1372 N N . LEU A 1 175 ? 7.954 -0.304 -20.485 1.00 90.06 175 LEU A N 1
ATOM 1373 C CA . LEU A 1 175 ? 7.707 -1.683 -20.066 1.00 90.06 175 LEU A CA 1
ATOM 1374 C C . LEU A 1 175 ? 8.677 -2.589 -20.821 1.00 90.06 175 LEU A C 1
ATOM 1376 O O . LEU A 1 175 ? 8.444 -2.968 -21.967 1.00 90.06 175 LEU A O 1
ATOM 1380 N N . VAL A 1 176 ? 9.820 -2.858 -20.195 1.00 84.19 176 VAL A N 1
ATOM 1381 C CA . VAL A 1 176 ? 10.905 -3.618 -20.817 1.00 84.19 176 VAL A CA 1
ATOM 1382 C C . VAL A 1 176 ? 10.683 -5.112 -20.559 1.00 84.19 176 VAL A C 1
ATOM 1384 O O . VAL A 1 176 ? 10.760 -5.518 -19.397 1.00 84.19 176 VAL A O 1
ATOM 1387 N N . PRO A 1 177 ? 10.431 -5.930 -21.601 1.00 82.12 177 PRO A N 1
ATOM 1388 C CA . PRO A 1 177 ? 10.332 -7.374 -21.435 1.00 82.12 177 PRO A CA 1
ATOM 1389 C C . PRO A 1 177 ? 11.675 -7.983 -21.036 1.00 82.12 177 PRO A C 1
ATOM 1391 O O . PRO A 1 177 ? 12.747 -7.418 -21.270 1.00 82.12 177 PRO A O 1
ATOM 1394 N N . GLY A 1 178 ? 11.603 -9.176 -20.465 1.00 79.44 178 GLY A N 1
ATOM 1395 C CA . GLY A 1 178 ? 12.751 -10.011 -20.136 1.00 79.44 178 GLY A CA 1
ATOM 1396 C C . GLY A 1 178 ? 12.556 -11.416 -20.684 1.00 79.44 178 GLY A C 1
ATOM 1397 O O . GLY A 1 178 ? 11.522 -11.720 -21.259 1.00 79.44 178 GLY A O 1
ATOM 1398 N N . GLU A 1 179 ? 13.524 -12.302 -20.457 1.00 79.31 179 GLU A N 1
ATOM 1399 C CA . GLU A 1 179 ? 13.445 -13.698 -20.922 1.00 79.31 179 GLU A CA 1
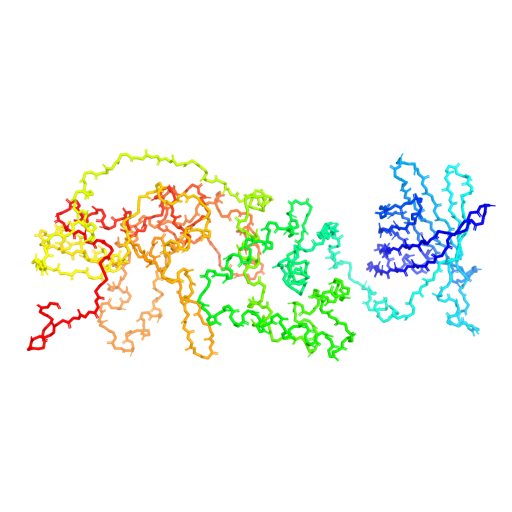ATOM 1400 C C . GLU A 1 179 ? 12.186 -14.423 -20.414 1.00 79.31 179 GLU A C 1
ATOM 1402 O O . GLU A 1 179 ? 11.612 -15.249 -21.112 1.00 79.31 179 GLU A O 1
ATOM 1407 N N . ARG A 1 180 ? 11.742 -14.083 -19.198 1.00 80.06 180 ARG A N 1
ATOM 1408 C CA . ARG A 1 180 ? 10.512 -14.609 -18.585 1.00 80.06 180 ARG A CA 1
ATOM 1409 C C . ARG A 1 180 ? 9.419 -13.557 -18.430 1.00 80.06 180 ARG A C 1
ATOM 1411 O O . ARG A 1 180 ? 8.269 -13.913 -18.230 1.00 80.06 180 ARG A O 1
ATOM 1418 N N . ILE A 1 181 ? 9.784 -12.276 -18.471 1.00 83.94 181 ILE A N 1
ATOM 1419 C CA . ILE A 1 181 ? 8.870 -11.167 -18.190 1.00 83.94 181 ILE A CA 1
ATOM 1420 C C . ILE A 1 181 ? 8.125 -10.813 -19.479 1.00 83.94 181 ILE A C 1
ATOM 1422 O O . ILE A 1 181 ? 8.796 -10.459 -20.454 1.00 83.94 181 ILE A O 1
ATOM 1426 N N . PRO A 1 182 ? 6.781 -10.875 -19.496 1.00 82.94 182 PRO A N 1
ATOM 1427 C CA . PRO A 1 182 ? 6.008 -10.637 -20.707 1.00 82.94 182 PRO A CA 1
ATOM 1428 C C . PRO A 1 182 ? 6.193 -9.206 -21.219 1.00 82.94 182 PRO A C 1
ATOM 1430 O O . PRO A 1 182 ? 6.352 -8.259 -20.447 1.00 82.94 182 PRO A O 1
ATOM 1433 N N . ALA A 1 183 ? 6.153 -9.047 -22.540 1.00 86.19 183 ALA A N 1
ATOM 1434 C CA . ALA A 1 183 ? 6.110 -7.736 -23.176 1.00 86.19 183 ALA A CA 1
ATOM 1435 C C . ALA A 1 183 ? 4.753 -7.052 -22.941 1.00 86.19 183 ALA A C 1
ATOM 1437 O O . ALA A 1 183 ? 3.753 -7.729 -22.684 1.00 86.19 183 ALA A O 1
ATOM 1438 N N . PRO A 1 184 ? 4.679 -5.710 -23.026 1.00 87.00 184 PRO A N 1
ATOM 1439 C CA . PRO A 1 184 ? 3.387 -5.059 -23.173 1.00 87.00 184 PRO A CA 1
ATOM 1440 C C . PRO A 1 184 ? 2.720 -5.539 -24.465 1.00 87.00 184 PRO A C 1
ATOM 1442 O O . PRO A 1 184 ? 3.348 -5.590 -25.517 1.00 87.00 184 PRO A O 1
ATOM 1445 N N . ASP A 1 185 ? 1.437 -5.852 -24.374 1.00 86.19 185 ASP A N 1
ATOM 1446 C CA . ASP A 1 185 ? 0.599 -6.359 -25.460 1.00 86.19 185 ASP A CA 1
ATOM 1447 C C . ASP A 1 185 ? -0.699 -5.533 -25.578 1.00 86.19 185 ASP A C 1
ATOM 1449 O O . ASP A 1 185 ? -0.928 -4.553 -24.854 1.00 86.19 185 ASP A O 1
ATOM 1453 N N . GLU A 1 186 ? -1.594 -5.951 -26.469 1.00 86.50 186 GLU A N 1
ATOM 1454 C CA . GLU A 1 186 ? -2.918 -5.351 -26.613 1.00 86.50 186 GLU A CA 1
ATOM 1455 C C . GLU A 1 186 ? -3.727 -5.357 -25.302 1.00 86.50 186 GLU A C 1
ATOM 1457 O O . GLU A 1 186 ? -4.372 -4.355 -24.972 1.00 86.50 186 GLU A O 1
ATOM 1462 N N . ALA A 1 187 ? -3.670 -6.439 -24.520 1.00 85.94 187 ALA A N 1
ATOM 1463 C CA . ALA A 1 187 ? -4.376 -6.529 -23.243 1.00 85.94 187 ALA A CA 1
ATOM 1464 C C . ALA A 1 187 ? -3.882 -5.466 -22.247 1.00 85.94 187 ALA A C 1
ATOM 1466 O O . ALA A 1 187 ? -4.687 -4.831 -21.562 1.00 85.94 187 ALA A O 1
ATOM 1467 N N . THR A 1 188 ? -2.574 -5.198 -22.225 1.00 90.31 188 THR A N 1
ATOM 1468 C CA . THR A 1 188 ? -1.957 -4.133 -21.424 1.00 90.31 188 THR A CA 1
ATOM 1469 C C . THR A 1 188 ? -2.501 -2.761 -21.819 1.00 90.31 188 THR A C 1
ATOM 1471 O O . THR A 1 188 ? -2.886 -1.970 -20.956 1.00 90.31 188 THR A O 1
ATOM 1474 N N . LEU A 1 189 ? -2.577 -2.478 -23.122 1.00 91.25 189 LEU A N 1
ATOM 1475 C CA . LEU A 1 189 ? -3.068 -1.196 -23.635 1.00 91.25 189 LEU A CA 1
ATOM 1476 C C . LEU A 1 189 ? -4.567 -1.001 -23.363 1.00 91.25 189 LEU A C 1
ATOM 1478 O O . LEU A 1 189 ? -4.978 0.073 -22.913 1.00 91.25 189 LEU A O 1
ATOM 1482 N N . ARG A 1 190 ? -5.385 -2.041 -23.576 1.00 89.00 190 ARG A N 1
ATOM 1483 C CA . ARG A 1 190 ? -6.831 -2.014 -23.297 1.00 89.00 190 ARG A CA 1
ATOM 1484 C C . ARG A 1 190 ? -7.109 -1.814 -21.806 1.00 89.00 190 ARG A C 1
ATOM 1486 O O . ARG A 1 190 ? -7.848 -0.896 -21.450 1.00 89.00 190 ARG A O 1
ATOM 1493 N N . ALA A 1 191 ? -6.463 -2.598 -20.940 1.00 88.50 191 ALA A N 1
ATOM 1494 C CA . ALA A 1 191 ? -6.601 -2.465 -19.490 1.00 88.50 191 ALA A CA 1
ATOM 1495 C C . ALA A 1 191 ? -6.149 -1.081 -19.005 1.00 88.50 191 ALA A C 1
ATOM 1497 O O . ALA A 1 191 ? -6.831 -0.450 -18.195 1.00 88.50 191 ALA A O 1
ATOM 1498 N N . GLY A 1 192 ? -5.038 -0.570 -19.543 1.00 91.56 192 GLY A N 1
ATOM 1499 C CA . GLY A 1 192 ? -4.541 0.764 -19.223 1.00 91.56 192 GLY A CA 1
ATOM 1500 C C . GLY A 1 192 ? -5.563 1.834 -19.587 1.00 91.56 192 GLY A C 1
ATOM 1501 O O . GLY A 1 192 ? -5.825 2.747 -18.802 1.00 91.56 192 GLY A O 1
ATOM 1502 N N . ARG A 1 193 ? -6.169 1.743 -20.777 1.00 90.25 193 ARG A N 1
ATOM 1503 C CA . ARG A 1 193 ? -7.183 2.707 -21.227 1.00 90.25 193 ARG A CA 1
ATOM 1504 C C . ARG A 1 193 ? -8.393 2.699 -20.305 1.00 90.25 193 ARG A C 1
ATOM 1506 O O . ARG A 1 193 ? -8.885 3.758 -19.917 1.00 90.25 193 ARG A O 1
ATOM 1513 N N . ASP A 1 194 ? -8.873 1.512 -19.961 1.00 88.69 194 ASP A N 1
ATOM 1514 C CA . ASP A 1 194 ? -10.030 1.363 -19.088 1.00 88.69 194 ASP A CA 1
ATOM 1515 C C . ASP A 1 194 ? -9.717 1.867 -17.671 1.00 88.69 194 ASP A C 1
ATOM 1517 O O . ASP A 1 194 ? -10.573 2.479 -17.030 1.00 88.69 194 ASP A O 1
ATOM 1521 N N . PHE A 1 195 ? -8.467 1.725 -17.217 1.00 87.81 195 PHE A N 1
ATOM 1522 C CA . PHE A 1 195 ? -7.976 2.350 -15.991 1.00 87.81 195 PHE A CA 1
ATOM 1523 C C . PHE A 1 195 ? -8.039 3.884 -16.063 1.00 87.81 195 PHE A C 1
ATOM 1525 O O . PHE A 1 195 ? -8.598 4.506 -15.159 1.00 87.81 195 PHE A O 1
ATOM 1532 N N . VAL A 1 196 ? -7.557 4.502 -17.150 1.00 89.69 196 VAL A N 1
ATOM 1533 C CA . VAL A 1 196 ? -7.655 5.961 -17.361 1.00 89.69 196 VAL A CA 1
ATOM 1534 C C . VAL A 1 196 ? -9.117 6.418 -17.384 1.00 89.69 196 VAL A C 1
ATOM 1536 O O . VAL A 1 196 ? -9.463 7.374 -16.697 1.00 89.69 196 VAL A O 1
ATOM 1539 N N . ARG A 1 197 ? -10.014 5.706 -18.078 1.00 89.31 197 ARG A N 1
ATOM 1540 C CA . ARG A 1 197 ? -11.455 6.035 -18.134 1.00 89.31 197 ARG A CA 1
ATOM 1541 C C . ARG A 1 197 ? -12.143 6.038 -16.766 1.00 89.31 197 ARG A C 1
ATOM 1543 O O . ARG A 1 197 ? -13.146 6.724 -16.590 1.00 89.31 197 ARG A O 1
ATOM 1550 N N . ARG A 1 198 ? -11.617 5.280 -15.800 1.00 83.88 198 ARG A N 1
ATOM 1551 C CA . ARG A 1 198 ? -12.121 5.222 -14.418 1.00 83.88 198 ARG A CA 1
ATOM 1552 C C . ARG A 1 198 ? -11.543 6.318 -13.514 1.00 83.88 198 ARG A C 1
ATOM 1554 O O . ARG A 1 198 ? -11.984 6.434 -12.371 1.00 83.88 198 ARG A O 1
ATOM 1561 N N . MET A 1 199 ? -10.564 7.098 -13.978 1.00 85.12 199 MET A N 1
ATOM 1562 C CA . MET A 1 199 ? -10.002 8.218 -13.217 1.00 85.12 199 MET A CA 1
ATOM 1563 C C . MET A 1 199 ? -10.966 9.413 -13.157 1.00 85.12 199 MET A C 1
ATOM 1565 O O . MET A 1 199 ? -11.813 9.565 -14.034 1.00 85.12 199 MET A O 1
ATOM 1569 N N . PRO A 1 200 ? -10.810 10.330 -12.186 1.00 83.44 200 PRO A N 1
ATOM 1570 C CA . PRO A 1 200 ? -11.449 11.644 -12.229 1.00 83.44 200 PRO A CA 1
ATOM 1571 C C . PRO A 1 200 ? -11.173 12.394 -13.543 1.00 83.44 200 PRO A C 1
ATOM 1573 O O . PRO A 1 200 ? -10.053 12.359 -14.055 1.00 83.44 200 PRO A O 1
ATOM 1576 N N . ALA A 1 201 ? -12.164 13.132 -14.056 1.00 84.94 201 ALA A N 1
ATOM 1577 C CA . ALA A 1 201 ? -12.092 13.806 -15.360 1.00 84.94 201 ALA A CA 1
ATOM 1578 C C . ALA A 1 201 ? -10.866 14.728 -15.522 1.00 84.94 201 ALA A C 1
ATOM 1580 O O . ALA A 1 201 ? -10.253 14.764 -16.588 1.00 84.94 201 ALA A O 1
ATOM 1581 N N . GLY A 1 202 ? -10.457 15.425 -14.456 1.00 83.00 202 GLY A N 1
ATOM 1582 C CA . GLY A 1 202 ? -9.254 16.264 -14.473 1.00 83.00 202 GLY A CA 1
ATOM 1583 C C . GLY A 1 202 ? -7.964 15.474 -14.729 1.00 83.00 202 GLY A C 1
ATOM 1584 O O . GLY A 1 202 ? -7.111 15.925 -15.490 1.00 83.00 202 GLY A O 1
ATOM 1585 N N . LEU A 1 203 ? -7.843 14.267 -14.163 1.00 84.94 203 LEU A N 1
ATOM 1586 C CA . LEU A 1 203 ? -6.691 13.392 -14.401 1.00 84.94 203 LEU A CA 1
ATOM 1587 C C . LEU A 1 203 ? -6.719 12.786 -15.807 1.00 84.94 203 LEU A C 1
ATOM 1589 O O . LEU A 1 203 ? -5.668 12.671 -16.431 1.00 84.94 203 LEU A O 1
ATOM 1593 N N . GLN A 1 204 ? -7.905 12.471 -16.339 1.00 87.75 204 GLN A N 1
ATOM 1594 C CA . GLN A 1 204 ? -8.048 12.025 -17.731 1.00 87.75 204 GLN A CA 1
ATOM 1595 C C . GLN A 1 204 ? -7.565 13.096 -18.716 1.00 87.75 204 GLN A C 1
ATOM 1597 O O . GLN A 1 204 ? -6.795 12.809 -19.634 1.00 87.75 204 GLN A O 1
ATOM 1602 N N . LEU A 1 205 ? -7.981 14.349 -18.500 1.00 86.12 205 LEU A N 1
ATOM 1603 C CA . LEU A 1 205 ? -7.527 15.478 -19.306 1.00 86.12 205 LEU A CA 1
ATOM 1604 C C . LEU A 1 205 ? -6.012 15.676 -19.174 1.00 86.12 205 LEU A C 1
ATOM 1606 O O . LEU A 1 205 ? -5.329 15.815 -20.187 1.00 86.12 205 LEU A O 1
ATOM 1610 N N . GLY A 1 206 ? -5.484 15.640 -17.947 1.00 86.12 206 GLY A N 1
ATOM 1611 C CA . GLY A 1 206 ? -4.047 15.743 -17.686 1.00 86.12 206 GLY A CA 1
ATOM 1612 C C . GLY A 1 206 ? -3.234 14.663 -18.407 1.00 86.12 206 GLY A C 1
ATOM 1613 O O . GLY A 1 206 ? -2.233 14.977 -19.048 1.00 86.12 206 GLY A O 1
ATOM 1614 N N . HIS A 1 207 ? -3.703 13.413 -18.382 1.00 90.31 207 HIS A N 1
ATOM 1615 C CA . HIS A 1 207 ? -3.095 12.294 -19.110 1.00 90.31 207 HIS A CA 1
ATOM 1616 C C . HIS A 1 207 ? -3.094 12.529 -20.627 1.00 90.31 207 HIS A C 1
ATOM 1618 O O . HIS A 1 207 ? -2.046 12.432 -21.266 1.00 90.31 207 HIS A O 1
ATOM 1624 N N . SER A 1 208 ? -4.231 12.940 -21.201 1.00 89.12 208 SER A N 1
ATOM 1625 C CA . SER A 1 208 ? -4.329 13.249 -22.635 1.00 89.12 208 SER A CA 1
ATOM 1626 C C . SER A 1 208 ? -3.398 14.394 -23.052 1.00 89.12 208 SER A C 1
ATOM 1628 O O . SER A 1 208 ? -2.734 14.316 -24.089 1.00 89.12 208 SER A O 1
ATOM 1630 N N . LEU A 1 209 ? -3.314 15.454 -22.242 1.00 87.44 209 LEU A N 1
ATOM 1631 C CA . LEU A 1 209 ? -2.410 16.578 -22.487 1.00 87.44 209 LEU A CA 1
ATOM 1632 C C . LEU A 1 209 ? -0.940 16.160 -22.387 1.00 87.44 209 LEU A C 1
ATOM 1634 O O . LEU A 1 209 ? -0.138 16.607 -23.205 1.00 87.44 209 LEU A O 1
ATOM 1638 N N . ALA A 1 210 ? -0.587 15.276 -21.450 1.00 88.62 210 ALA A N 1
ATOM 1639 C CA . ALA A 1 210 ? 0.770 14.747 -21.328 1.00 88.62 210 ALA A CA 1
ATOM 1640 C C . ALA A 1 210 ? 1.190 13.963 -22.583 1.00 88.62 210 ALA A C 1
ATOM 1642 O O . ALA A 1 210 ? 2.279 14.194 -23.111 1.00 88.62 210 ALA A O 1
ATOM 1643 N N . LEU A 1 211 ? 0.313 13.105 -23.118 1.00 90.88 211 LEU A N 1
ATOM 1644 C CA . LEU A 1 211 ? 0.577 12.358 -24.355 1.00 90.88 211 LEU A CA 1
ATOM 1645 C C . LEU A 1 211 ? 0.733 13.278 -25.571 1.00 90.88 211 LEU A C 1
ATOM 1647 O O . LEU A 1 211 ? 1.710 13.168 -26.313 1.00 90.88 211 LEU A O 1
ATOM 1651 N N . LYS A 1 212 ? -0.182 14.238 -25.743 1.00 88.31 212 LYS A N 1
ATOM 1652 C CA . LYS A 1 212 ? -0.103 15.229 -26.830 1.00 88.31 212 LYS A CA 1
ATOM 1653 C C . LYS A 1 212 ? 1.148 16.096 -26.718 1.00 88.31 212 LYS A C 1
ATOM 1655 O O . LYS A 1 212 ? 1.784 16.384 -27.728 1.00 88.31 212 LYS A O 1
ATOM 1660 N N . GLY A 1 213 ? 1.517 16.489 -25.499 1.00 85.62 213 GLY A N 1
ATOM 1661 C CA . GLY A 1 213 ? 2.735 17.242 -25.218 1.00 85.62 213 GLY A CA 1
ATOM 1662 C C . GLY A 1 213 ? 3.997 16.459 -25.577 1.00 85.62 213 GLY A C 1
ATOM 1663 O O . GLY A 1 213 ? 4.890 17.014 -26.215 1.00 85.62 213 GLY A O 1
ATOM 1664 N N . LEU A 1 214 ? 4.049 15.166 -25.239 1.00 87.12 214 LEU A N 1
ATOM 1665 C CA . LEU A 1 214 ? 5.147 14.271 -25.613 1.00 87.12 214 LEU A CA 1
ATOM 1666 C C . LEU A 1 214 ? 5.283 14.144 -27.140 1.00 87.12 214 LEU A C 1
ATOM 1668 O O . LEU A 1 214 ? 6.389 14.286 -27.668 1.00 87.12 214 LEU A O 1
ATOM 1672 N N . ASP A 1 215 ? 4.177 13.926 -27.859 1.00 89.69 215 ASP A N 1
ATOM 1673 C CA . ASP A 1 215 ? 4.209 13.822 -29.323 1.00 89.69 215 ASP A CA 1
ATOM 1674 C C . ASP A 1 215 ? 4.614 15.145 -29.986 1.00 89.69 215 ASP A C 1
ATOM 1676 O O . ASP A 1 215 ? 5.470 15.167 -30.874 1.00 89.69 215 ASP A O 1
ATOM 1680 N N . LEU A 1 216 ? 4.053 16.266 -29.524 1.00 87.50 216 LEU A N 1
ATOM 1681 C CA . LEU A 1 216 ? 4.387 17.597 -30.026 1.00 87.50 216 LEU A CA 1
ATOM 1682 C C . LEU A 1 216 ? 5.867 17.924 -29.800 1.00 87.50 216 LEU A C 1
ATOM 1684 O O . LEU A 1 216 ? 6.545 18.358 -30.732 1.00 87.50 216 LEU A O 1
ATOM 1688 N N . ALA A 1 217 ? 6.391 17.663 -28.599 1.00 84.06 217 ALA A N 1
ATOM 1689 C CA . ALA A 1 217 ? 7.805 17.855 -28.288 1.00 84.06 217 ALA A CA 1
ATOM 1690 C C . ALA A 1 217 ? 8.702 17.003 -29.198 1.00 84.06 217 ALA A C 1
ATOM 1692 O O . ALA A 1 217 ? 9.712 17.491 -29.713 1.00 84.06 217 ALA A O 1
ATOM 1693 N N . SER A 1 218 ? 8.306 15.754 -29.465 1.00 87.12 218 SER A N 1
ATOM 1694 C CA . SER A 1 218 ? 9.010 14.889 -30.410 1.00 87.12 218 SER A CA 1
ATOM 1695 C C . SER A 1 218 ? 9.021 15.473 -31.826 1.00 87.12 218 SER A C 1
ATOM 1697 O O . SER A 1 218 ? 10.077 15.522 -32.462 1.00 87.12 218 SER A O 1
ATOM 1699 N N . ARG A 1 219 ? 7.876 15.958 -32.322 1.00 89.44 219 ARG A N 1
ATOM 1700 C CA . ARG A 1 219 ? 7.760 16.536 -33.672 1.00 89.44 219 ARG A CA 1
ATOM 1701 C C . ARG A 1 219 ? 8.598 17.791 -33.834 1.00 89.44 219 ARG A C 1
ATOM 1703 O O . ARG A 1 219 ? 9.338 17.890 -34.807 1.00 89.44 219 ARG A O 1
ATOM 1710 N N . LEU A 1 220 ? 8.508 18.713 -32.879 1.00 85.50 220 LEU A N 1
ATOM 1711 C CA . LEU A 1 220 ? 9.253 19.970 -32.915 1.00 85.50 220 LEU A CA 1
ATOM 1712 C C . LEU A 1 220 ? 10.767 19.733 -32.899 1.00 85.50 220 LEU A C 1
ATOM 1714 O O . LEU A 1 220 ? 11.508 20.463 -33.549 1.00 85.50 220 LEU A O 1
ATOM 1718 N N . ARG A 1 221 ? 11.232 18.699 -32.187 1.00 84.06 221 ARG A N 1
ATOM 1719 C CA . ARG A 1 221 ? 12.665 18.452 -32.000 1.00 84.06 221 ARG A CA 1
ATOM 1720 C C . ARG A 1 221 ? 13.288 17.514 -33.028 1.00 84.06 221 ARG A C 1
ATOM 1722 O O . ARG A 1 221 ? 14.432 17.716 -33.424 1.00 84.06 221 ARG A O 1
ATOM 1729 N N . TYR A 1 222 ? 12.576 16.465 -33.422 1.00 84.56 222 TYR A N 1
ATOM 1730 C CA . TYR A 1 222 ? 13.108 15.399 -34.276 1.00 84.56 222 TYR A CA 1
ATOM 1731 C C . TYR A 1 222 ? 12.435 15.339 -35.652 1.00 84.56 222 TYR A C 1
ATOM 1733 O O . TYR A 1 222 ? 12.764 14.461 -36.450 1.00 84.56 222 TYR A O 1
ATOM 1741 N N . GLY A 1 223 ? 11.467 16.220 -35.929 1.00 89.00 223 GLY A N 1
ATOM 1742 C CA . GLY A 1 223 ? 10.690 16.216 -37.172 1.00 89.00 223 GLY A CA 1
ATOM 1743 C C . GLY A 1 223 ? 9.771 14.998 -37.324 1.00 89.00 223 GLY A C 1
ATOM 1744 O O . GLY A 1 223 ? 9.240 14.755 -38.405 1.00 89.00 223 GLY A O 1
ATOM 1745 N N . ARG A 1 224 ? 9.603 14.191 -36.268 1.00 90.12 224 ARG A N 1
ATOM 1746 C CA . ARG A 1 224 ? 8.836 12.937 -36.273 1.00 90.12 224 ARG A CA 1
ATOM 1747 C C . ARG A 1 224 ? 8.001 12.814 -35.002 1.00 90.12 224 ARG A C 1
ATOM 1749 O O . ARG A 1 224 ? 8.418 13.274 -33.941 1.00 90.12 224 ARG A O 1
ATOM 1756 N N . SER A 1 225 ? 6.839 12.173 -35.113 1.00 92.12 225 SER A N 1
ATOM 1757 C CA . SER A 1 225 ? 6.028 11.803 -33.948 1.00 92.12 225 SER A CA 1
ATOM 1758 C C . SER A 1 225 ? 6.805 10.886 -33.010 1.00 92.12 225 SER A C 1
ATOM 1760 O O . SER A 1 225 ? 7.685 10.147 -33.462 1.00 92.12 225 SER A O 1
ATOM 1762 N N . PHE A 1 226 ? 6.458 10.899 -31.724 1.00 90.00 226 PHE A N 1
ATOM 1763 C CA . PHE A 1 226 ? 7.124 10.069 -30.719 1.00 90.00 226 PHE A CA 1
ATOM 1764 C C . PHE A 1 226 ? 7.064 8.590 -31.111 1.00 90.00 226 PHE A C 1
ATOM 1766 O O . PHE A 1 226 ? 8.081 7.900 -31.097 1.00 90.00 226 PHE A O 1
ATOM 1773 N N . ALA A 1 227 ? 5.900 8.138 -31.587 1.00 90.38 227 ALA A N 1
ATOM 1774 C CA . ALA A 1 227 ? 5.684 6.771 -32.055 1.00 90.38 227 ALA A CA 1
ATOM 1775 C C . ALA A 1 227 ? 6.573 6.349 -33.238 1.00 90.38 227 ALA A C 1
ATOM 1777 O O . ALA A 1 227 ? 6.826 5.165 -33.422 1.00 90.38 227 ALA A O 1
ATOM 1778 N N . ARG A 1 228 ? 7.074 7.302 -34.035 1.00 88.75 228 ARG A N 1
ATOM 1779 C CA . ARG A 1 228 ? 7.943 7.038 -35.197 1.00 88.75 228 ARG A CA 1
ATOM 1780 C C . ARG A 1 228 ? 9.433 7.197 -34.886 1.00 88.75 228 ARG A C 1
ATOM 1782 O O . ARG A 1 228 ? 10.260 7.131 -35.800 1.00 88.75 228 ARG A O 1
ATOM 1789 N N . LEU A 1 229 ? 9.795 7.458 -33.631 1.00 85.44 229 LEU A N 1
ATOM 1790 C CA . LEU A 1 229 ? 11.192 7.493 -33.217 1.00 85.44 229 LEU A CA 1
ATOM 1791 C C . LEU A 1 229 ? 11.745 6.070 -33.029 1.00 85.44 229 LEU A C 1
ATOM 1793 O O . LEU A 1 229 ? 11.023 5.185 -32.557 1.00 85.44 229 LEU A O 1
ATOM 1797 N N . PRO A 1 230 ? 13.046 5.847 -33.307 1.00 86.94 230 PRO A N 1
ATOM 1798 C CA . PRO A 1 230 ? 13.717 4.604 -32.937 1.00 86.94 230 PRO A CA 1
ATOM 1799 C C . PRO A 1 230 ? 13.539 4.303 -31.445 1.00 86.94 230 PRO A C 1
ATOM 1801 O O . PRO A 1 230 ? 13.615 5.217 -30.617 1.00 86.94 230 PRO A O 1
ATOM 1804 N N . LEU A 1 231 ? 13.344 3.031 -31.087 1.00 83.62 231 LEU A N 1
ATOM 1805 C CA . LEU A 1 231 ? 13.042 2.615 -29.710 1.00 83.62 231 LEU A CA 1
ATOM 1806 C C . LEU A 1 231 ? 14.083 3.107 -28.695 1.00 83.62 231 LEU A C 1
ATOM 1808 O O . LEU A 1 231 ? 13.715 3.627 -27.646 1.00 83.62 231 LEU A O 1
ATOM 1812 N N . ALA A 1 232 ? 15.375 3.039 -29.031 1.00 82.38 232 ALA A N 1
ATOM 1813 C CA . ALA A 1 232 ? 16.452 3.553 -28.180 1.00 82.38 232 ALA A CA 1
ATOM 1814 C C . ALA A 1 232 ? 16.253 5.033 -27.801 1.00 82.38 232 ALA A C 1
ATOM 1816 O O . ALA A 1 232 ? 16.532 5.443 -26.675 1.00 82.38 232 ALA A O 1
ATOM 1817 N N . ARG A 1 233 ? 15.714 5.837 -28.725 1.00 83.88 233 ARG A N 1
ATOM 1818 C CA . ARG A 1 233 ? 15.428 7.253 -28.487 1.00 83.88 233 ARG A CA 1
ATOM 1819 C C . ARG A 1 233 ? 14.138 7.456 -27.701 1.00 83.88 233 ARG A C 1
ATOM 1821 O O . ARG A 1 233 ? 14.117 8.310 -26.820 1.00 83.88 233 ARG A O 1
ATOM 1828 N N . ARG A 1 234 ? 13.097 6.657 -27.969 1.00 88.06 234 ARG A N 1
ATOM 1829 C CA . ARG A 1 234 ? 11.872 6.640 -27.148 1.00 88.06 234 ARG A CA 1
ATOM 1830 C C . ARG A 1 234 ? 12.199 6.340 -25.682 1.00 88.06 234 ARG A C 1
ATOM 1832 O O . ARG A 1 234 ? 11.739 7.064 -24.807 1.00 88.06 234 ARG A O 1
ATOM 1839 N N . ARG A 1 235 ? 13.070 5.354 -25.431 1.00 86.88 235 ARG A N 1
ATOM 1840 C CA . ARG A 1 235 ? 13.592 5.013 -24.096 1.00 86.88 235 ARG A CA 1
ATOM 1841 C C . ARG A 1 235 ? 14.374 6.161 -23.465 1.00 86.88 235 ARG A C 1
ATOM 1843 O O . ARG A 1 235 ? 14.027 6.583 -22.373 1.00 86.88 235 ARG A O 1
ATOM 1850 N N . SER A 1 236 ? 15.347 6.730 -24.180 1.00 83.19 236 SER A N 1
ATOM 1851 C CA . SER A 1 236 ? 16.140 7.874 -23.692 1.00 83.19 236 SER A CA 1
ATOM 1852 C C . SER A 1 236 ? 15.262 9.062 -23.262 1.00 83.19 236 SER A C 1
ATOM 1854 O O . SER A 1 236 ? 15.493 9.674 -22.218 1.00 83.19 236 SER A O 1
ATOM 1856 N N . LEU A 1 237 ? 14.215 9.363 -24.042 1.00 82.56 237 LEU A N 1
ATOM 1857 C CA . LEU A 1 237 ? 13.234 10.402 -23.718 1.00 82.56 237 LEU A CA 1
ATOM 1858 C C . LEU A 1 237 ? 12.383 10.038 -22.499 1.00 82.56 237 LEU A C 1
ATOM 1860 O O . LEU A 1 237 ? 12.204 10.886 -21.630 1.00 82.56 237 LEU A O 1
ATOM 1864 N N . ALA A 1 238 ? 11.883 8.803 -22.425 1.00 82.06 238 ALA A N 1
ATOM 1865 C CA . ALA A 1 238 ? 11.066 8.332 -21.309 1.00 82.06 238 ALA A CA 1
ATOM 1866 C C . ALA A 1 238 ? 11.850 8.250 -19.984 1.00 82.06 238 ALA A C 1
ATOM 1868 O O . ALA A 1 238 ? 11.283 8.477 -18.922 1.00 82.06 238 ALA A O 1
ATOM 1869 N N . GLU A 1 239 ? 13.157 7.986 -20.044 1.00 80.94 239 GLU A N 1
ATOM 1870 C CA . GLU A 1 239 ? 14.069 7.976 -18.892 1.00 80.94 239 GLU A CA 1
ATOM 1871 C C . GLU A 1 239 ? 14.547 9.383 -18.483 1.00 80.94 239 GLU A C 1
ATOM 1873 O O . GLU A 1 239 ? 15.332 9.517 -17.545 1.00 80.94 239 GLU A O 1
ATOM 1878 N N . GLY A 1 240 ? 14.144 10.439 -19.200 1.00 75.25 240 GLY A N 1
ATOM 1879 C CA . GLY A 1 240 ? 14.570 11.810 -18.904 1.00 75.25 240 GLY A CA 1
ATOM 1880 C C . GLY A 1 240 ? 16.058 12.084 -19.166 1.00 75.25 240 GLY A C 1
ATOM 1881 O O . GLY A 1 240 ? 16.598 13.065 -18.663 1.00 75.25 240 GLY A O 1
ATOM 1882 N N . ARG A 1 241 ? 16.744 11.236 -19.946 1.00 77.44 241 ARG A N 1
ATOM 1883 C CA . ARG A 1 241 ? 18.194 11.345 -20.213 1.00 77.44 241 ARG A CA 1
ATOM 1884 C C . ARG A 1 241 ? 18.549 12.388 -21.273 1.00 77.44 241 ARG A C 1
ATOM 1886 O O . ARG A 1 241 ? 19.715 12.722 -21.468 1.00 77.44 241 ARG A O 1
ATOM 1893 N N . GLU A 1 242 ? 17.548 12.914 -21.965 1.00 75.06 242 GLU A N 1
ATOM 1894 C CA . GLU A 1 242 ? 17.707 13.951 -22.976 1.00 75.06 242 GLU A CA 1
ATOM 1895 C C . GLU A 1 242 ? 17.639 15.347 -22.349 1.00 75.06 242 GLU A C 1
ATOM 1897 O O . GLU A 1 242 ? 16.724 15.651 -21.592 1.00 75.06 242 GLU A O 1
ATOM 1902 N N . ARG A 1 243 ? 18.534 16.253 -22.767 1.00 64.44 243 ARG A N 1
ATOM 1903 C CA . ARG A 1 243 ? 18.602 17.654 -22.290 1.00 64.44 243 ARG A CA 1
ATOM 1904 C C . ARG A 1 243 ? 17.282 18.440 -22.401 1.00 64.44 243 ARG A C 1
ATOM 1906 O O . ARG A 1 243 ? 17.110 19.444 -21.724 1.00 64.44 243 ARG A O 1
ATOM 1913 N N . PHE A 1 244 ? 16.370 17.987 -23.257 1.00 68.00 244 PHE A N 1
ATOM 1914 C CA . PHE A 1 244 ? 15.039 18.568 -23.448 1.00 68.00 244 PHE A CA 1
ATOM 1915 C C . PHE A 1 244 ? 13.949 17.489 -23.402 1.00 68.00 244 PHE A C 1
ATOM 1917 O O . PHE A 1 244 ? 13.006 17.523 -24.193 1.00 68.00 244 PHE A O 1
ATOM 1924 N N . ALA A 1 245 ? 14.122 16.469 -22.558 1.00 68.62 245 ALA A N 1
ATOM 1925 C CA . ALA A 1 245 ? 13.039 15.547 -22.245 1.00 68.62 245 ALA A CA 1
ATOM 1926 C C . ALA A 1 245 ? 11.870 16.317 -21.602 1.00 68.62 245 ALA A C 1
ATOM 1928 O O . ALA A 1 245 ? 12.105 17.311 -20.904 1.00 68.62 245 ALA A O 1
ATOM 1929 N N . PRO A 1 246 ? 10.615 15.881 -21.810 1.00 71.81 246 PRO A N 1
ATOM 1930 C CA . PRO A 1 246 ? 9.503 16.400 -21.030 1.00 71.81 246 PRO A CA 1
ATOM 1931 C C . PRO A 1 246 ? 9.780 16.235 -19.528 1.00 71.81 246 PRO A C 1
ATOM 1933 O O . PRO A 1 246 ? 10.474 15.291 -19.141 1.00 71.81 246 PRO A O 1
ATOM 1936 N N . PRO A 1 247 ? 9.230 17.117 -18.675 1.00 79.75 247 PRO A N 1
ATOM 1937 C CA . PRO A 1 247 ? 9.317 16.981 -17.228 1.00 79.75 247 PRO A CA 1
ATOM 1938 C C . PRO A 1 247 ? 9.049 15.534 -16.769 1.00 79.75 247 PRO A C 1
ATOM 1940 O O . PRO A 1 247 ? 8.033 14.966 -17.183 1.00 79.75 247 PRO A O 1
ATOM 1943 N N . PRO A 1 248 ? 9.888 14.943 -15.893 1.00 76.88 248 PRO A N 1
ATOM 1944 C CA . PRO A 1 248 ? 9.715 13.564 -15.429 1.00 76.88 248 PRO A CA 1
ATOM 1945 C C . PR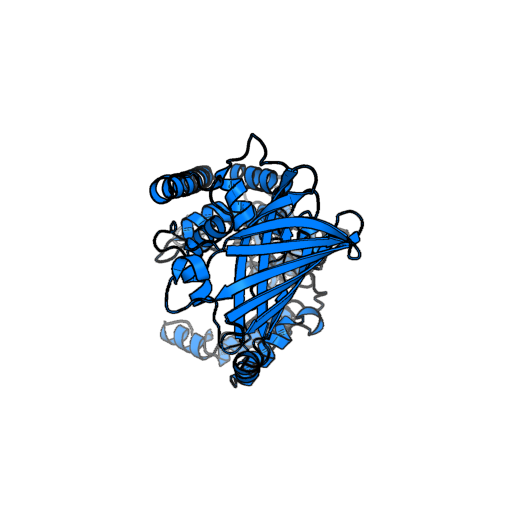O A 1 248 ? 8.315 13.276 -14.880 1.00 76.88 248 PRO A C 1
ATOM 1947 O O . PRO A 1 248 ? 7.753 12.221 -15.144 1.00 76.88 248 PRO A O 1
ATOM 1950 N N . ALA A 1 249 ? 7.702 14.250 -14.203 1.00 74.19 249 ALA A N 1
ATOM 1951 C CA . ALA A 1 249 ? 6.334 14.139 -13.702 1.00 74.19 249 ALA A CA 1
ATOM 1952 C C . ALA A 1 249 ? 5.288 13.925 -14.814 1.00 74.19 249 ALA A C 1
ATOM 1954 O O . ALA A 1 249 ? 4.333 13.182 -14.610 1.00 74.19 249 ALA A O 1
ATOM 1955 N N . LEU A 1 250 ? 5.463 14.531 -15.997 1.00 76.56 250 LEU A N 1
ATOM 1956 C CA . LEU A 1 250 ? 4.563 14.323 -17.139 1.00 76.56 250 LEU A CA 1
ATOM 1957 C C . LEU A 1 250 ? 4.755 12.939 -17.764 1.00 76.56 250 LEU A C 1
ATOM 1959 O O . LEU A 1 250 ? 3.776 12.296 -18.134 1.00 76.56 250 LEU A O 1
ATOM 1963 N N . LEU A 1 251 ? 6.005 12.477 -17.863 1.00 81.38 251 LEU A N 1
ATOM 1964 C CA . LEU A 1 251 ? 6.322 11.137 -18.362 1.00 81.38 251 LEU A CA 1
ATOM 1965 C C . LEU A 1 251 ? 5.769 10.062 -17.426 1.00 81.38 251 LEU A C 1
ATOM 1967 O O . LEU A 1 251 ? 5.127 9.119 -17.888 1.00 81.38 251 LEU A O 1
ATOM 1971 N N . GLU A 1 252 ? 5.942 10.240 -16.117 1.00 81.56 252 GLU A N 1
ATOM 1972 C CA . GLU A 1 252 ? 5.360 9.350 -15.118 1.00 81.56 252 GLU A CA 1
ATOM 1973 C C . GLU A 1 252 ? 3.832 9.405 -15.137 1.00 81.56 252 GLU A C 1
ATOM 1975 O O . GLU A 1 252 ? 3.202 8.355 -15.148 1.00 81.56 252 GLU A O 1
ATOM 1980 N N . ALA A 1 253 ? 3.209 10.582 -15.251 1.00 81.25 253 ALA A N 1
ATOM 1981 C CA . ALA A 1 253 ? 1.753 10.678 -15.378 1.00 81.25 253 ALA A CA 1
ATOM 1982 C C . ALA A 1 253 ? 1.217 9.941 -16.622 1.00 81.25 253 ALA A C 1
ATOM 1984 O O . ALA A 1 253 ? 0.178 9.286 -16.549 1.00 81.25 253 ALA A O 1
ATOM 1985 N N . ALA A 1 254 ? 1.930 10.006 -17.751 1.00 88.19 254 ALA A N 1
ATOM 1986 C CA . ALA A 1 254 ? 1.559 9.307 -18.981 1.00 88.19 254 ALA A CA 1
ATOM 1987 C C . ALA A 1 254 ? 1.760 7.779 -18.890 1.00 88.19 254 ALA A C 1
ATOM 1989 O O . ALA A 1 254 ? 0.943 7.012 -19.412 1.00 88.19 254 ALA A O 1
ATOM 1990 N N . ALA A 1 255 ? 2.833 7.334 -18.227 1.00 90.81 255 ALA A N 1
ATOM 1991 C CA . ALA A 1 255 ? 3.226 5.928 -18.129 1.00 90.81 255 ALA A CA 1
ATOM 1992 C C . ALA A 1 255 ? 2.590 5.176 -16.946 1.00 90.81 255 ALA A C 1
ATOM 1994 O O . ALA A 1 255 ? 2.412 3.961 -17.027 1.00 90.81 255 ALA A O 1
ATOM 1995 N N . ALA A 1 256 ? 2.237 5.860 -15.856 1.00 88.69 256 ALA A N 1
ATOM 1996 C CA . ALA A 1 256 ? 1.760 5.239 -14.620 1.00 88.69 256 ALA A CA 1
ATOM 1997 C C . ALA A 1 256 ? 0.552 4.306 -14.811 1.00 88.69 256 ALA A C 1
ATOM 1999 O O . ALA A 1 256 ? 0.595 3.206 -14.261 1.00 88.69 256 ALA A O 1
ATOM 2000 N N . PRO A 1 257 ? -0.483 4.644 -15.611 1.00 90.88 257 PRO A N 1
ATOM 2001 C CA . PRO A 1 257 ? -1.590 3.720 -15.850 1.00 90.88 257 PRO A CA 1
ATOM 2002 C C . PRO A 1 257 ? -1.144 2.405 -16.501 1.00 90.88 257 PRO A C 1
ATOM 2004 O O . PRO A 1 257 ? -1.640 1.348 -16.127 1.00 90.88 257 PRO A O 1
ATOM 2007 N N . LEU A 1 258 ? -0.187 2.463 -17.436 1.00 93.00 258 LEU A N 1
ATOM 2008 C CA . LEU A 1 258 ? 0.360 1.278 -18.106 1.00 93.00 258 LEU A CA 1
ATOM 2009 C C . LEU A 1 258 ? 1.141 0.411 -17.122 1.00 93.00 258 LEU A C 1
ATOM 2011 O O . LEU A 1 258 ? 0.917 -0.792 -17.058 1.00 93.00 258 LEU A O 1
ATOM 2015 N N . LYS A 1 259 ? 2.019 1.026 -16.320 1.00 91.56 259 LYS A N 1
ATOM 2016 C CA . LYS A 1 259 ? 2.782 0.326 -15.276 1.00 91.56 259 LYS A CA 1
ATOM 2017 C C . LYS A 1 259 ? 1.846 -0.345 -14.267 1.00 91.56 259 LYS A C 1
ATOM 2019 O O . LYS A 1 259 ? 2.040 -1.511 -13.939 1.00 91.56 259 LYS A O 1
ATOM 2024 N N . ALA A 1 260 ? 0.814 0.370 -13.817 1.00 88.31 260 ALA A N 1
ATOM 2025 C CA . ALA A 1 260 ? -0.140 -0.123 -12.828 1.00 88.31 260 ALA A CA 1
ATOM 2026 C C . ALA A 1 260 ? -0.882 -1.378 -13.303 1.00 88.31 260 ALA A C 1
ATOM 2028 O O . ALA A 1 260 ? -1.021 -2.321 -12.531 1.00 88.31 260 ALA A O 1
ATOM 2029 N N . VAL A 1 261 ? -1.339 -1.407 -14.561 1.00 90.44 261 VAL A N 1
ATOM 2030 C CA . VAL A 1 261 ? -2.046 -2.581 -15.095 1.00 90.44 261 VAL A CA 1
ATOM 2031 C C . VAL A 1 261 ? -1.089 -3.693 -15.504 1.00 90.44 261 VAL A C 1
ATOM 2033 O O . VAL A 1 261 ? -1.380 -4.849 -15.232 1.00 90.44 261 VAL A O 1
ATOM 2036 N N . HIS A 1 262 ? 0.059 -3.368 -16.107 1.00 91.44 262 HIS A N 1
ATOM 2037 C CA . HIS A 1 262 ? 1.005 -4.362 -16.613 1.00 91.44 262 HIS A CA 1
ATOM 2038 C C . HIS A 1 262 ? 1.629 -5.176 -15.477 1.00 91.44 262 HIS A C 1
ATOM 2040 O O . HIS A 1 262 ? 1.618 -6.402 -15.517 1.00 91.44 262 HIS A O 1
ATOM 2046 N N . PHE A 1 263 ? 2.093 -4.507 -14.418 1.00 89.50 263 PHE A N 1
ATOM 2047 C CA . PHE A 1 263 ? 2.700 -5.180 -13.265 1.00 89.50 263 PHE A CA 1
ATOM 2048 C C . PHE A 1 263 ? 1.685 -5.897 -12.368 1.00 89.50 263 PHE A C 1
ATOM 2050 O O . PHE A 1 263 ? 2.079 -6.643 -11.477 1.00 89.50 263 PHE A O 1
ATOM 2057 N N . ALA A 1 264 ? 0.387 -5.685 -12.600 1.00 85.75 264 ALA A N 1
ATOM 2058 C CA . ALA A 1 264 ? -0.688 -6.389 -11.913 1.00 85.75 264 ALA A CA 1
ATOM 2059 C C . ALA A 1 264 ? -1.197 -7.618 -12.685 1.00 85.75 264 ALA A C 1
ATOM 2061 O O . ALA A 1 264 ? -2.094 -8.302 -12.190 1.00 85.75 264 ALA A O 1
ATOM 2062 N N . ARG A 1 265 ? -0.672 -7.904 -13.885 1.00 85.75 265 ARG A N 1
ATOM 2063 C CA . ARG A 1 265 ? -1.135 -9.044 -14.684 1.00 85.75 265 ARG A CA 1
ATOM 2064 C C . ARG A 1 265 ? -0.713 -10.379 -14.056 1.00 85.75 265 ARG A C 1
ATOM 2066 O O . ARG A 1 265 ? 0.425 -10.486 -13.590 1.00 85.75 265 ARG A O 1
ATOM 2073 N N . PRO A 1 266 ? -1.567 -11.418 -14.103 1.00 83.25 266 PRO A N 1
ATOM 2074 C CA . PRO A 1 266 ? -1.229 -12.740 -13.577 1.00 83.25 266 PRO A CA 1
ATOM 2075 C C . PRO A 1 266 ? 0.016 -13.370 -14.213 1.00 83.25 266 PRO A C 1
ATOM 2077 O O . PRO A 1 266 ? 0.821 -13.966 -13.506 1.00 83.25 266 PRO A O 1
ATOM 2080 N N . ASP A 1 267 ? 0.215 -13.208 -15.522 1.00 85.38 267 ASP A N 1
ATOM 2081 C CA . ASP A 1 267 ? 1.382 -13.735 -16.241 1.00 85.38 267 ASP A CA 1
ATOM 2082 C C . ASP A 1 267 ? 2.684 -13.020 -15.844 1.00 85.38 267 ASP A C 1
ATOM 2084 O O . ASP A 1 267 ? 3.699 -13.675 -15.615 1.00 85.38 267 ASP A O 1
ATOM 2088 N N . TYR A 1 268 ? 2.648 -11.693 -15.674 1.00 87.94 268 TYR A N 1
ATOM 2089 C CA . TYR A 1 268 ? 3.772 -10.921 -15.141 1.00 87.94 268 TYR A CA 1
ATOM 2090 C C . TYR A 1 268 ? 4.112 -11.364 -13.713 1.00 87.94 268 TYR A C 1
ATOM 2092 O O . TYR A 1 268 ? 5.274 -11.630 -13.402 1.00 87.94 268 TYR A O 1
ATOM 2100 N N . LEU A 1 269 ? 3.099 -11.465 -12.846 1.00 83.94 269 LEU A N 1
ATOM 2101 C CA . LEU A 1 269 ? 3.259 -11.899 -11.458 1.00 83.94 269 LEU A CA 1
ATOM 2102 C C . LEU A 1 269 ? 3.819 -13.328 -11.382 1.00 83.94 269 LEU A C 1
ATOM 2104 O O . LEU A 1 269 ? 4.790 -13.565 -10.664 1.00 83.94 269 LEU A O 1
ATOM 2108 N N . GLY A 1 270 ? 3.299 -14.253 -12.189 1.00 84.00 270 GLY A N 1
ATOM 2109 C CA . GLY A 1 270 ? 3.828 -15.612 -12.302 1.00 84.00 270 GLY A CA 1
ATOM 2110 C C . GLY A 1 270 ? 5.282 -15.638 -12.785 1.00 84.00 270 GLY A C 1
ATOM 2111 O O . GLY A 1 270 ? 6.110 -16.351 -12.218 1.00 84.00 270 GLY A O 1
ATOM 2112 N N . ALA A 1 271 ? 5.634 -14.802 -13.765 1.00 86.38 271 ALA A N 1
ATOM 2113 C CA . ALA A 1 271 ? 6.991 -14.711 -14.297 1.00 86.38 271 ALA A CA 1
ATOM 2114 C C . ALA A 1 271 ? 8.032 -14.221 -13.276 1.00 86.38 271 ALA A C 1
ATOM 2116 O O . ALA A 1 271 ? 9.178 -14.682 -13.296 1.00 86.38 271 ALA A O 1
ATOM 2117 N N . VAL A 1 272 ? 7.651 -13.309 -12.373 1.00 84.44 272 VAL A N 1
ATOM 2118 C CA . VAL A 1 272 ? 8.523 -12.855 -11.272 1.00 84.44 272 VAL A CA 1
ATOM 2119 C C . VAL A 1 272 ? 8.496 -13.792 -10.060 1.00 84.44 272 VAL A C 1
ATOM 2121 O O . VAL A 1 272 ? 9.202 -13.540 -9.083 1.00 84.44 272 VAL A O 1
ATOM 2124 N N . GLY A 1 273 ? 7.703 -14.868 -10.106 1.00 80.00 273 GLY A N 1
ATOM 2125 C CA . GLY A 1 273 ? 7.488 -15.765 -8.973 1.00 80.00 273 GLY A CA 1
ATOM 2126 C C . GLY A 1 273 ? 6.749 -15.091 -7.817 1.00 80.00 273 GLY A C 1
ATOM 2127 O O . GLY A 1 273 ? 6.955 -15.466 -6.662 1.00 80.00 273 GLY A O 1
ATOM 2128 N N . ALA A 1 274 ? 5.931 -14.072 -8.105 1.00 78.31 274 ALA A N 1
ATOM 2129 C CA . ALA A 1 274 ? 5.026 -13.516 -7.114 1.00 78.31 274 ALA A CA 1
ATOM 2130 C C . ALA A 1 274 ? 4.003 -14.600 -6.760 1.00 78.31 274 ALA A C 1
ATOM 2132 O O . ALA A 1 274 ? 3.462 -15.233 -7.673 1.00 78.31 274 ALA A O 1
ATOM 2133 N N . PRO A 1 275 ? 3.738 -14.858 -5.473 1.00 69.94 275 PRO A N 1
ATOM 2134 C CA . PRO A 1 275 ? 2.907 -16.001 -5.155 1.00 69.94 275 PRO A CA 1
ATOM 2135 C C . PRO A 1 275 ? 1.441 -15.686 -5.499 1.00 69.94 275 PRO A C 1
ATOM 2137 O O . PRO A 1 275 ? 0.993 -14.541 -5.385 1.00 69.94 275 PRO A O 1
ATOM 2140 N N . SER A 1 276 ? 0.717 -16.686 -6.005 1.00 65.88 276 SER A N 1
ATOM 2141 C CA . SER A 1 276 ? -0.698 -16.564 -6.356 1.00 65.88 276 SER A CA 1
ATOM 2142 C C . SER A 1 276 ? -1.564 -17.072 -5.210 1.00 65.88 276 SER A C 1
ATOM 2144 O O . SER A 1 276 ? -1.294 -18.104 -4.598 1.00 65.88 276 SER A O 1
ATOM 2146 N N . TYR A 1 277 ? -2.624 -16.327 -4.922 1.00 62.53 277 TYR A N 1
ATOM 2147 C CA . TYR A 1 277 ? -3.517 -16.590 -3.797 1.00 62.53 277 TYR A CA 1
ATOM 2148 C C . TYR A 1 277 ? -4.941 -16.730 -4.320 1.00 62.53 277 TYR A C 1
ATOM 2150 O O . TYR A 1 277 ? -5.800 -15.885 -4.086 1.00 62.53 277 TYR A O 1
ATOM 2158 N N . GLU A 1 278 ? -5.151 -17.773 -5.121 1.00 57.38 278 GLU A N 1
ATOM 2159 C CA . GLU A 1 278 ? -6.454 -18.086 -5.724 1.00 57.38 278 GLU A CA 1
ATOM 2160 C C . GLU A 1 278 ? -7.376 -18.845 -4.760 1.00 57.38 278 GLU A C 1
ATOM 2162 O O . GLU A 1 278 ? -8.578 -18.943 -4.993 1.00 57.38 278 GLU A O 1
ATOM 2167 N N . HIS A 1 279 ? -6.835 -19.369 -3.658 1.00 57.75 279 HIS A N 1
ATOM 2168 C CA . HIS A 1 279 ? -7.609 -20.142 -2.698 1.00 57.75 279 HIS A CA 1
ATOM 2169 C C . HIS A 1 279 ? -8.311 -19.233 -1.688 1.00 57.75 279 HIS A C 1
ATOM 2171 O O . HIS A 1 279 ? -7.726 -18.800 -0.695 1.00 57.75 279 HIS A O 1
ATOM 2177 N N . GLU A 1 280 ? -9.596 -18.988 -1.929 1.00 62.00 280 GLU A N 1
ATOM 2178 C CA . GLU A 1 280 ? -10.504 -18.492 -0.901 1.00 62.00 280 GLU A CA 1
ATOM 2179 C C . GLU A 1 280 ? -10.719 -19.582 0.151 1.00 62.00 280 GLU A C 1
ATOM 2181 O O . GLU A 1 280 ? -11.354 -20.608 -0.099 1.00 62.00 280 GLU A O 1
ATOM 2186 N N . VAL A 1 281 ? -10.184 -19.364 1.351 1.00 67.69 281 VAL A N 1
ATOM 2187 C CA . VAL A 1 281 ? -10.583 -20.139 2.526 1.00 67.69 281 VAL A CA 1
ATOM 2188 C C . VAL A 1 281 ? -11.819 -19.457 3.093 1.00 67.69 281 VAL A C 1
ATOM 2190 O O . VAL A 1 281 ? -11.709 -18.398 3.711 1.00 67.69 281 VAL A O 1
ATOM 2193 N N . ARG A 1 282 ? -12.997 -20.038 2.839 1.00 76.56 282 ARG A N 1
ATOM 2194 C CA . ARG A 1 282 ? -14.246 -19.546 3.421 1.00 76.56 282 ARG A CA 1
ATOM 2195 C C . ARG A 1 282 ? -14.398 -20.082 4.835 1.00 76.56 282 ARG A C 1
ATOM 2197 O O . ARG A 1 282 ? -14.566 -21.285 5.028 1.00 76.56 282 ARG A O 1
ATOM 2204 N N . GLU A 1 283 ? -14.358 -19.182 5.804 1.00 77.25 283 GLU A N 1
ATOM 2205 C CA . GLU A 1 283 ? -14.631 -19.498 7.204 1.00 77.25 283 GLU A CA 1
ATOM 2206 C C . GLU A 1 283 ? -16.084 -19.123 7.540 1.00 77.25 283 GLU A C 1
ATOM 2208 O O . GLU A 1 283 ? -16.653 -18.232 6.903 1.00 77.25 283 GLU A O 1
ATOM 2213 N N . PRO A 1 284 ? -16.733 -19.832 8.480 1.00 84.62 284 PRO A N 1
ATOM 2214 C CA . PRO A 1 284 ? -18.058 -19.452 8.944 1.00 84.62 284 PRO A CA 1
ATOM 2215 C C . PRO A 1 284 ? -18.011 -18.092 9.641 1.00 84.62 284 PRO A C 1
ATOM 2217 O O . PRO A 1 284 ? -17.057 -17.782 10.358 1.00 84.62 284 PRO A O 1
ATOM 2220 N N . ASP A 1 285 ? -19.075 -17.314 9.458 1.00 88.50 285 ASP A N 1
ATOM 2221 C CA . ASP A 1 285 ? -19.209 -16.004 10.078 1.00 88.50 285 ASP A CA 1
ATOM 2222 C C . ASP A 1 285 ? -19.166 -16.149 11.608 1.00 88.50 285 ASP A C 1
ATOM 2224 O O . ASP A 1 285 ? -19.944 -16.917 12.188 1.00 88.50 285 ASP A O 1
ATOM 2228 N N . PRO A 1 286 ? -18.245 -15.459 12.296 1.00 90.06 286 PRO A N 1
ATOM 2229 C CA . PRO A 1 286 ? -18.195 -15.527 13.743 1.00 90.06 286 PRO A CA 1
ATOM 2230 C C . PRO A 1 286 ? -19.401 -14.818 14.367 1.00 90.06 286 PRO A C 1
ATOM 2232 O O . PRO A 1 286 ? -19.798 -13.748 13.920 1.00 90.06 286 PRO A O 1
ATOM 2235 N N . ALA A 1 287 ? -19.924 -15.367 15.467 1.00 91.94 287 ALA A N 1
ATOM 2236 C CA . ALA A 1 287 ? -21.146 -14.877 16.120 1.00 91.94 287 ALA A CA 1
ATOM 2237 C C . ALA A 1 287 ? -21.118 -13.381 16.492 1.00 91.94 287 ALA A C 1
ATOM 2239 O O . ALA A 1 287 ? -22.131 -12.701 16.426 1.00 91.94 287 ALA A O 1
ATOM 2240 N N . TRP A 1 288 ? -19.949 -12.828 16.833 1.00 92.69 288 TRP A N 1
ATOM 2241 C CA . TRP A 1 288 ? -19.821 -11.403 17.162 1.00 92.69 288 TRP A CA 1
ATOM 2242 C C . TRP A 1 288 ? -20.046 -10.463 15.963 1.00 92.69 288 TRP A C 1
ATOM 2244 O O . TRP A 1 288 ? -20.126 -9.254 16.166 1.00 92.69 288 TRP A O 1
ATOM 2254 N N . LEU A 1 289 ? -20.166 -10.976 14.730 1.00 93.56 289 LEU A N 1
ATOM 2255 C CA . LEU A 1 289 ? -20.609 -10.181 13.579 1.00 93.56 289 LEU A CA 1
ATOM 2256 C C . LEU A 1 289 ? -22.072 -9.746 13.674 1.00 93.56 289 LEU A C 1
ATOM 2258 O O . LEU A 1 289 ? -22.442 -8.801 12.987 1.00 93.56 289 LEU A O 1
ATOM 2262 N N . GLU A 1 290 ? -22.881 -10.361 14.541 1.00 94.69 290 GLU A N 1
ATOM 2263 C CA . GLU A 1 290 ? -24.244 -9.890 14.827 1.00 94.69 290 GLU A CA 1
ATOM 2264 C C . GLU A 1 290 ? -24.261 -8.441 15.346 1.00 94.69 290 GLU A C 1
ATOM 2266 O O . GLU A 1 290 ? -25.240 -7.733 15.145 1.00 94.69 290 GLU A O 1
ATOM 2271 N N . GLN A 1 291 ? -23.148 -7.972 15.925 1.00 96.69 291 GLN A N 1
ATOM 2272 C CA . GLN A 1 291 ? -22.969 -6.591 16.386 1.00 96.69 291 GLN A CA 1
ATOM 2273 C C . GLN A 1 291 ? -22.548 -5.613 15.276 1.00 96.69 291 GLN A C 1
ATOM 2275 O O . GLN A 1 291 ? -22.203 -4.462 15.555 1.00 96.69 291 GLN A O 1
ATOM 2280 N N . VAL A 1 292 ? -22.500 -6.064 14.020 1.00 97.38 292 VAL A N 1
ATOM 2281 C CA . VAL A 1 292 ? -22.099 -5.249 12.871 1.00 97.38 292 VAL A CA 1
ATOM 2282 C C . VAL A 1 292 ? -23.317 -4.919 12.020 1.00 97.38 292 VAL A C 1
ATOM 2284 O O . VAL A 1 292 ? -23.820 -5.752 11.269 1.00 97.38 292 VAL A O 1
ATOM 2287 N N . THR A 1 293 ? -23.722 -3.654 12.051 1.00 97.31 293 THR A N 1
ATOM 2288 C CA . THR A 1 293 ? -24.873 -3.152 11.300 1.00 97.31 293 THR A CA 1
ATOM 2289 C C . THR A 1 293 ? -24.395 -2.311 10.113 1.00 97.31 293 THR A C 1
ATOM 2291 O O . THR A 1 293 ? -23.801 -1.242 10.295 1.00 97.31 293 THR A O 1
ATOM 2294 N N . PRO A 1 294 ? -24.590 -2.750 8.858 1.00 96.81 294 PRO A N 1
ATOM 2295 C CA . PRO A 1 294 ? -24.360 -1.886 7.707 1.00 96.81 294 PRO A CA 1
ATOM 2296 C C . PRO A 1 294 ? -25.409 -0.770 7.665 1.00 96.81 294 PRO A C 1
ATOM 2298 O O . PRO A 1 294 ? -26.559 -0.981 8.033 1.00 96.81 294 PRO A O 1
ATOM 2301 N N . VAL A 1 295 ? -25.028 0.412 7.173 1.00 94.75 295 VAL A N 1
ATOM 2302 C CA . VAL A 1 295 ? -25.922 1.582 7.096 1.00 94.75 295 VAL A CA 1
ATOM 2303 C C . VAL A 1 295 ? -27.233 1.303 6.348 1.00 94.75 295 VAL A C 1
ATOM 2305 O O . VAL A 1 295 ? -28.252 1.895 6.671 1.00 94.75 295 VAL A O 1
ATOM 2308 N N . GLU A 1 296 ? -27.242 0.376 5.388 1.00 95.12 296 GLU A N 1
ATOM 2309 C CA . GLU A 1 296 ? -28.451 -0.029 4.657 1.00 95.12 296 GLU A CA 1
ATOM 2310 C C . GLU A 1 296 ? -29.460 -0.801 5.513 1.00 95.12 296 GLU A C 1
ATOM 2312 O O . GLU A 1 296 ? -30.635 -0.835 5.165 1.00 95.12 296 GLU A O 1
ATOM 2317 N N . ALA A 1 297 ? -29.003 -1.436 6.593 1.00 95.12 297 ALA A N 1
ATOM 2318 C CA . ALA A 1 297 ? -29.842 -2.156 7.547 1.00 95.12 297 ALA A CA 1
ATOM 2319 C C . ALA A 1 297 ? -30.209 -1.292 8.766 1.00 95.12 297 ALA A C 1
ATOM 2321 O O . ALA A 1 297 ? -30.861 -1.774 9.688 1.00 95.12 297 ALA A O 1
ATOM 2322 N N . LEU A 1 298 ? -29.769 -0.030 8.801 1.00 92.31 298 LEU A N 1
ATOM 2323 C CA . LEU A 1 298 ? -30.068 0.873 9.900 1.00 92.31 298 LEU A CA 1
ATOM 2324 C C . LEU A 1 298 ? -31.477 1.456 9.724 1.00 92.31 298 LEU A C 1
ATOM 2326 O O . LEU A 1 298 ? -31.711 2.275 8.839 1.00 92.31 298 LEU A O 1
ATOM 2330 N N . GLU A 1 299 ? -32.406 1.051 10.588 1.00 91.12 299 GLU A N 1
ATOM 2331 C CA . GLU A 1 299 ? -33.811 1.497 10.552 1.00 91.12 299 GLU A CA 1
ATOM 2332 C C . GLU A 1 299 ? -34.111 2.666 11.510 1.00 91.12 299 GLU A C 1
ATOM 2334 O O . GLU A 1 299 ? -35.265 3.053 11.690 1.00 91.12 299 GLU A O 1
ATOM 2339 N N . VAL A 1 300 ? -33.082 3.240 12.139 1.00 89.38 300 VAL A N 1
ATOM 2340 C CA . VAL A 1 300 ? -33.214 4.304 13.145 1.00 89.38 300 VAL A CA 1
ATOM 2341 C C . VAL A 1 300 ? -32.571 5.609 12.687 1.00 89.38 300 VAL A C 1
ATOM 2343 O O . VAL A 1 300 ? -31.541 5.617 12.016 1.00 89.38 300 VAL A O 1
ATOM 2346 N N . GLU A 1 301 ? -33.165 6.732 13.095 1.00 86.88 301 GLU A N 1
ATOM 2347 C CA . GLU A 1 301 ? -32.641 8.076 12.806 1.00 86.88 301 GLU A CA 1
ATOM 2348 C C . GLU A 1 301 ? -31.626 8.566 13.854 1.00 86.88 301 GLU A C 1
ATOM 2350 O O . GLU A 1 301 ? -30.867 9.499 13.592 1.00 86.88 301 GLU A O 1
ATOM 2355 N N . ALA A 1 302 ? -31.605 7.946 15.037 1.00 90.12 302 ALA A N 1
ATOM 2356 C CA . ALA A 1 302 ? -30.722 8.298 16.142 1.00 90.12 302 ALA A CA 1
ATOM 2357 C C . ALA A 1 302 ? -30.237 7.043 16.879 1.00 90.12 302 ALA A C 1
ATOM 2359 O O . ALA A 1 302 ? -30.991 6.088 17.061 1.00 90.12 302 ALA A O 1
ATOM 2360 N N . LEU A 1 303 ? -28.977 7.082 17.312 1.00 90.56 303 LEU A N 1
ATOM 2361 C CA . LEU A 1 303 ? -28.332 6.060 18.130 1.00 90.56 303 LEU A CA 1
ATOM 2362 C C . LEU A 1 303 ? -27.931 6.690 19.463 1.00 90.56 303 LEU A C 1
ATOM 2364 O O . LEU A 1 303 ? -27.396 7.800 19.487 1.00 90.56 303 LEU A O 1
ATOM 2368 N N . GLU A 1 304 ? -28.167 5.976 20.558 1.00 91.19 304 GLU A N 1
ATOM 2369 C CA . GLU A 1 304 ? -27.732 6.381 21.893 1.00 91.19 304 GLU A CA 1
ATOM 2370 C C . GLU A 1 304 ? -26.591 5.473 22.351 1.00 91.19 304 GLU A C 1
ATOM 2372 O O . GLU A 1 304 ? -26.681 4.253 22.263 1.00 91.19 304 GLU A O 1
ATOM 2377 N N . ALA A 1 305 ? -25.504 6.072 22.836 1.00 94.12 305 ALA A N 1
ATOM 2378 C CA . ALA A 1 305 ? -24.353 5.356 23.375 1.00 94.12 305 ALA A CA 1
ATOM 2379 C C . ALA A 1 305 ? -23.697 6.183 24.487 1.00 94.12 305 ALA A C 1
ATOM 2381 O O . ALA A 1 305 ? -23.784 7.413 24.487 1.00 94.12 305 ALA A O 1
ATOM 2382 N N . GLU A 1 306 ? -22.993 5.524 25.412 1.00 96.69 306 GLU A N 1
ATOM 2383 C CA . GLU A 1 306 ? -22.146 6.228 26.386 1.00 96.69 306 GLU A CA 1
ATOM 2384 C C . GLU A 1 306 ? -20.923 6.839 25.698 1.00 96.69 306 GLU A C 1
ATOM 2386 O O . GLU A 1 306 ? -20.485 7.937 26.049 1.00 96.69 306 GLU A O 1
ATOM 2391 N N . VAL A 1 307 ? -20.369 6.124 24.715 1.00 97.88 307 VAL A N 1
ATOM 2392 C CA . VAL A 1 307 ? -19.174 6.538 23.981 1.00 97.88 307 VAL A CA 1
ATOM 2393 C C . VAL A 1 307 ? -19.361 6.275 22.495 1.00 97.88 307 VAL A C 1
ATOM 2395 O O . VAL A 1 307 ? -19.637 5.153 22.079 1.00 97.88 307 VAL A O 1
ATOM 2398 N N . VAL A 1 308 ? -19.137 7.306 21.682 1.00 97.88 308 VAL A N 1
ATOM 2399 C CA . VAL A 1 308 ? -19.087 7.189 20.221 1.00 97.88 308 VAL A CA 1
ATOM 2400 C C . VAL A 1 308 ? -17.638 7.295 19.765 1.00 97.88 308 VAL A C 1
ATOM 2402 O O . VAL A 1 308 ? -16.954 8.280 20.048 1.00 97.88 308 VAL A O 1
ATOM 2405 N N . VAL A 1 309 ? -17.172 6.289 19.031 1.00 98.38 309 VAL A N 1
ATOM 2406 C CA . VAL A 1 309 ? -15.826 6.240 18.461 1.00 98.38 309 VAL A CA 1
ATOM 2407 C C . VAL A 1 309 ? -15.921 6.340 16.943 1.00 98.38 309 VAL A C 1
ATOM 2409 O O . VAL A 1 309 ? -16.459 5.460 16.273 1.00 98.38 309 VAL A O 1
ATOM 2412 N N . ILE A 1 310 ? -15.376 7.422 16.387 1.00 98.12 310 ILE A N 1
ATOM 2413 C CA . ILE A 1 310 ? -15.408 7.689 14.947 1.00 98.12 310 ILE A CA 1
ATOM 2414 C C . ILE A 1 310 ? -14.129 7.154 14.303 1.00 98.12 310 ILE A C 1
ATOM 2416 O O . ILE A 1 310 ? -13.039 7.690 14.507 1.00 98.12 310 ILE A O 1
ATOM 2420 N N . GLY A 1 311 ? -14.286 6.128 13.472 1.00 98.31 311 GLY A N 1
ATOM 2421 C CA . GLY A 1 311 ? -13.215 5.449 12.757 1.00 98.31 311 GLY A CA 1
ATOM 2422 C C . GLY A 1 311 ? -12.656 4.252 13.522 1.00 98.31 311 GLY A C 1
ATOM 2423 O O . GLY A 1 311 ? -12.356 4.313 14.711 1.00 98.31 311 GLY A O 1
ATOM 2424 N N . THR A 1 312 ? -12.440 3.156 12.801 1.00 98.50 312 THR A N 1
ATOM 2425 C CA . THR A 1 312 ? -11.978 1.869 13.363 1.00 98.50 312 THR A CA 1
ATOM 2426 C C . THR A 1 312 ? -10.481 1.617 13.135 1.00 98.50 312 THR A C 1
ATOM 2428 O O . THR A 1 312 ? -10.021 0.478 13.076 1.00 98.50 312 THR A O 1
ATOM 2431 N N . GLY A 1 313 ? -9.697 2.686 12.959 1.00 97.94 313 GLY A N 1
ATOM 2432 C CA . GLY A 1 313 ? -8.240 2.613 12.806 1.00 97.94 313 GLY A CA 1
ATOM 2433 C C . GLY A 1 313 ? -7.510 2.247 14.106 1.00 97.94 313 GLY A C 1
ATOM 2434 O O . GLY A 1 313 ? -8.134 1.893 15.101 1.00 97.94 313 GLY A O 1
ATOM 2435 N N . ALA A 1 314 ? -6.178 2.388 14.121 1.00 97.00 314 ALA A N 1
ATOM 2436 C CA . ALA A 1 314 ? -5.341 1.996 15.264 1.00 97.00 314 ALA A CA 1
ATOM 2437 C C . ALA A 1 314 ? -5.798 2.609 16.601 1.00 97.00 314 ALA A C 1
ATOM 2439 O O . ALA A 1 314 ? -5.948 1.889 17.578 1.00 97.00 314 ALA A O 1
ATOM 2440 N N . GLY A 1 315 ? -6.058 3.922 16.628 1.00 97.06 315 GLY A N 1
ATOM 2441 C CA . GLY A 1 315 ? -6.508 4.607 17.842 1.00 97.06 315 GLY A CA 1
ATOM 2442 C C . GLY A 1 315 ? -7.944 4.254 18.230 1.00 97.06 315 GLY A C 1
ATOM 2443 O O . GLY A 1 315 ? -8.192 3.854 19.363 1.00 97.06 315 GLY A O 1
ATOM 2444 N N . GLY A 1 316 ? -8.882 4.363 17.282 1.00 98.19 316 GLY A N 1
ATOM 2445 C CA . GLY A 1 316 ? -10.309 4.147 17.538 1.00 98.19 316 GLY A CA 1
ATOM 2446 C C . GLY A 1 316 ? -10.639 2.712 17.950 1.00 98.19 316 GLY A C 1
ATOM 2447 O O . GLY A 1 316 ? -11.340 2.490 18.932 1.00 98.19 316 GLY A O 1
ATOM 2448 N N . ALA A 1 317 ? -10.074 1.717 17.265 1.00 98.38 317 ALA A N 1
ATOM 2449 C CA . ALA A 1 317 ? -10.313 0.326 17.629 1.00 98.38 317 ALA A CA 1
ATOM 2450 C C . ALA A 1 317 ? -9.727 -0.023 19.006 1.00 98.38 317 ALA A C 1
ATOM 2452 O O . ALA A 1 317 ? -10.384 -0.711 19.782 1.00 98.38 317 ALA A O 1
ATOM 2453 N N . ALA A 1 318 ? -8.524 0.470 19.330 1.00 97.81 318 ALA A N 1
ATOM 2454 C CA . ALA A 1 318 ? -7.889 0.204 20.618 1.00 97.81 318 ALA A CA 1
ATOM 2455 C C . ALA A 1 318 ? -8.694 0.791 21.789 1.00 97.81 318 ALA A C 1
ATOM 2457 O O . ALA A 1 318 ? -8.963 0.078 22.755 1.00 97.81 318 ALA A O 1
ATOM 2458 N N . ILE A 1 319 ? -9.128 2.057 21.692 1.00 98.12 319 ILE A N 1
ATOM 2459 C CA . ILE A 1 319 ? -9.922 2.685 22.760 1.00 98.12 319 ILE A CA 1
ATOM 2460 C C . ILE A 1 319 ? -11.301 2.035 22.898 1.00 98.12 319 ILE A C 1
ATOM 2462 O O . ILE A 1 319 ? -11.746 1.790 24.016 1.00 98.12 319 ILE A O 1
ATOM 2466 N N . ALA A 1 320 ? -11.949 1.686 21.782 1.00 98.56 320 ALA A N 1
ATOM 2467 C CA . ALA A 1 320 ? -13.234 0.998 21.814 1.00 98.56 320 ALA A CA 1
ATOM 2468 C C . ALA A 1 320 ? -13.132 -0.374 22.482 1.00 98.56 320 ALA A C 1
ATOM 2470 O O . ALA A 1 320 ? -13.978 -0.704 23.305 1.00 98.56 320 ALA A O 1
ATOM 2471 N N . ALA A 1 321 ? -12.081 -1.146 22.179 1.00 98.38 321 ALA A N 1
ATOM 2472 C CA . ALA A 1 321 ? -11.853 -2.438 22.816 1.00 98.38 321 ALA A CA 1
ATOM 2473 C C . ALA A 1 321 ? -11.716 -2.298 24.334 1.00 98.38 321 ALA A C 1
ATOM 2475 O O . ALA A 1 321 ? -12.394 -3.011 25.061 1.00 98.38 321 ALA A O 1
ATOM 2476 N N . LYS A 1 322 ? -10.901 -1.349 24.814 1.00 97.88 322 LYS A N 1
ATOM 2477 C CA . LYS A 1 322 ? -10.717 -1.141 26.258 1.00 97.88 322 LYS A CA 1
ATOM 2478 C C . LYS A 1 322 ? -11.998 -0.692 26.955 1.00 97.88 322 LYS A C 1
ATOM 2480 O O . LYS A 1 322 ? -12.374 -1.291 27.952 1.00 97.88 322 LYS A O 1
ATOM 2485 N N . LEU A 1 323 ? -12.695 0.304 26.411 1.00 98.62 323 LEU A N 1
ATOM 2486 C CA . LEU A 1 323 ? -13.925 0.812 27.026 1.00 98.62 323 LEU A CA 1
ATOM 2487 C C . LEU A 1 323 ? -15.051 -0.231 27.017 1.00 98.62 323 LEU A C 1
ATOM 2489 O O . LEU A 1 323 ? -15.771 -0.356 28.004 1.00 98.62 323 LEU A O 1
ATOM 2493 N N . ALA A 1 324 ? -15.187 -1.007 25.940 1.00 98.44 324 ALA A N 1
ATOM 2494 C CA . ALA A 1 324 ? -16.167 -2.088 25.881 1.00 98.44 324 ALA A CA 1
ATOM 2495 C C . ALA A 1 324 ? -15.816 -3.228 26.853 1.00 98.44 324 ALA A C 1
ATOM 2497 O O . ALA A 1 324 ? -16.692 -3.717 27.557 1.00 98.44 324 ALA A O 1
ATOM 2498 N N . GLU A 1 325 ? -14.536 -3.612 26.963 1.00 98.31 325 GLU A N 1
ATOM 2499 C CA . GLU A 1 325 ? -14.055 -4.595 27.953 1.00 98.31 325 GLU A CA 1
ATOM 2500 C C . GLU A 1 325 ? -14.298 -4.132 29.407 1.00 98.31 325 GLU A C 1
ATOM 2502 O O . GLU A 1 325 ? -14.460 -4.963 30.299 1.00 98.31 325 GLU A O 1
ATOM 2507 N N . GLU A 1 326 ? -14.388 -2.820 29.645 1.00 98.25 326 GLU A N 1
ATOM 2508 C CA . GLU A 1 326 ? -14.797 -2.214 30.922 1.00 98.25 326 GLU A CA 1
ATOM 2509 C C . GLU A 1 326 ? -16.327 -2.120 31.110 1.00 98.25 326 GLU A C 1
ATOM 2511 O O . GLU A 1 326 ? -16.797 -1.598 32.123 1.00 98.25 326 GLU A O 1
ATOM 2516 N N . GLY A 1 327 ? -17.120 -2.621 30.158 1.00 97.62 327 GLY A N 1
ATOM 2517 C CA . GLY A 1 327 ? -18.583 -2.659 30.226 1.00 97.62 327 GLY A CA 1
ATOM 2518 C C . GLY A 1 327 ? -19.283 -1.371 29.790 1.00 97.62 327 GLY A C 1
ATOM 2519 O O . GLY A 1 327 ? -20.448 -1.171 30.130 1.00 97.62 327 GLY A O 1
ATOM 2520 N N . ARG A 1 328 ? -18.598 -0.477 29.063 1.00 98.31 328 ARG A N 1
ATOM 2521 C CA . ARG A 1 328 ? -19.211 0.741 28.505 1.00 98.31 328 ARG A CA 1
ATOM 2522 C C . ARG A 1 328 ? -20.024 0.427 27.252 1.00 98.31 328 ARG A C 1
ATOM 2524 O O . ARG A 1 328 ? -19.588 -0.352 26.409 1.00 98.31 328 ARG A O 1
ATOM 2531 N N . ALA A 1 329 ? -21.154 1.115 27.081 1.00 97.62 329 ALA A N 1
ATOM 2532 C CA . ALA A 1 329 ? -21.919 1.089 25.835 1.00 97.62 329 ALA A CA 1
ATOM 2533 C C . ALA A 1 329 ? -21.199 1.915 24.752 1.00 97.62 329 ALA A C 1
ATOM 2535 O O . ALA A 1 329 ? -21.290 3.148 24.726 1.00 97.62 329 ALA A O 1
ATOM 2536 N N . VAL A 1 330 ? -20.440 1.235 23.889 1.00 98.62 330 VAL A N 1
ATOM 2537 C CA . VAL A 1 330 ? -19.611 1.854 22.843 1.00 98.62 330 VAL A CA 1
ATOM 2538 C C . VAL A 1 330 ? -20.225 1.634 21.462 1.00 98.62 330 VAL A C 1
ATOM 2540 O O . VAL A 1 330 ? -20.436 0.494 21.056 1.00 98.62 330 VAL A O 1
ATOM 2543 N N . ALA A 1 331 ? -20.407 2.719 20.707 1.00 98.12 331 ALA A N 1
ATOM 2544 C CA . ALA A 1 331 ? -20.753 2.680 19.289 1.00 98.12 331 ALA A CA 1
ATOM 2545 C C . ALA A 1 331 ? -19.543 3.071 18.423 1.00 98.12 331 ALA A C 1
ATOM 2547 O O . ALA A 1 331 ? -19.009 4.179 18.528 1.00 98.12 331 ALA A O 1
ATOM 2548 N N . LEU A 1 332 ? -19.112 2.169 17.545 1.00 98.56 332 LEU A N 1
ATOM 2549 C CA . LEU A 1 332 ? -18.075 2.393 16.538 1.00 98.56 332 LEU A CA 1
ATOM 2550 C C . LEU A 1 332 ? -18.719 2.823 15.215 1.00 98.56 332 LEU A C 1
ATOM 2552 O O . LEU A 1 332 ? -19.575 2.115 14.691 1.00 98.56 332 LEU A O 1
ATOM 2556 N N . LEU A 1 333 ? -18.277 3.938 14.630 1.00 98.12 333 LEU A N 1
ATOM 2557 C CA . LEU A 1 333 ? -18.769 4.420 13.332 1.00 98.12 333 LEU A CA 1
ATOM 2558 C C . LEU A 1 333 ? -17.653 4.352 12.282 1.00 98.12 333 LEU A C 1
ATOM 2560 O O . LEU A 1 333 ? -16.624 5.012 12.428 1.00 98.12 333 LEU A O 1
ATOM 2564 N N . GLU A 1 334 ? -17.848 3.586 11.207 1.00 98.56 334 GLU A N 1
ATOM 2565 C CA . GLU A 1 334 ? -16.862 3.400 10.137 1.00 98.56 334 GLU A CA 1
ATOM 2566 C C . GLU A 1 334 ? -17.436 3.729 8.755 1.00 98.56 334 GLU A C 1
ATOM 2568 O O . GLU A 1 334 ? -18.471 3.209 8.340 1.00 98.56 334 GLU A O 1
ATOM 2573 N N . ALA A 1 335 ? -16.713 4.551 7.987 1.00 97.75 335 ALA A N 1
ATOM 2574 C CA . ALA A 1 335 ? -17.117 4.951 6.641 1.00 97.75 335 ALA A CA 1
ATOM 2575 C C . ALA A 1 335 ? -16.938 3.831 5.599 1.00 97.75 335 ALA A C 1
ATOM 2577 O O . ALA A 1 335 ? -17.553 3.876 4.528 1.00 97.75 335 ALA A O 1
ATOM 2578 N N . GLY A 1 336 ? -16.038 2.881 5.858 1.00 97.12 336 GLY A N 1
ATOM 2579 C CA . GLY A 1 336 ? -15.827 1.669 5.069 1.00 97.12 336 GLY A CA 1
ATOM 2580 C C . GLY A 1 336 ? -16.703 0.485 5.485 1.00 97.12 336 GLY A C 1
ATOM 2581 O O . GLY A 1 336 ? -17.529 0.588 6.386 1.00 97.12 336 GLY A O 1
ATOM 2582 N N . ARG A 1 337 ? -16.519 -0.653 4.805 1.00 96.31 337 ARG A N 1
ATOM 2583 C CA . ARG A 1 337 ? -17.183 -1.930 5.123 1.00 96.31 337 ARG A CA 1
ATOM 2584 C C . ARG A 1 337 ? -16.325 -2.802 6.031 1.00 96.31 337 ARG A C 1
ATOM 2586 O O . ARG A 1 337 ? -15.104 -2.635 6.073 1.00 96.31 337 ARG A O 1
ATOM 2593 N N . TYR A 1 338 ? -16.968 -3.741 6.720 1.00 95.38 338 TYR A N 1
ATOM 2594 C CA . TYR A 1 338 ? -16.271 -4.873 7.321 1.00 95.38 338 TYR A CA 1
ATOM 2595 C C . TYR A 1 338 ? -15.870 -5.860 6.218 1.00 95.38 338 TYR A C 1
ATOM 2597 O O . TYR A 1 338 ? -16.663 -6.124 5.317 1.00 95.38 338 TYR A O 1
ATOM 2605 N N . HIS A 1 339 ? -14.640 -6.365 6.281 1.00 92.81 339 HIS A N 1
ATOM 2606 C CA . HIS A 1 339 ? -14.109 -7.356 5.350 1.00 92.81 339 HIS A CA 1
ATOM 2607 C C . HIS A 1 339 ? -13.486 -8.500 6.143 1.00 92.81 339 HIS A C 1
ATOM 2609 O O . HIS A 1 339 ? -12.641 -8.262 7.011 1.00 92.81 339 HIS A O 1
ATOM 2615 N N . LEU A 1 340 ? -13.906 -9.722 5.832 1.00 90.88 340 LEU A N 1
ATOM 2616 C CA . LEU A 1 340 ? -13.305 -10.952 6.332 1.00 90.88 340 LEU A CA 1
ATOM 2617 C C . LEU A 1 340 ? -12.082 -11.325 5.492 1.00 90.88 340 LEU A C 1
ATOM 2619 O O . LEU A 1 340 ? -11.881 -10.806 4.393 1.00 90.88 340 LEU A O 1
ATOM 2623 N N . ARG A 1 341 ? -11.274 -12.273 5.978 1.00 87.31 341 ARG A N 1
ATOM 2624 C CA . ARG A 1 341 ? -10.062 -12.717 5.273 1.00 87.31 341 ARG A CA 1
ATOM 2625 C C . ARG A 1 341 ? -10.300 -13.150 3.826 1.00 87.31 341 ARG A C 1
ATOM 2627 O O . ARG A 1 341 ? -9.499 -12.829 2.950 1.00 87.31 341 ARG A O 1
ATOM 2634 N N . GLN A 1 342 ? -11.426 -13.817 3.570 1.00 85.50 342 GLN A N 1
ATOM 2635 C CA . GLN A 1 342 ? -11.841 -14.265 2.237 1.00 85.50 342 GLN A CA 1
ATOM 2636 C C . GLN A 1 342 ? -12.115 -13.096 1.279 1.00 85.50 342 GLN A C 1
ATOM 2638 O O . GLN A 1 342 ? -11.896 -13.221 0.081 1.00 85.50 342 GLN A O 1
ATOM 2643 N N . ASP A 1 343 ? -12.478 -11.922 1.803 1.00 88.19 343 ASP A N 1
ATOM 2644 C CA . ASP A 1 343 ? -12.706 -10.713 1.008 1.00 88.19 343 ASP A CA 1
ATOM 2645 C C . ASP A 1 343 ? -11.396 -10.024 0.597 1.00 88.19 343 ASP A C 1
ATOM 2647 O O . ASP A 1 343 ? -11.414 -9.050 -0.163 1.00 88.19 343 ASP A O 1
ATOM 2651 N N . PHE A 1 344 ? -10.243 -10.495 1.084 1.00 88.38 344 PHE A N 1
ATOM 2652 C CA . PHE A 1 344 ? -8.922 -10.062 0.625 1.00 88.38 344 PHE A CA 1
ATOM 2653 C C . PHE A 1 344 ? -8.360 -10.974 -0.476 1.00 88.38 344 PHE A C 1
ATOM 2655 O O . PHE A 1 344 ? -7.144 -11.012 -0.661 1.00 88.38 344 PHE A O 1
ATOM 2662 N N . SER A 1 345 ? -9.217 -11.649 -1.244 1.00 81.94 345 SER A N 1
ATOM 2663 C CA . SER A 1 345 ? -8.855 -12.388 -2.457 1.00 81.94 345 SER A CA 1
ATOM 2664 C C . SER A 1 345 ? -8.770 -11.483 -3.703 1.00 81.94 345 SER A C 1
ATOM 2666 O O . SER A 1 345 ? -9.152 -10.303 -3.690 1.00 81.94 345 SER A O 1
ATOM 2668 N N . GLY A 1 346 ? -8.239 -12.034 -4.797 1.00 80.38 346 GLY A N 1
ATOM 2669 C CA . GLY A 1 346 ? -8.222 -11.387 -6.109 1.00 80.38 346 GLY A CA 1
ATOM 2670 C C . GLY A 1 346 ? -7.065 -10.410 -6.355 1.00 80.38 346 GLY A C 1
ATOM 2671 O O . GLY A 1 346 ? -6.121 -10.266 -5.565 1.00 80.38 346 GLY A O 1
ATOM 2672 N N . ALA A 1 347 ? -7.130 -9.739 -7.508 1.00 80.56 347 ALA A N 1
ATOM 2673 C CA . ALA A 1 347 ? -6.038 -8.920 -8.019 1.00 80.56 347 ALA A CA 1
ATOM 2674 C C . ALA A 1 347 ? -5.705 -7.747 -7.067 1.00 80.56 347 ALA A C 1
ATOM 2676 O O . ALA A 1 347 ? -6.606 -7.012 -6.647 1.00 80.56 347 ALA A O 1
ATOM 2677 N N . PRO A 1 348 ? -4.417 -7.502 -6.745 1.00 83.44 348 PRO A N 1
ATOM 2678 C CA . PRO A 1 348 ? -4.007 -6.421 -5.842 1.00 83.44 348 PRO A CA 1
ATOM 2679 C C . PRO A 1 348 ? -4.566 -5.038 -6.202 1.00 83.44 348 PRO A C 1
ATOM 2681 O O . PRO A 1 348 ? -4.997 -4.288 -5.325 1.00 83.44 348 PRO A O 1
ATOM 2684 N N . LEU A 1 349 ? -4.607 -4.708 -7.496 1.00 82.50 349 LEU A N 1
ATOM 2685 C CA . LEU A 1 349 ? -5.110 -3.419 -7.967 1.00 82.50 349 LEU A CA 1
ATOM 2686 C C . LEU A 1 349 ? -6.613 -3.249 -7.706 1.00 82.50 349 LEU A C 1
ATOM 2688 O O . LEU A 1 349 ? -7.052 -2.167 -7.320 1.00 82.50 349 LEU A O 1
ATOM 2692 N N . GLU A 1 350 ? -7.399 -4.309 -7.878 1.00 84.44 350 GLU A N 1
ATOM 2693 C CA . GLU A 1 350 ? -8.839 -4.293 -7.605 1.00 84.44 350 GLU A CA 1
ATOM 2694 C C . GLU A 1 350 ? -9.109 -4.139 -6.108 1.00 84.44 350 GLU A C 1
ATOM 2696 O O . GLU A 1 350 ? -9.951 -3.332 -5.704 1.00 84.44 350 GLU A O 1
ATOM 2701 N N . ARG A 1 351 ? -8.321 -4.831 -5.273 1.00 88.50 351 ARG A N 1
ATOM 2702 C CA . ARG A 1 351 ? -8.351 -4.651 -3.817 1.00 88.50 351 ARG A CA 1
ATOM 2703 C C . ARG A 1 351 ? -8.030 -3.210 -3.426 1.00 88.50 351 ARG A C 1
ATOM 2705 O O . ARG A 1 351 ? -8.790 -2.613 -2.671 1.00 88.50 351 ARG A O 1
ATOM 2712 N N . ALA A 1 352 ? -6.985 -2.599 -3.986 1.00 88.00 352 ALA A N 1
ATOM 2713 C CA . ALA A 1 352 ? -6.678 -1.188 -3.731 1.00 88.00 352 ALA A CA 1
ATOM 2714 C C . ALA A 1 352 ? -7.838 -0.256 -4.129 1.00 88.00 352 ALA A C 1
ATOM 2716 O O . ALA A 1 352 ? -8.213 0.638 -3.372 1.00 88.00 352 ALA A O 1
ATOM 2717 N N . GLN A 1 353 ? -8.458 -0.489 -5.291 1.00 86.06 353 GLN A N 1
ATOM 2718 C CA . GLN A 1 353 ? -9.602 0.302 -5.755 1.00 86.06 353 GLN A CA 1
ATOM 2719 C C . GLN A 1 353 ? -10.829 0.182 -4.841 1.00 86.06 353 GLN A C 1
ATOM 2721 O O . GLN A 1 353 ? -11.574 1.154 -4.706 1.00 86.06 353 GLN A O 1
ATOM 2726 N N . ARG A 1 354 ? -11.041 -0.986 -4.222 1.00 89.94 354 ARG A N 1
ATOM 2727 C CA . ARG A 1 354 ? -12.142 -1.239 -3.282 1.00 89.94 354 ARG A CA 1
ATOM 2728 C C . ARG A 1 354 ? -11.866 -0.673 -1.888 1.00 89.94 354 ARG A C 1
ATOM 2730 O O . ARG A 1 354 ? -12.755 -0.070 -1.294 1.00 89.94 354 ARG A O 1
ATOM 2737 N N . LEU A 1 355 ? -10.656 -0.881 -1.374 1.00 93.38 355 LEU A N 1
ATOM 2738 C CA . LEU A 1 355 ? -10.329 -0.713 0.045 1.00 93.38 355 LEU A CA 1
ATOM 2739 C C . LEU A 1 355 ? -9.710 0.646 0.381 1.00 93.38 355 LEU A C 1
ATOM 2741 O O . LEU A 1 355 ? -9.672 1.015 1.551 1.00 93.38 355 LEU A O 1
ATOM 2745 N N . TRP A 1 356 ? -9.166 1.379 -0.593 1.00 93.88 356 TRP A N 1
ATOM 2746 C CA . TRP A 1 356 ? -8.470 2.642 -0.333 1.00 93.88 356 TRP A CA 1
ATOM 2747 C C . TRP A 1 356 ? -9.390 3.841 -0.593 1.00 93.88 356 TRP A C 1
ATOM 2749 O O . TRP A 1 356 ? -10.172 3.866 -1.551 1.00 93.88 356 TRP A O 1
ATOM 2759 N N . VAL A 1 357 ? -9.274 4.883 0.234 1.00 91.94 357 VAL A N 1
ATOM 2760 C CA . VAL A 1 357 ? -9.947 6.172 0.015 1.00 91.94 357 VAL A CA 1
ATOM 2761 C C . VAL A 1 357 ? -9.581 6.688 -1.375 1.00 91.94 357 VAL A C 1
ATOM 2763 O O . VAL A 1 357 ? -8.421 6.650 -1.781 1.00 91.94 357 VAL A O 1
ATOM 2766 N N . GLN A 1 358 ? -10.592 7.128 -2.132 1.00 86.50 358 GLN A N 1
ATOM 2767 C CA . GLN A 1 358 ? -10.421 7.619 -3.505 1.00 86.50 358 GLN A CA 1
ATOM 2768 C C . GLN A 1 358 ? -9.594 6.672 -4.396 1.00 86.50 358 GLN A C 1
ATOM 2770 O O . GLN A 1 358 ? -8.891 7.128 -5.296 1.00 86.50 358 GLN A O 1
ATOM 2775 N N . ARG A 1 359 ? -9.667 5.353 -4.156 1.00 85.44 359 ARG A N 1
ATOM 2776 C CA . ARG A 1 359 ? -8.931 4.333 -4.921 1.00 85.44 359 ARG A CA 1
ATOM 2777 C C . ARG A 1 359 ? -7.406 4.514 -4.876 1.00 85.44 359 ARG A C 1
ATOM 2779 O O . ARG A 1 359 ? -6.718 4.122 -5.814 1.00 85.44 359 ARG A O 1
ATOM 2786 N N . GLY A 1 360 ? -6.884 5.146 -3.822 1.00 85.38 360 GLY A N 1
ATOM 2787 C CA . GLY A 1 360 ? -5.455 5.429 -3.674 1.00 85.38 360 GLY A CA 1
ATOM 2788 C C . GLY A 1 360 ? -4.967 6.723 -4.312 1.00 85.38 360 GLY A C 1
ATOM 2789 O O . GLY A 1 360 ? -3.762 6.938 -4.382 1.00 85.38 360 GLY A O 1
ATOM 2790 N N . LEU A 1 361 ? -5.878 7.583 -4.775 1.00 83.69 361 LEU A N 1
ATOM 2791 C CA . LEU A 1 361 ? -5.549 8.853 -5.427 1.00 83.69 361 LEU A CA 1
ATOM 2792 C C . LEU A 1 361 ? -5.624 10.053 -4.470 1.00 83.69 361 LEU A C 1
ATOM 2794 O O . LEU A 1 361 ? -5.922 11.169 -4.894 1.00 83.69 361 LEU A O 1
ATOM 2798 N N . THR A 1 362 ? -5.374 9.834 -3.180 1.00 88.25 362 THR A N 1
ATOM 2799 C CA . THR A 1 362 ? -5.293 10.911 -2.191 1.00 88.25 362 THR A CA 1
ATOM 2800 C C . THR A 1 362 ? -3.858 11.423 -2.101 1.00 88.25 362 THR A C 1
ATOM 2802 O O . THR A 1 362 ? -2.929 10.661 -1.838 1.00 88.25 362 THR A O 1
ATOM 2805 N N . PHE A 1 363 ? -3.680 12.728 -2.305 1.00 88.19 363 PHE A N 1
ATOM 2806 C CA . PHE A 1 363 ? -2.379 13.392 -2.293 1.00 88.19 363 PHE A CA 1
ATOM 2807 C C . PHE A 1 363 ? -2.422 14.658 -1.436 1.00 88.19 363 PHE A C 1
ATOM 2809 O O . PHE A 1 363 ? -3.415 15.387 -1.456 1.00 88.19 363 PHE A O 1
ATOM 2816 N N . ALA A 1 364 ? -1.326 14.949 -0.738 1.00 89.69 364 ALA A N 1
ATOM 2817 C CA . ALA A 1 364 ? -1.047 16.278 -0.210 1.00 89.69 364 ALA A CA 1
ATOM 2818 C C . ALA A 1 364 ? -0.244 17.086 -1.228 1.00 89.69 364 ALA A C 1
ATOM 2820 O O . ALA A 1 364 ? 0.730 16.595 -1.807 1.00 89.69 364 ALA A O 1
ATOM 2821 N N . LEU A 1 365 ? -0.646 18.345 -1.401 1.00 87.25 365 LEU A N 1
ATOM 2822 C CA . LEU A 1 365 ? 0.083 19.329 -2.186 1.00 87.25 365 LEU A CA 1
ATOM 2823 C C . LEU A 1 365 ? 0.830 20.269 -1.236 1.00 87.25 365 LEU A C 1
ATOM 2825 O O . LEU A 1 365 ? 0.210 20.965 -0.434 1.00 87.25 365 LEU A O 1
ATOM 2829 N N . GLY A 1 366 ? 2.156 20.288 -1.342 1.00 85.38 366 GLY A N 1
ATOM 2830 C CA . GLY A 1 366 ? 3.026 21.241 -0.657 1.00 85.38 366 GLY A CA 1
ATOM 2831 C C . GLY A 1 366 ? 4.169 21.678 -1.571 1.00 85.38 366 GLY A C 1
ATOM 2832 O O . GLY A 1 366 ? 3.982 21.860 -2.771 1.00 85.38 366 GLY A O 1
ATOM 2833 N N . ASN A 1 367 ? 5.381 21.781 -1.024 1.00 85.19 367 ASN A N 1
ATOM 2834 C CA . ASN A 1 367 ? 6.610 21.896 -1.823 1.00 85.19 367 ASN A CA 1
ATOM 2835 C C . ASN A 1 367 ? 6.927 20.619 -2.636 1.00 85.19 367 ASN A C 1
ATOM 2837 O O . ASN A 1 367 ? 7.800 20.642 -3.500 1.00 85.19 367 ASN A O 1
ATOM 2841 N N . SER A 1 368 ? 6.222 19.520 -2.357 1.00 78.31 368 SER A N 1
ATOM 2842 C CA . SER A 1 368 ? 6.216 18.279 -3.124 1.00 78.31 368 SER A CA 1
ATOM 2843 C C . SER A 1 368 ? 4.790 17.723 -3.214 1.00 78.31 368 SER A C 1
ATOM 2845 O O . SER A 1 368 ? 3.935 18.044 -2.384 1.00 78.31 368 SER A O 1
ATOM 2847 N N . LEU A 1 369 ? 4.539 16.887 -4.224 1.00 78.06 369 LEU A N 1
ATOM 2848 C CA . LEU A 1 369 ? 3.328 16.075 -4.320 1.00 78.06 369 LEU A CA 1
ATOM 2849 C C . LEU A 1 369 ? 3.561 14.764 -3.558 1.00 78.06 369 LEU A C 1
ATOM 2851 O O . LEU A 1 369 ? 4.359 13.932 -3.991 1.00 78.06 369 LEU A O 1
ATOM 2855 N N . THR A 1 370 ? 2.854 14.570 -2.448 1.00 87.38 370 THR A N 1
ATOM 2856 C CA . THR A 1 370 ? 3.036 13.400 -1.575 1.00 87.38 370 THR A CA 1
ATOM 2857 C C . THR A 1 370 ? 1.781 12.540 -1.575 1.00 87.38 370 THR A C 1
ATOM 2859 O O . THR A 1 370 ? 0.694 13.026 -1.270 1.00 87.38 370 THR A O 1
ATOM 2862 N N . SER A 1 371 ? 1.922 11.256 -1.906 1.00 86.25 371 SER A N 1
ATOM 2863 C CA . SER A 1 371 ? 0.826 10.284 -1.804 1.00 86.25 371 SER A CA 1
ATOM 2864 C C . SER A 1 371 ? 0.475 10.015 -0.339 1.00 86.25 371 SER A C 1
ATOM 2866 O O . SER A 1 371 ? 1.371 9.820 0.482 1.00 86.25 371 SER A O 1
ATOM 2868 N N . ILE A 1 372 ? -0.821 9.983 -0.020 1.00 91.88 372 ILE A N 1
ATOM 2869 C CA . ILE A 1 372 ? -1.341 9.654 1.311 1.00 91.88 372 ILE A CA 1
ATOM 2870 C C . ILE A 1 372 ? -2.264 8.434 1.186 1.00 91.88 372 ILE A C 1
ATOM 2872 O O . ILE A 1 372 ? -3.465 8.588 0.949 1.00 91.88 372 ILE A O 1
ATOM 2876 N N . PRO A 1 373 ? -1.740 7.205 1.331 1.00 91.00 373 PRO A N 1
ATOM 2877 C CA . PRO A 1 373 ? -2.566 6.006 1.295 1.00 91.00 373 PRO A CA 1
ATOM 2878 C C . PRO A 1 373 ? -3.428 5.916 2.560 1.00 91.00 373 PRO A C 1
ATOM 2880 O O . PRO A 1 373 ? -2.918 5.814 3.677 1.00 91.00 373 PRO A O 1
ATOM 2883 N N . LEU A 1 374 ? -4.749 5.941 2.383 1.00 95.19 374 LEU A N 1
ATOM 2884 C CA . LEU A 1 374 ? -5.727 5.857 3.469 1.00 95.19 374 LEU A CA 1
ATOM 2885 C C . LEU A 1 374 ? -6.671 4.678 3.232 1.00 95.19 374 LEU A C 1
ATOM 2887 O O . LEU A 1 374 ? -7.236 4.543 2.146 1.00 95.19 374 LEU A O 1
ATOM 2891 N N . GLY A 1 375 ? -6.858 3.836 4.248 1.00 95.94 375 GLY A N 1
ATOM 2892 C CA . GLY A 1 375 ? -7.822 2.736 4.201 1.00 95.94 375 GLY A CA 1
ATOM 2893 C C . GLY A 1 375 ? -9.249 3.231 4.439 1.00 95.94 375 GLY A C 1
ATOM 2894 O O . GLY A 1 375 ? -9.474 4.060 5.316 1.00 95.94 375 GLY A O 1
ATOM 2895 N N . LYS A 1 376 ? -10.209 2.708 3.673 1.00 96.38 376 LYS A N 1
ATOM 2896 C CA . LYS A 1 376 ? -11.654 2.907 3.840 1.00 96.38 376 LYS A CA 1
ATOM 2897 C C . LYS A 1 376 ? -12.336 1.554 4.066 1.00 96.38 376 LYS A C 1
ATOM 2899 O O . LYS A 1 376 ? -13.046 1.039 3.206 1.00 96.38 376 LYS A O 1
ATOM 2904 N N . LEU A 1 377 ? -12.078 0.980 5.230 1.00 97.75 377 LEU A N 1
ATOM 2905 C CA . LEU A 1 377 ? -12.566 -0.319 5.680 1.00 97.75 377 LEU A CA 1
ATOM 2906 C C . LEU A 1 377 ? -12.467 -0.396 7.198 1.00 97.75 377 LEU A C 1
ATOM 2908 O O . LEU A 1 377 ? -11.704 0.366 7.799 1.00 97.75 377 LEU A O 1
ATOM 2912 N N . VAL A 1 378 ? -13.173 -1.350 7.799 1.00 98.19 378 VAL A N 1
ATOM 2913 C CA . VAL A 1 378 ? -12.977 -1.667 9.213 1.00 98.19 378 VAL A CA 1
ATOM 2914 C C . VAL A 1 378 ? -11.510 -2.025 9.452 1.00 98.19 378 VAL A C 1
ATOM 2916 O O . VAL A 1 378 ? -10.922 -2.791 8.693 1.00 98.19 378 VAL A O 1
ATOM 2919 N N . GLY A 1 379 ? -10.895 -1.424 10.471 1.00 97.56 379 GLY A N 1
ATOM 2920 C CA . GLY A 1 379 ? -9.453 -1.489 10.733 1.00 97.56 379 GLY A CA 1
ATOM 2921 C C . GLY A 1 379 ? -8.656 -0.306 10.159 1.00 97.56 379 GLY A C 1
ATOM 2922 O O . GLY A 1 379 ? -7.487 -0.101 10.513 1.00 97.56 379 GLY A O 1
ATOM 2923 N N . GLY A 1 380 ? -9.262 0.496 9.279 1.00 97.38 380 GLY A N 1
ATOM 2924 C CA . GLY A 1 380 ? -8.643 1.651 8.634 1.00 97.38 380 GLY A CA 1
ATOM 2925 C C . GLY A 1 380 ? -7.326 1.312 7.926 1.00 97.38 380 GLY A C 1
ATOM 2926 O O . GLY A 1 380 ? -7.121 0.215 7.407 1.00 97.38 380 GLY A O 1
ATOM 2927 N N . THR A 1 381 ? -6.376 2.248 7.937 1.00 97.25 381 THR A N 1
ATOM 2928 C CA . THR A 1 381 ? -5.073 2.065 7.270 1.00 97.25 381 THR A CA 1
ATOM 2929 C C . THR A 1 381 ? -4.238 0.920 7.859 1.00 97.25 381 THR A C 1
ATOM 2931 O O . THR A 1 381 ? -3.349 0.404 7.186 1.00 97.25 381 THR A O 1
ATOM 2934 N N . THR A 1 382 ? -4.537 0.440 9.073 1.00 97.56 382 THR A N 1
ATOM 2935 C CA . THR A 1 382 ? -3.825 -0.723 9.634 1.00 97.56 382 THR A CA 1
ATOM 2936 C C . THR A 1 382 ? -4.058 -1.989 8.801 1.00 97.56 382 THR A C 1
ATOM 2938 O O . THR A 1 382 ? -3.145 -2.798 8.626 1.00 97.56 382 THR A O 1
ATOM 2941 N N . ALA A 1 383 ? -5.239 -2.130 8.192 1.00 96.69 383 ALA A N 1
ATOM 2942 C CA . ALA A 1 383 ? -5.582 -3.269 7.346 1.00 96.69 383 ALA A CA 1
ATOM 2943 C C . ALA A 1 383 ? -4.829 -3.260 6.002 1.00 96.69 383 ALA A C 1
ATOM 2945 O O . ALA A 1 383 ? -4.559 -4.320 5.441 1.00 96.69 383 ALA A O 1
ATOM 2946 N N . ILE A 1 384 ? -4.357 -2.096 5.543 1.00 95.19 384 ILE A N 1
ATOM 2947 C CA . ILE A 1 384 ? -3.685 -1.906 4.243 1.00 95.19 384 ILE A CA 1
ATOM 2948 C C . ILE A 1 384 ? -2.232 -1.399 4.357 1.00 95.19 384 ILE A C 1
ATOM 2950 O O . ILE A 1 384 ? -1.683 -0.855 3.404 1.00 95.19 384 ILE A O 1
ATOM 2954 N N . ASN A 1 385 ? -1.588 -1.544 5.519 1.00 94.88 385 ASN A N 1
ATOM 2955 C CA . ASN A 1 385 ? -0.165 -1.224 5.704 1.00 94.88 385 ASN A CA 1
ATOM 2956 C C . ASN A 1 385 ? 0.735 -2.482 5.694 1.00 94.88 385 ASN A C 1
ATOM 2958 O O . ASN A 1 385 ? 0.258 -3.618 5.624 1.00 94.88 385 ASN A O 1
ATOM 2962 N N . SER A 1 386 ? 2.050 -2.292 5.821 1.00 93.25 386 SER A N 1
ATOM 2963 C CA . SER A 1 386 ? 3.038 -3.385 5.860 1.00 93.25 386 SER A CA 1
ATOM 2964 C C . SER A 1 386 ? 3.140 -4.107 7.212 1.00 93.25 386 SER A C 1
ATOM 2966 O O . SER A 1 386 ? 3.841 -5.116 7.315 1.00 93.25 386 SER A O 1
ATOM 2968 N N . GLY A 1 387 ? 2.445 -3.624 8.246 1.00 94.75 387 GLY A N 1
ATOM 2969 C CA . GLY A 1 387 ? 2.517 -4.169 9.601 1.00 94.75 387 GLY A CA 1
ATOM 2970 C C . GLY A 1 387 ? 3.855 -3.933 10.303 1.00 94.75 387 GLY A C 1
ATOM 2971 O O . GLY A 1 387 ? 4.260 -4.757 11.106 1.00 94.75 387 GLY A O 1
ATOM 2972 N N . THR A 1 388 ? 4.584 -2.874 9.947 1.00 95.19 388 THR A N 1
ATOM 2973 C CA . THR A 1 388 ? 5.866 -2.511 10.572 1.00 95.19 388 THR A CA 1
ATOM 2974 C C . THR A 1 388 ? 5.633 -1.798 11.902 1.00 95.19 388 THR A C 1
ATOM 2976 O O . THR A 1 388 ? 4.806 -0.888 11.963 1.00 95.19 388 THR A O 1
ATOM 2979 N N . CYS A 1 389 ? 6.381 -2.177 12.939 1.00 95.88 389 CYS A N 1
ATOM 2980 C CA . CYS A 1 389 ? 6.206 -1.670 14.302 1.00 95.88 389 CYS A CA 1
ATOM 2981 C C . CYS A 1 389 ? 7.542 -1.178 14.866 1.00 95.88 389 CYS A C 1
ATOM 2983 O O . CYS A 1 389 ? 8.362 -1.988 15.271 1.00 95.88 389 CYS A O 1
ATOM 2985 N N . PHE A 1 390 ? 7.772 0.135 14.883 1.00 92.12 390 PHE A N 1
ATOM 2986 C CA . PHE A 1 390 ? 8.968 0.714 15.495 1.00 92.12 390 PHE A CA 1
ATOM 2987 C C . PHE A 1 390 ? 8.625 1.360 16.832 1.00 92.12 390 PHE A C 1
ATOM 2989 O O . PHE A 1 390 ? 7.686 2.157 16.905 1.00 92.12 390 PHE A O 1
ATOM 2996 N N . ALA A 1 391 ? 9.435 1.081 17.851 1.00 91.19 391 ALA A N 1
ATOM 2997 C CA . ALA A 1 391 ? 9.455 1.894 19.055 1.00 91.19 391 ALA A CA 1
ATOM 2998 C C . ALA A 1 391 ? 9.884 3.328 18.704 1.00 91.19 391 ALA A C 1
ATOM 3000 O O . ALA A 1 391 ? 10.749 3.547 17.848 1.00 91.19 391 ALA A O 1
ATOM 3001 N N . VAL A 1 392 ? 9.270 4.310 19.362 1.00 94.31 392 VAL A N 1
ATOM 3002 C CA . VAL A 1 392 ? 9.647 5.716 19.198 1.00 94.31 392 VAL A CA 1
ATOM 3003 C C . VAL A 1 392 ? 11.027 5.915 19.837 1.00 94.31 392 VAL A C 1
ATOM 3005 O O . VAL A 1 392 ? 11.178 5.588 21.013 1.00 94.31 392 VAL A O 1
ATOM 3008 N N . PRO A 1 393 ? 12.035 6.436 19.114 1.00 95.38 393 PRO A N 1
ATOM 3009 C CA . PRO A 1 393 ? 13.343 6.691 19.706 1.00 95.38 393 PRO A CA 1
ATOM 3010 C C . PRO A 1 393 ? 13.270 7.724 20.837 1.00 95.38 393 PRO A C 1
ATOM 3012 O O . PRO A 1 393 ? 12.588 8.741 20.701 1.00 95.38 393 PRO A O 1
ATOM 3015 N N . ASP A 1 394 ? 14.047 7.523 21.904 1.00 97.19 394 ASP A N 1
ATOM 3016 C CA . ASP A 1 394 ? 14.070 8.412 23.078 1.00 97.19 394 ASP A CA 1
ATOM 3017 C C . ASP A 1 394 ? 14.368 9.877 22.709 1.00 97.19 394 ASP A C 1
ATOM 3019 O O . ASP A 1 394 ? 13.807 10.797 23.300 1.00 97.19 394 ASP A O 1
ATOM 3023 N N . ALA A 1 395 ? 15.196 10.113 21.684 1.00 97.44 395 ALA A N 1
ATOM 3024 C CA . ALA A 1 395 ? 15.480 11.458 21.180 1.00 97.44 395 ALA A CA 1
ATOM 3025 C C . ALA A 1 395 ? 14.224 12.159 20.626 1.00 97.44 395 ALA A C 1
ATOM 3027 O O . ALA A 1 395 ? 14.004 13.333 20.909 1.00 97.44 395 ALA A O 1
ATOM 3028 N N . VAL A 1 396 ? 13.367 11.429 19.902 1.00 97.44 396 VAL A N 1
ATOM 3029 C CA . VAL A 1 396 ? 12.104 11.958 19.356 1.00 97.44 396 VAL A CA 1
ATOM 3030 C C . VAL A 1 396 ? 11.120 12.261 20.485 1.00 97.44 396 VAL A C 1
ATOM 3032 O O . VAL A 1 396 ? 10.472 13.305 20.481 1.00 97.44 396 VAL A O 1
ATOM 3035 N N . LEU A 1 397 ? 11.046 11.387 21.494 1.00 97.56 397 LEU A N 1
ATOM 3036 C CA . LEU A 1 397 ? 10.270 11.652 22.708 1.00 97.56 397 LEU A CA 1
ATOM 3037 C C . LEU A 1 397 ? 10.780 12.909 23.434 1.00 97.56 397 LEU A C 1
ATOM 3039 O O . LEU A 1 397 ? 9.984 13.748 23.858 1.00 97.56 397 LEU A O 1
ATOM 3043 N N . GLY A 1 398 ? 12.101 13.092 23.505 1.00 97.31 398 GLY A N 1
ATOM 3044 C CA . GLY A 1 398 ? 12.734 14.308 24.016 1.00 97.31 398 GLY A CA 1
ATOM 3045 C C . GLY A 1 398 ? 12.328 15.570 23.248 1.00 97.31 398 GLY A C 1
ATOM 3046 O O . GLY A 1 398 ? 11.985 16.578 23.868 1.00 97.31 398 GLY A O 1
ATOM 3047 N N . GLU A 1 399 ? 12.291 15.514 21.914 1.00 98.00 399 GLU A N 1
ATOM 3048 C CA . GLU A 1 399 ? 11.812 16.617 21.067 1.00 98.00 399 GLU A CA 1
ATOM 3049 C C . GLU A 1 399 ? 10.338 16.951 21.335 1.00 98.00 399 GLU A C 1
ATOM 3051 O O . GLU A 1 399 ? 9.985 18.122 21.487 1.00 98.00 399 GLU A O 1
ATOM 3056 N N . TRP A 1 400 ? 9.467 15.946 21.460 1.00 97.62 400 TRP A N 1
ATOM 3057 C CA . TRP A 1 400 ? 8.051 16.162 21.779 1.00 97.62 400 TRP A CA 1
ATOM 3058 C C . TRP A 1 400 ? 7.867 16.780 23.167 1.00 97.62 400 TRP A C 1
ATOM 3060 O O . TRP A 1 400 ? 7.068 17.704 23.341 1.00 97.62 400 TRP A O 1
ATOM 3070 N N . ARG A 1 401 ? 8.648 16.330 24.155 1.00 97.38 401 ARG A N 1
ATOM 3071 C CA . ARG A 1 401 ? 8.673 16.924 25.499 1.00 97.38 401 ARG A CA 1
ATOM 3072 C C . ARG A 1 401 ? 9.118 18.384 25.457 1.00 97.38 401 ARG A C 1
ATOM 3074 O O . ARG A 1 401 ? 8.475 19.222 26.085 1.00 97.38 401 ARG A O 1
ATOM 3081 N N . ALA A 1 402 ? 10.147 18.709 24.675 1.00 97.44 402 ALA A N 1
ATOM 3082 C CA . ALA A 1 402 ? 10.582 20.089 24.460 1.00 97.44 402 ALA A CA 1
ATOM 3083 C C . ALA A 1 402 ? 9.517 20.944 23.744 1.00 97.44 402 ALA A C 1
ATOM 3085 O O . ALA A 1 402 ? 9.416 22.141 24.005 1.00 97.44 402 ALA A O 1
ATOM 3086 N N . ALA A 1 403 ? 8.684 20.331 22.898 1.00 97.81 403 ALA A N 1
ATOM 3087 C CA . ALA A 1 403 ? 7.549 20.975 22.234 1.00 97.81 403 ALA A CA 1
ATOM 3088 C C . ALA A 1 403 ? 6.299 21.140 23.128 1.00 97.81 403 ALA A C 1
ATOM 3090 O O . ALA A 1 403 ? 5.297 21.693 22.675 1.00 97.81 403 ALA A O 1
ATOM 3091 N N . GLY A 1 404 ? 6.340 20.688 24.389 1.00 97.50 404 GLY A N 1
ATOM 3092 C CA . GLY A 1 404 ? 5.264 20.876 25.368 1.00 97.50 404 GLY A CA 1
ATOM 3093 C C . GLY A 1 404 ? 4.329 19.680 25.558 1.00 97.50 404 GLY A C 1
ATOM 3094 O O . GLY A 1 404 ? 3.286 19.826 26.195 1.00 97.50 404 GLY A O 1
ATOM 3095 N N . PHE A 1 405 ? 4.674 18.496 25.039 1.00 97.56 405 PHE A N 1
ATOM 3096 C CA . PHE A 1 405 ? 3.884 17.285 25.280 1.00 97.56 405 PHE A CA 1
ATOM 3097 C C . PHE A 1 405 ? 3.912 16.892 26.773 1.00 97.56 405 PHE A C 1
ATOM 3099 O O . PHE A 1 405 ? 4.920 17.147 27.439 1.00 97.56 405 PHE A O 1
ATOM 3106 N N . PRO A 1 406 ? 2.850 16.257 27.317 1.00 97.44 406 PRO A N 1
ATOM 3107 C CA . PRO A 1 406 ? 2.758 15.848 28.727 1.00 97.44 406 PRO A CA 1
ATOM 3108 C C . PRO A 1 406 ? 3.895 14.940 29.219 1.00 97.44 406 PRO A C 1
ATOM 3110 O O . PRO A 1 406 ? 4.673 14.404 28.429 1.00 97.44 406 PRO A O 1
ATOM 3113 N N . SER A 1 407 ? 3.999 14.765 30.543 1.00 96.06 407 SER A N 1
ATOM 3114 C CA . SER A 1 407 ? 5.030 13.923 31.184 1.00 96.06 407 SER A CA 1
ATOM 3115 C C . SER A 1 407 ? 5.007 12.472 30.723 1.00 96.06 407 SER A C 1
ATOM 3117 O O . SER A 1 407 ? 6.050 11.828 30.730 1.00 96.06 407 SER A O 1
ATOM 3119 N N . ASP A 1 408 ? 3.854 11.997 30.262 1.00 96.06 408 ASP A N 1
ATOM 3120 C CA . ASP A 1 408 ? 3.654 10.628 29.781 1.00 96.06 408 ASP A CA 1
ATOM 3121 C C . ASP A 1 408 ? 4.470 10.315 28.517 1.00 96.06 408 ASP A C 1
ATOM 3123 O O . ASP A 1 408 ? 4.688 9.155 28.189 1.00 96.06 408 ASP A O 1
ATOM 3127 N N . PHE A 1 409 ? 4.967 11.347 27.826 1.00 96.69 409 PHE A N 1
ATOM 3128 C CA . PHE A 1 409 ? 5.873 11.213 26.686 1.00 96.69 409 PHE A CA 1
ATOM 3129 C C . PHE A 1 409 ? 7.354 11.164 27.092 1.00 96.69 409 PHE A C 1
ATOM 3131 O O . PHE A 1 409 ? 8.216 11.164 26.220 1.00 96.69 409 PHE A O 1
ATOM 3138 N N . ALA A 1 410 ? 7.690 11.149 28.388 1.00 96.44 410 ALA A N 1
ATOM 3139 C CA . ALA A 1 410 ? 9.046 10.812 28.821 1.00 96.44 410 ALA A CA 1
ATOM 3140 C C . ALA A 1 410 ? 9.343 9.335 28.488 1.00 96.44 410 ALA A C 1
ATOM 3142 O O . ALA A 1 410 ? 8.444 8.508 28.663 1.00 96.44 410 ALA A O 1
ATOM 3143 N N . PRO A 1 411 ? 10.562 8.972 28.042 1.00 95.81 411 PRO A N 1
ATOM 3144 C CA . PRO A 1 411 ? 10.887 7.600 27.638 1.00 95.81 411 PRO A CA 1
ATOM 3145 C C . PRO A 1 411 ? 10.468 6.526 28.646 1.00 95.81 411 PRO A C 1
ATOM 3147 O O . PRO A 1 411 ? 9.907 5.499 28.270 1.00 95.81 411 PRO A O 1
ATOM 3150 N N . GLU A 1 412 ? 10.673 6.777 29.936 1.00 96.06 412 GLU A N 1
ATOM 3151 C CA . GLU A 1 412 ? 10.370 5.842 31.019 1.00 96.06 412 GLU A CA 1
ATOM 3152 C C . GLU A 1 412 ? 8.861 5.668 31.238 1.00 96.06 412 GLU A C 1
ATOM 3154 O O . GLU A 1 412 ? 8.415 4.581 31.595 1.00 96.06 412 GLU A O 1
ATOM 3159 N N . ALA A 1 413 ? 8.074 6.723 31.004 1.00 96.69 413 ALA A N 1
ATOM 3160 C CA . ALA A 1 413 ? 6.617 6.695 31.127 1.00 96.69 413 ALA A CA 1
ATOM 3161 C C . ALA A 1 413 ? 5.933 6.160 29.858 1.00 96.69 413 ALA A C 1
ATOM 3163 O O . ALA A 1 413 ? 4.869 5.549 29.943 1.00 96.69 413 ALA A O 1
ATOM 3164 N N . PHE A 1 414 ? 6.548 6.361 28.689 1.00 96.81 414 PHE A N 1
ATOM 3165 C CA . PHE A 1 414 ? 5.999 5.950 27.398 1.00 96.81 414 PHE A CA 1
ATOM 3166 C C . PHE A 1 414 ? 6.248 4.464 27.103 1.00 96.81 414 PHE A C 1
ATOM 3168 O O . PHE A 1 414 ? 5.384 3.781 26.552 1.00 96.81 414 PHE A O 1
ATOM 3175 N N . ARG A 1 415 ? 7.422 3.948 27.492 1.00 96.00 415 ARG A N 1
ATOM 3176 C CA . ARG A 1 415 ? 7.869 2.574 27.207 1.00 96.00 415 ARG A CA 1
ATOM 3177 C C . ARG A 1 415 ? 6.867 1.483 27.619 1.00 96.00 415 ARG A C 1
ATOM 3179 O O . ARG A 1 415 ? 6.589 0.642 26.764 1.00 96.00 415 ARG A O 1
ATOM 3186 N N . PRO A 1 416 ? 6.257 1.496 28.823 1.00 96.38 416 PRO A N 1
ATOM 3187 C CA . PRO A 1 416 ? 5.302 0.456 29.214 1.00 96.38 416 PRO A CA 1
ATOM 3188 C C . PRO A 1 416 ? 4.092 0.351 28.275 1.00 96.38 416 PRO A C 1
ATOM 3190 O O . PRO A 1 416 ? 3.597 -0.745 28.022 1.00 96.38 416 PRO A O 1
ATOM 3193 N N . TRP A 1 417 ? 3.634 1.474 27.707 1.00 94.62 417 TRP A N 1
ATOM 3194 C CA . TRP A 1 417 ? 2.526 1.483 26.748 1.00 94.62 417 TRP A CA 1
ATOM 3195 C C . TRP A 1 417 ? 2.912 0.843 25.415 1.00 94.62 417 TRP A C 1
ATOM 3197 O O . TRP A 1 417 ? 2.115 0.109 24.830 1.00 94.62 417 TRP A O 1
ATOM 3207 N N . VAL A 1 418 ? 4.138 1.094 24.945 1.00 95.50 418 VAL A N 1
ATOM 3208 C CA . VAL A 1 418 ? 4.671 0.467 23.728 1.00 95.50 418 VAL A CA 1
ATOM 3209 C C . VAL A 1 418 ? 4.795 -1.039 23.932 1.00 95.50 418 VAL A C 1
ATOM 3211 O O . VAL A 1 418 ? 4.249 -1.795 23.135 1.00 95.50 418 VAL A O 1
ATOM 3214 N N . GLU A 1 419 ? 5.422 -1.472 25.027 1.00 96.25 419 GLU A N 1
ATOM 3215 C CA . GLU A 1 419 ? 5.610 -2.892 25.351 1.00 96.25 419 GLU A CA 1
ATOM 3216 C C . GLU A 1 419 ? 4.271 -3.634 25.472 1.00 96.25 419 GLU A C 1
ATOM 3218 O O . GLU A 1 419 ? 4.114 -4.734 24.937 1.00 96.25 419 GLU A O 1
ATOM 3223 N N . GLN A 1 420 ? 3.270 -3.014 26.107 1.00 95.88 420 GLN A N 1
ATOM 3224 C CA . GLN A 1 420 ? 1.925 -3.578 26.188 1.00 95.88 420 GLN A CA 1
ATOM 3225 C C . GLN A 1 420 ? 1.310 -3.771 24.794 1.00 95.88 420 GLN A C 1
ATOM 3227 O O . GLN A 1 420 ? 0.785 -4.844 24.494 1.00 95.88 420 GLN A O 1
A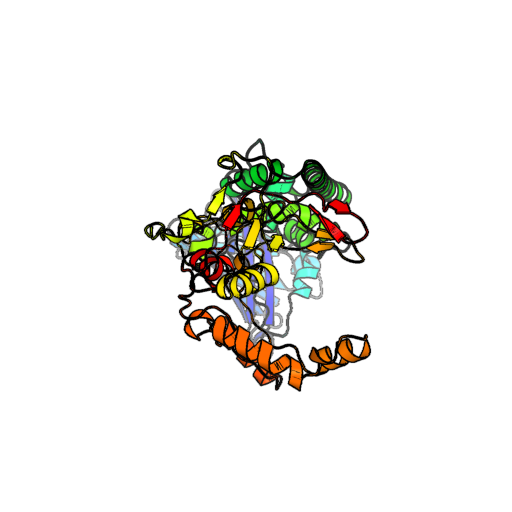TOM 3232 N N . VAL A 1 421 ? 1.360 -2.750 23.932 1.00 95.88 421 VAL A N 1
ATOM 3233 C CA . VAL A 1 421 ? 0.787 -2.826 22.579 1.00 95.88 421 VAL A CA 1
ATOM 3234 C C . VAL A 1 421 ? 1.544 -3.830 21.710 1.00 95.88 421 VAL A C 1
ATOM 3236 O O . VAL A 1 421 ? 0.916 -4.591 20.974 1.00 95.88 421 VAL A O 1
ATOM 3239 N N . GLU A 1 422 ? 2.872 -3.878 21.801 1.00 96.69 422 GLU A N 1
ATOM 3240 C CA . GLU A 1 422 ? 3.697 -4.850 21.080 1.00 96.69 422 GLU A CA 1
ATOM 3241 C C . GLU A 1 422 ? 3.366 -6.288 21.491 1.00 96.69 422 GLU A C 1
ATOM 3243 O O . GLU A 1 422 ? 3.215 -7.150 20.620 1.00 96.69 422 GLU A O 1
ATOM 3248 N N . ALA A 1 423 ? 3.161 -6.537 22.788 1.00 96.25 423 ALA A N 1
ATOM 3249 C CA . ALA A 1 423 ? 2.722 -7.833 23.294 1.00 96.25 423 ALA A CA 1
ATOM 3250 C C . ALA A 1 423 ? 1.309 -8.198 22.802 1.00 96.25 423 ALA A C 1
ATOM 3252 O O . ALA A 1 423 ? 1.105 -9.300 22.285 1.00 96.25 423 ALA A O 1
ATOM 3253 N N . GLU A 1 424 ? 0.341 -7.273 22.887 1.00 95.31 424 GLU A N 1
ATOM 3254 C CA . GLU A 1 424 ? -1.027 -7.487 22.383 1.00 95.31 424 GLU A CA 1
ATOM 3255 C C . GLU A 1 424 ? -1.026 -7.820 20.876 1.00 95.31 424 GLU A C 1
ATOM 3257 O O . GLU A 1 424 ? -1.712 -8.740 20.414 1.00 95.31 424 GLU A O 1
ATOM 3262 N N . LEU A 1 425 ? -0.212 -7.109 20.094 1.00 96.44 425 LEU A N 1
ATOM 3263 C CA . LEU A 1 425 ? -0.095 -7.288 18.648 1.00 96.44 425 LEU A CA 1
ATOM 3264 C C . LEU A 1 425 ? 0.891 -8.392 18.232 1.00 96.44 425 LEU A C 1
ATOM 3266 O O . LEU A 1 425 ? 1.025 -8.648 17.036 1.00 96.44 425 LEU A O 1
ATOM 3270 N N . GLY A 1 426 ? 1.547 -9.069 19.179 1.00 96.50 426 GLY A N 1
ATOM 3271 C CA . GLY A 1 426 ? 2.515 -10.136 18.901 1.00 96.50 426 GLY A CA 1
ATOM 3272 C C . GLY A 1 426 ? 3.657 -9.686 17.990 1.00 96.50 426 GLY A C 1
ATOM 3273 O O . GLY A 1 426 ? 4.002 -10.393 17.040 1.00 96.50 426 GLY A O 1
ATOM 3274 N N . VAL A 1 427 ? 4.190 -8.487 18.233 1.00 97.31 427 VAL A N 1
ATOM 3275 C CA . VAL A 1 427 ? 5.247 -7.899 17.409 1.00 97.31 427 VAL A CA 1
ATOM 3276 C C . VAL A 1 427 ? 6.512 -8.740 17.520 1.00 97.31 427 VAL A C 1
ATOM 3278 O O . VAL A 1 427 ? 7.057 -8.941 18.600 1.00 97.31 427 VAL A O 1
ATOM 3281 N N . THR A 1 428 ? 6.979 -9.244 16.381 1.00 94.31 428 THR A N 1
ATOM 3282 C CA . THR A 1 428 ? 8.186 -10.071 16.287 1.00 94.31 428 THR A CA 1
ATOM 3283 C C . THR A 1 428 ? 8.979 -9.705 15.033 1.00 94.31 428 THR A C 1
ATOM 3285 O O . THR A 1 428 ? 8.402 -9.201 14.062 1.00 94.31 428 THR A O 1
ATOM 3288 N N . PRO A 1 429 ? 10.307 -9.907 15.014 1.00 93.81 429 PRO A N 1
ATOM 3289 C CA . PRO A 1 429 ? 11.081 -9.722 13.795 1.00 93.81 429 PRO A CA 1
ATOM 3290 C C . PRO A 1 429 ? 10.613 -10.680 12.694 1.00 93.81 429 PRO A C 1
ATOM 3292 O O . PRO A 1 429 ? 10.322 -11.845 12.958 1.00 93.81 429 PRO A O 1
ATOM 3295 N N . GLY A 1 430 ? 10.558 -10.198 11.451 1.00 89.38 430 GLY A N 1
ATOM 3296 C CA . GLY A 1 430 ? 10.156 -11.027 10.313 1.00 89.38 430 GLY A CA 1
ATOM 3297 C C . GLY A 1 430 ? 11.032 -12.274 10.134 1.00 89.38 430 GLY A C 1
ATOM 3298 O O . GLY A 1 430 ? 12.261 -12.199 10.185 1.00 89.38 430 GLY A O 1
ATOM 3299 N N . GLU A 1 431 ? 10.398 -13.417 9.877 1.00 88.12 431 GLU A N 1
ATOM 3300 C CA . GLU A 1 431 ? 11.092 -14.698 9.736 1.00 88.12 431 GLU A CA 1
ATOM 3301 C C . GLU A 1 431 ? 11.907 -14.784 8.440 1.00 88.12 431 GLU A C 1
ATOM 3303 O O . GLU A 1 431 ? 11.454 -14.391 7.359 1.00 88.12 431 GLU A O 1
ATOM 3308 N N . ARG A 1 432 ? 13.112 -15.363 8.535 1.00 87.06 432 ARG A N 1
ATOM 3309 C CA . ARG A 1 432 ? 14.088 -15.413 7.435 1.00 87.06 432 ARG A CA 1
ATOM 3310 C C . ARG A 1 432 ? 13.547 -15.988 6.114 1.00 87.06 432 ARG A C 1
ATOM 3312 O O . ARG A 1 432 ? 13.886 -15.395 5.087 1.00 87.06 432 ARG A O 1
ATOM 3319 N N . PRO A 1 433 ? 12.717 -17.054 6.084 1.00 85.19 433 PRO A N 1
ATOM 3320 C CA . PRO A 1 433 ? 12.176 -17.587 4.831 1.00 85.19 433 PRO A CA 1
ATOM 3321 C C . PRO A 1 433 ? 11.429 -16.549 3.982 1.00 85.19 433 PRO A C 1
ATOM 3323 O O . PRO A 1 433 ? 11.502 -16.601 2.757 1.00 85.19 433 PRO A O 1
ATOM 3326 N N . TYR A 1 434 ? 10.778 -15.564 4.612 1.00 86.00 434 TYR A N 1
ATOM 3327 C CA . TYR A 1 434 ? 9.951 -14.566 3.921 1.00 86.00 434 TYR A CA 1
ATOM 3328 C C . TYR A 1 434 ? 10.676 -13.252 3.618 1.00 86.00 434 TYR A C 1
ATOM 3330 O O . TYR A 1 434 ? 10.145 -12.414 2.891 1.00 86.00 434 TYR A O 1
ATOM 3338 N N . LEU A 1 435 ? 11.887 -13.052 4.149 1.00 87.44 435 LEU A N 1
ATOM 3339 C CA . LEU A 1 435 ? 12.711 -11.881 3.825 1.00 87.44 435 LEU A CA 1
ATOM 3340 C C . LEU A 1 435 ? 13.379 -12.015 2.449 1.00 87.44 435 LEU A C 1
ATOM 3342 O O . LEU A 1 435 ? 13.663 -11.014 1.794 1.00 87.44 435 LEU A O 1
ATOM 3346 N N . GLY A 1 436 ? 13.626 -13.253 2.010 1.00 86.06 436 GLY A N 1
ATOM 3347 C CA . GLY A 1 436 ? 14.226 -13.569 0.717 1.00 86.06 436 GLY A CA 1
ATOM 3348 C C . GLY A 1 436 ? 15.669 -13.076 0.543 1.00 86.06 436 GLY A C 1
ATOM 3349 O O . GLY A 1 436 ? 16.294 -12.512 1.440 1.00 86.06 436 GLY A O 1
ATOM 3350 N N . ARG A 1 437 ? 16.207 -13.269 -0.669 1.00 89.25 437 ARG A N 1
ATOM 3351 C CA . ARG A 1 437 ? 17.603 -12.930 -1.021 1.00 89.25 437 ARG A CA 1
ATOM 3352 C C . ARG A 1 437 ? 17.935 -11.445 -0.879 1.00 89.25 437 ARG A C 1
ATOM 3354 O O . ARG A 1 437 ? 19.100 -11.099 -0.718 1.00 89.25 437 ARG A O 1
ATOM 3361 N N . VAL A 1 438 ? 16.937 -10.563 -0.962 1.00 89.94 438 VAL A N 1
ATOM 3362 C CA . VAL A 1 438 ? 17.154 -9.117 -0.813 1.00 89.94 438 VAL A CA 1
ATOM 3363 C C . VAL A 1 438 ? 17.726 -8.781 0.565 1.00 89.94 438 VAL A C 1
ATOM 3365 O O . VAL A 1 438 ? 18.603 -7.925 0.648 1.00 89.94 438 VAL A O 1
ATOM 3368 N N . ALA A 1 439 ? 17.336 -9.510 1.617 1.00 92.56 439 ALA A N 1
ATOM 3369 C CA . ALA A 1 439 ? 17.908 -9.335 2.947 1.00 92.56 439 ALA A CA 1
ATOM 3370 C C . ALA A 1 439 ? 19.410 -9.652 2.979 1.00 92.56 439 ALA A C 1
ATOM 3372 O O . ALA A 1 439 ? 20.168 -8.902 3.584 1.00 92.56 439 ALA A O 1
ATOM 3373 N N . ASP A 1 440 ? 19.863 -10.689 2.266 1.00 93.25 440 ASP A N 1
ATOM 3374 C CA . ASP A 1 440 ? 21.291 -11.031 2.171 1.00 93.25 440 ASP A CA 1
ATOM 3375 C C . ASP A 1 440 ? 22.083 -9.934 1.453 1.00 93.25 440 ASP A C 1
ATOM 3377 O O . ASP A 1 440 ? 23.203 -9.605 1.838 1.00 93.25 440 ASP A O 1
ATOM 3381 N N . LEU A 1 441 ? 21.512 -9.374 0.380 1.00 95.38 441 LEU A N 1
ATOM 3382 C CA . LEU A 1 441 ? 22.147 -8.298 -0.382 1.00 95.38 441 LEU A CA 1
ATOM 3383 C C . LEU A 1 441 ? 22.312 -7.041 0.476 1.00 95.38 441 LEU A C 1
ATOM 3385 O O . LEU A 1 441 ? 23.387 -6.440 0.476 1.00 95.38 441 LEU A O 1
ATOM 3389 N N . VAL A 1 442 ? 21.258 -6.670 1.208 1.00 95.88 442 VAL A N 1
ATOM 3390 C CA . VAL A 1 442 ? 21.264 -5.521 2.121 1.00 95.88 442 VAL A CA 1
ATOM 3391 C C . VAL A 1 442 ? 22.246 -5.753 3.266 1.00 95.88 442 VAL A C 1
ATOM 3393 O O . VAL A 1 442 ? 23.062 -4.873 3.524 1.00 95.88 442 VAL A O 1
ATOM 3396 N N . ALA A 1 443 ? 22.238 -6.940 3.880 1.00 95.62 443 ALA A N 1
ATOM 3397 C CA . ALA A 1 443 ? 23.161 -7.316 4.949 1.00 95.62 443 ALA A CA 1
ATOM 3398 C C . ALA A 1 443 ? 24.625 -7.158 4.522 1.00 95.62 443 ALA A C 1
ATOM 3400 O O . ALA A 1 443 ? 25.380 -6.443 5.172 1.00 95.62 443 ALA A O 1
ATOM 3401 N N . ARG A 1 444 ? 25.012 -7.721 3.366 1.00 97.38 444 ARG A N 1
ATOM 3402 C CA . ARG A 1 444 ? 26.388 -7.587 2.854 1.00 97.38 444 ARG A CA 1
ATOM 3403 C C . ARG A 1 444 ? 26.794 -6.135 2.615 1.00 97.38 444 ARG A C 1
ATOM 3405 O O . ARG A 1 444 ? 27.942 -5.772 2.855 1.00 97.38 444 ARG A O 1
ATOM 3412 N N . GLY A 1 445 ? 25.877 -5.317 2.098 1.00 98.00 445 GLY A N 1
ATOM 3413 C CA . GLY A 1 445 ? 26.124 -3.893 1.884 1.00 98.00 445 GLY A CA 1
ATOM 3414 C C . GLY A 1 445 ? 26.304 -3.137 3.200 1.00 98.00 445 GLY A C 1
ATOM 3415 O O . GLY A 1 445 ? 27.246 -2.361 3.329 1.00 98.00 445 GLY A O 1
ATOM 3416 N N . ALA A 1 446 ? 25.434 -3.396 4.178 1.00 97.94 446 ALA A N 1
ATOM 3417 C CA . ALA A 1 446 ? 25.505 -2.802 5.509 1.00 97.94 446 ALA A CA 1
ATOM 3418 C C . ALA A 1 446 ? 26.799 -3.197 6.235 1.00 97.94 446 ALA A C 1
ATOM 3420 O O . ALA A 1 446 ? 27.514 -2.326 6.720 1.00 97.94 446 ALA A O 1
ATOM 3421 N N . GLU A 1 447 ? 27.164 -4.480 6.213 1.00 97.81 447 GLU A N 1
ATOM 3422 C CA . GLU A 1 447 ? 28.400 -5.001 6.811 1.00 97.81 447 GLU A CA 1
ATOM 3423 C C . GLU A 1 447 ? 29.652 -4.372 6.192 1.00 97.81 447 GLU A C 1
ATOM 3425 O O . GLU A 1 447 ? 30.550 -3.946 6.916 1.00 97.81 447 GLU A O 1
ATOM 3430 N N . ALA A 1 448 ? 29.697 -4.234 4.863 1.00 98.31 448 ALA A N 1
ATOM 3431 C CA . ALA A 1 448 ? 30.807 -3.573 4.173 1.00 98.31 448 ALA A CA 1
ATOM 3432 C C . ALA A 1 448 ? 30.957 -2.086 4.549 1.00 98.31 448 ALA A C 1
ATOM 3434 O O . ALA A 1 448 ? 32.044 -1.525 4.413 1.00 98.31 448 ALA A O 1
ATOM 3435 N N . LEU A 1 449 ? 29.876 -1.454 5.011 1.00 98.31 449 LEU A N 1
ATOM 3436 C CA . LEU A 1 449 ? 29.845 -0.066 5.472 1.00 98.31 449 LEU A CA 1
ATOM 3437 C C . LEU A 1 449 ? 29.970 0.064 7.001 1.00 98.31 449 LEU A C 1
ATOM 3439 O O . LEU A 1 449 ? 30.015 1.187 7.497 1.00 98.31 449 LEU A O 1
ATOM 3443 N N . GLY A 1 450 ? 30.019 -1.047 7.745 1.00 98.00 450 GLY A N 1
ATOM 3444 C CA . GLY A 1 450 ? 30.005 -1.042 9.211 1.00 98.00 450 GLY A CA 1
ATOM 3445 C C . GLY A 1 450 ? 28.676 -0.573 9.820 1.00 98.00 450 GLY A C 1
ATOM 3446 O O . GLY A 1 450 ? 28.683 0.018 10.897 1.00 98.00 450 GLY A O 1
ATOM 3447 N N . LEU A 1 451 ? 27.552 -0.786 9.128 1.00 98.00 451 LEU A N 1
ATOM 3448 C CA . LEU A 1 451 ? 26.205 -0.413 9.572 1.00 98.00 451 LEU A CA 1
ATOM 3449 C C . LEU A 1 451 ? 25.470 -1.595 10.216 1.00 98.00 451 LEU A C 1
ATOM 3451 O O . LEU A 1 451 ? 25.602 -2.740 9.780 1.00 98.00 451 LEU A O 1
ATOM 3455 N N . GLU A 1 452 ? 24.629 -1.296 11.206 1.00 94.81 452 GLU A N 1
ATOM 3456 C CA . GLU A 1 452 ? 23.707 -2.269 11.795 1.00 94.81 452 GLU A CA 1
ATOM 3457 C C . GLU A 1 452 ? 22.561 -2.603 10.834 1.00 94.81 452 GLU A C 1
ATOM 3459 O O . GLU A 1 452 ? 22.053 -1.748 10.101 1.00 94.81 452 GLU A O 1
ATOM 3464 N N . HIS A 1 453 ? 22.140 -3.867 10.838 1.00 94.06 453 HIS A N 1
ATOM 3465 C CA . HIS A 1 453 ? 21.046 -4.356 10.006 1.00 94.06 453 HIS A CA 1
ATOM 3466 C C . HIS A 1 453 ? 20.283 -5.481 10.704 1.00 94.06 453 HIS A C 1
ATOM 3468 O O . HIS A 1 453 ? 20.792 -6.136 11.612 1.00 94.06 453 HIS A O 1
ATOM 3474 N N . GLY A 1 454 ? 19.045 -5.710 10.273 1.00 92.81 454 GLY A N 1
ATOM 3475 C CA . GLY A 1 454 ? 18.224 -6.788 10.802 1.00 92.81 454 GLY A CA 1
ATOM 3476 C C . GLY A 1 454 ? 16.827 -6.840 10.184 1.00 92.81 454 GLY A C 1
ATOM 3477 O O . GLY A 1 454 ? 16.421 -5.920 9.466 1.00 92.81 454 GLY A O 1
ATOM 3478 N N . PRO A 1 455 ? 16.080 -7.929 10.433 1.00 93.25 455 PRO A N 1
ATOM 3479 C CA . PRO A 1 455 ? 14.676 -8.020 10.058 1.00 93.25 455 PRO A CA 1
ATOM 3480 C C . PRO A 1 455 ? 13.841 -6.936 10.737 1.00 93.25 455 PRO A C 1
ATOM 3482 O O . PRO A 1 455 ? 14.023 -6.633 11.914 1.00 93.25 455 PRO A O 1
ATOM 3485 N N . LEU A 1 456 ? 12.868 -6.398 10.001 1.00 93.00 456 LEU A N 1
ATOM 3486 C CA . LEU A 1 456 ? 11.926 -5.440 10.565 1.00 93.00 456 LEU A CA 1
ATOM 3487 C C . LEU A 1 456 ? 11.010 -6.118 11.601 1.00 93.00 456 LEU A C 1
ATOM 3489 O O . LEU A 1 456 ? 10.481 -7.197 11.305 1.00 93.00 456 LEU A O 1
ATOM 3493 N N . PRO A 1 457 ? 10.766 -5.485 12.761 1.00 95.06 457 PRO A N 1
ATOM 3494 C CA . PRO A 1 457 ? 9.700 -5.879 13.679 1.00 95.06 457 PRO A CA 1
ATOM 3495 C C . PRO A 1 457 ? 8.325 -5.677 13.035 1.00 95.06 457 PRO A C 1
ATOM 3497 O O . PRO A 1 457 ? 8.038 -4.627 12.442 1.00 95.06 457 PRO A O 1
ATOM 3500 N N . ARG A 1 458 ? 7.472 -6.704 13.124 1.00 96.12 458 ARG A N 1
ATOM 3501 C CA . ARG A 1 458 ? 6.146 -6.716 12.505 1.00 96.12 458 ARG A CA 1
ATOM 3502 C C . ARG A 1 458 ? 5.070 -7.312 13.405 1.00 96.12 458 ARG A C 1
ATOM 3504 O O . ARG A 1 458 ? 5.303 -8.324 14.055 1.00 96.12 458 ARG A O 1
ATOM 3511 N N . ASN A 1 459 ? 3.854 -6.765 13.346 1.00 96.69 459 ASN A N 1
ATOM 3512 C CA . ASN A 1 459 ? 2.651 -7.330 13.981 1.00 96.69 459 ASN A CA 1
ATOM 3513 C C . ASN A 1 459 ? 2.018 -8.460 13.147 1.00 96.69 459 ASN A C 1
ATOM 3515 O O . ASN A 1 459 ? 0.804 -8.493 12.935 1.00 96.69 459 ASN A O 1
ATOM 3519 N N . ALA A 1 460 ? 2.845 -9.356 12.611 1.00 95.50 460 ALA A N 1
ATOM 3520 C CA . ALA A 1 460 ? 2.395 -10.437 11.742 1.00 95.50 460 ALA A CA 1
ATOM 3521 C C . ALA A 1 460 ? 2.884 -11.818 12.216 1.00 95.50 460 ALA A C 1
ATOM 3523 O O . ALA A 1 460 ? 3.572 -12.505 11.456 1.00 95.50 460 ALA A O 1
ATOM 3524 N N . PRO A 1 461 ? 2.592 -12.220 13.468 1.00 91.25 461 PRO A N 1
ATOM 3525 C CA . PRO A 1 461 ? 2.994 -13.533 13.958 1.00 91.25 461 PRO A CA 1
ATOM 3526 C C . PRO A 1 461 ? 2.292 -14.632 13.153 1.00 91.25 461 PRO A C 1
ATOM 3528 O O . PRO A 1 461 ? 1.085 -14.565 12.927 1.00 91.25 461 PRO A O 1
ATOM 3531 N N . GLY A 1 462 ? 3.047 -15.641 12.716 1.00 88.12 462 GLY A N 1
ATOM 3532 C CA . GLY A 1 462 ? 2.520 -16.700 11.848 1.00 88.12 462 GLY A CA 1
ATOM 3533 C C . GLY A 1 462 ? 2.303 -16.261 10.396 1.00 88.12 462 GLY A C 1
ATOM 3534 O O . GLY A 1 462 ? 1.518 -16.879 9.684 1.00 88.12 462 GLY A O 1
ATOM 3535 N N . CYS A 1 463 ? 2.969 -15.188 9.954 1.00 91.25 463 CYS A N 1
ATOM 3536 C CA . CYS A 1 463 ? 3.008 -14.807 8.545 1.00 91.25 463 CYS A CA 1
ATOM 3537 C C . CYS A 1 463 ? 3.530 -15.971 7.700 1.00 91.25 463 CYS A C 1
ATOM 3539 O O . CYS A 1 463 ? 4.583 -16.525 7.987 1.00 91.25 463 CYS A O 1
ATOM 3541 N N . ASP A 1 464 ? 2.828 -16.279 6.620 1.00 88.06 464 ASP A N 1
ATOM 3542 C CA . ASP A 1 464 ? 3.144 -17.346 5.670 1.00 88.06 464 ASP A CA 1
ATOM 3543 C C . ASP A 1 464 ? 3.636 -16.797 4.317 1.00 88.06 464 ASP A C 1
ATOM 3545 O O . ASP A 1 464 ? 3.633 -17.480 3.297 1.00 88.06 464 ASP A O 1
ATOM 3549 N N . GLY A 1 465 ? 4.085 -15.536 4.299 1.00 87.50 465 GLY A N 1
ATOM 3550 C CA . GLY A 1 465 ? 4.782 -14.958 3.149 1.00 87.50 465 GLY A CA 1
ATOM 3551 C C . GLY A 1 465 ? 3.878 -14.468 2.019 1.00 87.50 465 GLY A C 1
ATOM 3552 O O . GLY A 1 465 ? 4.322 -14.406 0.876 1.00 87.50 465 GLY A O 1
ATOM 3553 N N . GLN A 1 466 ? 2.642 -14.057 2.326 1.00 85.00 466 GLN A N 1
ATOM 3554 C CA . GLN A 1 466 ? 1.639 -13.676 1.319 1.00 85.00 466 GLN A CA 1
ATOM 3555 C C . GLN A 1 466 ? 1.999 -12.443 0.460 1.00 85.00 466 GLN A C 1
ATOM 3557 O O . GLN A 1 466 ? 1.291 -12.112 -0.477 1.00 85.00 466 GLN A O 1
ATOM 3562 N N . GLY A 1 467 ? 3.030 -11.662 0.799 1.00 86.31 467 GLY A N 1
ATOM 3563 C CA . GLY A 1 467 ? 3.518 -10.560 -0.051 1.00 86.31 467 GLY A CA 1
ATOM 3564 C C . GLY A 1 467 ? 2.533 -9.419 -0.388 1.00 86.31 467 GLY A C 1
ATOM 3565 O O . GLY A 1 467 ? 2.938 -8.446 -1.013 1.00 86.31 467 GLY A O 1
ATOM 3566 N N . THR A 1 468 ? 1.266 -9.465 0.044 1.00 87.12 468 THR A N 1
ATOM 3567 C CA . THR A 1 468 ? 0.207 -8.521 -0.365 1.00 87.12 468 THR A CA 1
ATOM 3568 C C . THR A 1 468 ? -0.248 -7.607 0.767 1.00 87.12 468 THR A C 1
ATOM 3570 O O . THR A 1 468 ? -1.359 -7.092 0.735 1.00 87.12 468 THR A O 1
ATOM 3573 N N . CYS A 1 469 ? 0.584 -7.404 1.790 1.00 90.75 469 CYS A N 1
ATOM 3574 C CA . CYS A 1 469 ? 0.194 -6.765 3.056 1.00 90.75 469 CYS A CA 1
ATOM 3575 C C . CYS A 1 469 ? -0.491 -5.398 2.877 1.00 90.75 469 CYS A C 1
ATOM 3577 O O . CYS A 1 469 ? -1.435 -5.081 3.603 1.00 90.75 469 CYS A O 1
ATOM 3579 N N . ILE A 1 470 ? -0.043 -4.616 1.889 1.00 91.69 470 ILE A N 1
ATOM 3580 C CA . ILE A 1 470 ? -0.591 -3.287 1.585 1.00 91.69 470 ILE A CA 1
ATOM 3581 C C . ILE A 1 470 ? -1.980 -3.328 0.921 1.00 91.69 470 ILE A C 1
ATOM 3583 O O . ILE A 1 470 ? -2.662 -2.316 0.819 1.00 91.69 470 ILE A O 1
ATOM 3587 N N . TYR A 1 471 ? -2.425 -4.505 0.488 1.00 90.62 471 TYR A N 1
ATOM 3588 C CA . TYR A 1 471 ? -3.713 -4.743 -0.166 1.00 90.62 471 TYR A CA 1
ATOM 3589 C C . TYR A 1 471 ? -4.680 -5.559 0.705 1.00 90.62 471 TYR A C 1
ATOM 3591 O O . TYR A 1 471 ? -5.732 -5.972 0.223 1.00 90.62 471 TYR A O 1
ATOM 3599 N N . GLY A 1 472 ? -4.333 -5.780 1.977 1.00 91.69 472 GLY A N 1
ATOM 3600 C CA . GLY A 1 472 ? -5.049 -6.678 2.880 1.00 91.69 472 GLY A CA 1
ATOM 3601 C C . GLY A 1 472 ? -4.351 -8.031 3.021 1.00 91.69 472 GLY A C 1
ATOM 3602 O O . GLY A 1 472 ? -3.750 -8.551 2.076 1.00 91.69 472 GLY A O 1
ATOM 3603 N N . CYS A 1 473 ? -4.389 -8.582 4.234 1.00 91.56 473 CYS A N 1
ATOM 3604 C CA . CYS A 1 473 ? -3.813 -9.887 4.540 1.00 91.56 473 CYS A CA 1
ATOM 3605 C C . CYS A 1 473 ? -4.889 -10.968 4.340 1.00 91.56 473 CYS A C 1
ATOM 3607 O O . CYS A 1 473 ? -5.883 -10.935 5.056 1.00 91.56 473 CYS A O 1
ATOM 3609 N N . PRO A 1 474 ? -4.715 -11.921 3.408 1.00 88.75 474 PRO A N 1
ATOM 3610 C CA . PRO A 1 474 ? -5.701 -12.984 3.176 1.00 88.75 474 PRO A CA 1
ATOM 3611 C C . PRO A 1 474 ? -5.641 -14.110 4.226 1.00 88.75 474 PRO A C 1
ATOM 3613 O O . PRO A 1 474 ? -6.442 -15.048 4.199 1.00 88.75 474 PRO A O 1
ATOM 3616 N N . THR A 1 475 ? -4.675 -14.045 5.147 1.00 88.94 475 THR A N 1
ATOM 3617 C CA . THR A 1 475 ? -4.428 -15.076 6.161 1.00 88.94 475 THR A CA 1
ATOM 3618 C C . THR A 1 475 ? -4.646 -14.615 7.591 1.00 88.94 475 THR A C 1
ATOM 3620 O O . THR A 1 475 ? -4.409 -15.394 8.506 1.00 88.94 475 THR A O 1
ATOM 3623 N N . ASP A 1 476 ? -5.066 -13.361 7.792 1.00 92.00 476 ASP A N 1
ATOM 3624 C CA . ASP A 1 476 ? -5.193 -12.707 9.104 1.00 92.00 476 ASP A CA 1
ATOM 3625 C C . ASP A 1 476 ? -3.932 -12.770 9.990 1.00 92.00 476 ASP A C 1
ATOM 3627 O O . ASP A 1 476 ? -3.946 -12.335 11.140 1.00 92.00 476 ASP A O 1
ATOM 3631 N N . ALA A 1 477 ? -2.795 -13.218 9.443 1.00 93.50 477 ALA A N 1
ATOM 3632 C CA . ALA A 1 477 ? -1.527 -13.257 10.155 1.00 93.50 477 ALA A CA 1
ATOM 3633 C C . ALA A 1 477 ? -1.098 -11.850 10.585 1.00 93.50 477 ALA A C 1
ATOM 3635 O O . ALA A 1 477 ? -0.612 -11.655 11.697 1.00 93.50 477 ALA A O 1
ATOM 3636 N N . LYS A 1 478 ? -1.317 -10.842 9.725 1.00 96.06 478 LYS A N 1
ATOM 3637 C CA . LYS A 1 478 ? -1.130 -9.435 10.094 1.00 96.06 478 LYS A CA 1
ATOM 3638 C C . LYS A 1 478 ? -2.267 -9.005 11.019 1.00 96.06 478 LYS A C 1
ATOM 3640 O O . LYS A 1 478 ? -3.384 -8.776 10.562 1.00 96.06 478 LYS A O 1
ATOM 3645 N N . ARG A 1 479 ? -1.945 -8.788 12.294 1.00 96.31 479 ARG A N 1
ATOM 3646 C CA . ARG A 1 479 ? -2.863 -8.348 13.355 1.00 96.31 479 ARG A CA 1
ATOM 3647 C C . ARG A 1 479 ? -3.210 -6.861 13.239 1.00 96.31 479 ARG A C 1
ATOM 3649 O O . ARG A 1 479 ? -2.932 -6.061 14.133 1.00 96.31 479 ARG A O 1
ATOM 3656 N N . SER A 1 480 ? -3.776 -6.467 12.102 1.00 97.19 480 SER A N 1
ATOM 3657 C CA . SER A 1 480 ? -4.392 -5.153 11.916 1.00 97.19 480 SER A CA 1
ATOM 3658 C C . SER A 1 480 ? -5.618 -4.992 12.814 1.00 97.19 480 SER A C 1
ATOM 3660 O O . SER A 1 480 ? -6.146 -5.969 13.336 1.00 97.19 480 SER A O 1
ATOM 3662 N N . ALA A 1 481 ? -6.094 -3.761 12.997 1.00 97.94 481 ALA A N 1
ATOM 3663 C CA . ALA A 1 481 ? -7.158 -3.449 13.949 1.00 97.94 481 ALA A CA 1
ATOM 3664 C C . ALA A 1 481 ? -8.470 -4.223 13.697 1.00 97.94 481 ALA A C 1
ATOM 3666 O O . ALA A 1 481 ? -9.181 -4.517 14.654 1.00 97.94 481 ALA A O 1
ATOM 3667 N N . ASN A 1 482 ? -8.766 -4.614 12.450 1.00 96.50 482 ASN A N 1
ATOM 3668 C CA . ASN A 1 482 ? -9.907 -5.478 12.110 1.00 96.50 482 ASN A CA 1
ATOM 3669 C C . ASN A 1 482 ? -9.761 -6.932 12.587 1.00 96.50 482 ASN A C 1
ATOM 3671 O O . ASN A 1 482 ? -10.773 -7.603 12.749 1.00 96.50 482 ASN A O 1
ATOM 3675 N N . VAL A 1 483 ? -8.532 -7.394 12.8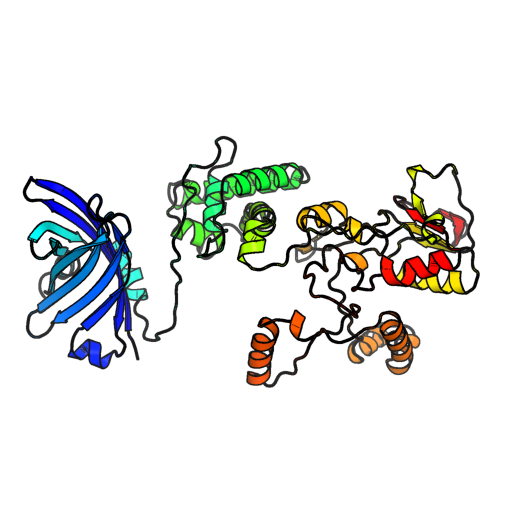20 1.00 96.00 483 VAL A N 1
ATOM 3676 C CA . VAL A 1 483 ? -8.204 -8.737 13.327 1.00 96.00 483 VAL A CA 1
ATOM 3677 C C . VAL A 1 483 ? -7.963 -8.704 14.841 1.00 96.00 483 VAL A C 1
ATOM 3679 O O . VAL A 1 483 ? -8.312 -9.645 15.547 1.00 96.00 483 VAL A O 1
ATOM 3682 N N . SER A 1 484 ? -7.372 -7.621 15.360 1.00 96.75 484 SER A N 1
ATOM 3683 C CA . SER A 1 484 ? -6.978 -7.497 16.767 1.00 96.75 484 SER A CA 1
ATOM 3684 C C . SER A 1 484 ? -8.061 -6.857 17.642 1.00 96.75 484 SER A C 1
ATOM 3686 O O . SER A 1 484 ? -8.755 -7.550 18.384 1.00 96.75 484 SER A O 1
ATOM 3688 N N . TRP A 1 485 ? -8.202 -5.532 17.595 1.00 98.31 485 TRP A N 1
ATOM 3689 C CA . TRP A 1 485 ? -8.995 -4.782 18.572 1.00 98.31 485 TRP A CA 1
ATOM 3690 C C . TRP A 1 485 ? -10.489 -4.714 18.252 1.00 98.31 485 TRP A C 1
ATOM 3692 O O . TRP A 1 485 ? -11.294 -4.822 19.172 1.00 98.31 485 TRP A O 1
ATOM 3702 N N . VAL A 1 486 ? -10.892 -4.593 16.981 1.00 98.38 486 VAL A N 1
ATOM 3703 C CA . VAL A 1 486 ? -12.324 -4.531 16.633 1.00 98.38 486 VAL A CA 1
ATOM 3704 C C . VAL A 1 486 ? -13.064 -5.794 17.093 1.00 98.38 486 VAL A C 1
ATOM 3706 O O . VAL A 1 486 ? -14.050 -5.646 17.811 1.00 98.38 486 VAL A O 1
ATOM 3709 N N . PRO A 1 487 ? -12.594 -7.028 16.813 1.00 97.50 487 PRO A N 1
ATOM 3710 C CA . PRO A 1 487 ? -13.283 -8.224 17.296 1.00 97.50 487 PRO A CA 1
ATOM 3711 C C . PRO A 1 487 ? -13.365 -8.303 18.823 1.00 97.50 487 PRO A C 1
ATOM 3713 O O . PRO A 1 487 ? -14.322 -8.862 19.348 1.00 97.50 487 PRO A O 1
ATOM 3716 N N . ARG A 1 488 ? -12.384 -7.752 19.552 1.00 97.88 488 ARG A N 1
ATOM 3717 C CA . ARG A 1 488 ? -12.428 -7.674 21.022 1.00 97.88 488 ARG A CA 1
ATOM 3718 C C . ARG A 1 488 ? -13.537 -6.743 21.502 1.00 97.88 488 ARG A C 1
ATOM 3720 O O . ARG A 1 488 ? -14.317 -7.152 22.353 1.00 97.88 488 ARG A O 1
ATOM 3727 N N . ALA A 1 489 ? -13.651 -5.553 20.908 1.00 98.44 489 ALA A N 1
ATOM 3728 C CA . ALA A 1 489 ? -14.725 -4.613 21.220 1.00 98.44 489 ALA A CA 1
ATOM 3729 C C . ALA A 1 489 ? -16.111 -5.239 20.981 1.00 98.44 489 ALA A C 1
ATOM 3731 O O . ALA A 1 489 ? -16.963 -5.199 21.863 1.00 98.44 489 ALA A O 1
ATOM 3732 N N . LEU A 1 490 ? -16.309 -5.887 19.826 1.00 98.38 490 LEU A N 1
ATOM 3733 C CA . LEU A 1 490 ? -17.587 -6.519 19.469 1.00 98.38 490 LEU A CA 1
ATOM 3734 C C . LEU A 1 490 ? -17.944 -7.679 20.408 1.00 98.38 490 LEU A C 1
ATOM 3736 O O . LEU A 1 490 ? -19.076 -7.782 20.872 1.00 98.38 490 LEU A O 1
ATOM 3740 N N . LYS A 1 491 ? -16.966 -8.527 20.758 1.00 98.06 491 LYS A N 1
ATOM 3741 C CA . LYS A 1 491 ? -17.155 -9.602 21.750 1.00 98.06 491 LYS A CA 1
ATOM 3742 C C . LYS A 1 491 ? -17.503 -9.071 23.142 1.00 98.06 491 LYS A C 1
ATOM 3744 O O . LYS A 1 491 ? -18.165 -9.776 23.895 1.00 98.06 491 LYS A O 1
ATOM 3749 N N . ALA A 1 492 ? -17.054 -7.864 23.477 1.00 98.00 492 ALA A N 1
ATOM 3750 C CA . ALA A 1 492 ? -17.370 -7.189 24.731 1.00 98.00 492 ALA A CA 1
ATOM 3751 C C . ALA A 1 492 ? -18.695 -6.397 24.685 1.00 98.00 492 ALA A C 1
ATOM 3753 O O . ALA A 1 492 ? -19.056 -5.771 25.675 1.00 98.00 492 ALA A O 1
ATOM 3754 N N . GLY A 1 493 ? -19.437 -6.448 23.571 1.00 97.19 493 GLY A N 1
ATOM 3755 C CA . GLY A 1 493 ? -20.762 -5.835 23.442 1.00 97.19 493 GLY A CA 1
ATOM 3756 C C . GLY A 1 493 ? -20.783 -4.450 22.796 1.00 97.19 493 GLY A C 1
ATOM 3757 O O . GLY A 1 493 ? -21.830 -3.814 22.805 1.00 97.19 493 GLY A O 1
ATOM 3758 N N . ALA A 1 494 ? -19.669 -3.975 22.228 1.00 98.31 494 ALA A N 1
ATOM 3759 C CA . ALA A 1 494 ? -19.704 -2.783 21.383 1.00 98.31 494 ALA A CA 1
ATOM 3760 C C . ALA A 1 494 ? -20.493 -3.047 20.093 1.00 98.31 494 ALA A C 1
ATOM 3762 O O . ALA A 1 494 ? -20.403 -4.135 19.522 1.00 98.31 494 ALA A O 1
ATOM 3763 N N . GLU A 1 495 ? -21.174 -2.022 19.591 1.00 98.00 495 GLU A N 1
ATOM 3764 C CA . GLU A 1 495 ? -21.879 -2.054 18.308 1.00 98.00 495 GLU A CA 1
ATOM 3765 C C . GLU A 1 495 ? -21.057 -1.335 17.233 1.00 98.00 495 GLU A C 1
ATOM 3767 O O . GLU A 1 495 ? -20.456 -0.286 17.486 1.00 98.00 495 GLU A O 1
ATOM 3772 N N . LEU A 1 496 ? -21.014 -1.882 16.017 1.00 98.50 496 LEU A N 1
ATOM 3773 C CA . LEU A 1 496 ? -20.282 -1.307 14.888 1.00 98.50 496 LEU A CA 1
ATOM 3774 C C . LEU A 1 496 ? -21.210 -0.999 13.720 1.00 98.50 496 LEU A C 1
ATOM 3776 O O . LEU A 1 496 ? -21.801 -1.891 13.119 1.00 98.50 496 LEU A O 1
ATOM 3780 N N . PHE A 1 497 ? -21.217 0.264 13.310 1.00 97.94 497 PHE A N 1
ATOM 3781 C CA . PHE A 1 497 ? -21.965 0.752 12.162 1.00 97.94 497 PHE A CA 1
ATOM 3782 C C . PHE A 1 497 ? -21.027 0.986 10.978 1.00 97.94 497 PHE A C 1
ATOM 3784 O O . PHE A 1 497 ? -20.094 1.790 11.057 1.00 97.94 497 PHE A O 1
ATOM 3791 N N . THR A 1 498 ? -21.257 0.279 9.868 1.00 98.19 498 THR A N 1
ATOM 3792 C CA . THR A 1 498 ? -20.380 0.320 8.680 1.00 98.19 498 THR A CA 1
ATOM 3793 C C . THR A 1 498 ? -21.025 1.032 7.496 1.00 98.19 498 THR A C 1
ATOM 3795 O O . THR A 1 498 ? -22.244 1.079 7.360 1.00 98.19 498 THR A O 1
ATOM 3798 N N . GLY A 1 499 ? -20.205 1.588 6.602 1.00 96.62 499 GLY A N 1
ATOM 3799 C CA . GLY A 1 499 ? -20.679 2.448 5.514 1.00 96.62 499 GLY A CA 1
ATOM 3800 C C . GLY A 1 499 ? -21.168 3.822 5.990 1.00 96.62 499 GLY A C 1
ATOM 3801 O O . GLY A 1 499 ? -21.710 4.587 5.193 1.00 96.62 499 GLY A O 1
ATOM 3802 N N . LEU A 1 500 ? -20.949 4.162 7.263 1.00 95.12 500 LEU A N 1
ATOM 3803 C CA . LEU A 1 500 ? -21.470 5.357 7.909 1.00 95.12 500 LEU A CA 1
ATOM 3804 C C . LEU A 1 500 ? -20.369 6.413 8.052 1.00 95.12 500 LEU A C 1
ATOM 3806 O O . LEU A 1 500 ? -19.481 6.332 8.899 1.00 95.12 500 LEU A O 1
ATOM 3810 N N . ARG A 1 501 ? -20.413 7.436 7.194 1.00 95.69 501 ARG A N 1
ATOM 3811 C CA . ARG A 1 501 ? -19.460 8.551 7.238 1.00 95.69 501 ARG A CA 1
ATOM 3812 C C . ARG A 1 501 ? -20.008 9.691 8.091 1.00 95.69 501 ARG A C 1
ATOM 3814 O O . ARG A 1 501 ? -20.925 10.387 7.661 1.00 95.69 501 ARG A O 1
ATOM 3821 N N . VAL A 1 502 ? -19.357 9.965 9.220 1.00 95.94 502 VAL A N 1
ATOM 3822 C CA . VAL A 1 502 ? -19.624 11.179 10.004 1.00 95.94 502 VAL A CA 1
ATOM 3823 C C . VAL A 1 502 ? -19.202 12.416 9.207 1.00 95.94 502 VAL A C 1
ATOM 3825 O O . VAL A 1 502 ? -18.087 12.489 8.683 1.00 95.94 502 VAL A O 1
ATOM 3828 N N . SER A 1 503 ? -20.112 13.381 9.084 1.00 96.25 503 SER A N 1
ATOM 3829 C CA . SER A 1 503 ? -19.917 14.613 8.308 1.00 96.25 503 SER A CA 1
ATOM 3830 C C . SER A 1 503 ? -19.829 15.867 9.174 1.00 96.25 503 SER A C 1
ATOM 3832 O O . SER A 1 503 ? -19.280 16.876 8.729 1.00 96.25 503 SER A O 1
ATOM 3834 N N . ARG A 1 504 ? -20.358 15.816 10.400 1.00 96.31 504 ARG A N 1
ATOM 3835 C CA . ARG A 1 504 ? -20.441 16.953 11.311 1.00 96.31 504 ARG A CA 1
ATOM 3836 C C . ARG A 1 504 ? -20.486 16.470 12.757 1.00 96.31 504 ARG A C 1
ATOM 3838 O O . ARG A 1 504 ? -21.103 15.450 13.024 1.00 96.31 504 ARG A O 1
ATOM 3845 N N . LEU A 1 505 ? -19.868 17.243 13.646 1.00 96.38 505 LEU A N 1
ATOM 3846 C CA . LEU A 1 505 ? -20.087 17.173 15.088 1.00 96.38 505 LEU A CA 1
ATOM 3847 C C . LEU A 1 505 ? -21.004 18.332 15.487 1.00 96.38 505 LEU A C 1
ATOM 3849 O O . LEU A 1 505 ? -20.806 19.473 15.049 1.00 96.38 505 LEU A O 1
ATOM 3853 N N . LEU A 1 506 ? -22.034 18.041 16.267 1.00 95.19 506 LEU A N 1
ATOM 3854 C CA . LEU A 1 506 ? -22.988 19.010 16.779 1.00 95.19 506 LEU A CA 1
ATOM 3855 C C . LEU A 1 506 ? -22.543 19.449 18.167 1.00 95.19 506 LEU A C 1
ATOM 3857 O O . LEU A 1 506 ? -22.468 18.655 19.099 1.00 95.19 506 LEU A O 1
ATOM 3861 N N . GLU A 1 507 ? -22.264 20.737 18.319 1.00 95.88 507 GLU A N 1
ATOM 3862 C CA . GLU A 1 507 ? -21.820 21.294 19.591 1.00 95.88 507 GLU A CA 1
ATOM 3863 C C . GLU A 1 507 ? -22.946 22.035 20.306 1.00 95.88 507 GLU A C 1
ATOM 3865 O O . GLU A 1 507 ? -23.687 22.829 19.720 1.00 95.88 507 GLU A O 1
ATOM 3870 N N . ARG A 1 508 ? -23.037 21.827 21.619 1.00 95.50 508 ARG A N 1
ATOM 3871 C CA . ARG A 1 508 ? -23.945 22.546 22.508 1.00 95.50 508 ARG A CA 1
ATOM 3872 C C . ARG A 1 508 ? -23.208 22.925 23.785 1.00 95.50 508 ARG A C 1
ATOM 3874 O O . ARG A 1 508 ? -22.761 22.067 24.538 1.00 95.50 508 ARG A O 1
ATOM 3881 N N . ARG A 1 509 ? -23.129 24.233 24.060 1.00 94.12 509 ARG A N 1
ATOM 3882 C CA . ARG A 1 509 ? -22.470 24.802 25.258 1.00 94.12 509 ARG A CA 1
ATOM 3883 C C . ARG A 1 509 ? -21.015 24.324 25.430 1.00 94.12 509 ARG A C 1
ATOM 3885 O O . ARG A 1 509 ? -20.605 23.979 26.533 1.00 94.12 509 ARG A O 1
ATOM 3892 N N . GLY A 1 510 ? -20.256 24.290 24.332 1.00 92.88 510 GLY A N 1
ATOM 3893 C CA . GLY A 1 510 ? -18.842 23.894 24.336 1.00 92.88 510 GLY A CA 1
ATOM 3894 C C . GLY A 1 510 ? -18.597 22.394 24.527 1.00 92.88 510 GLY A C 1
ATOM 3895 O O . GLY A 1 510 ? -17.491 22.003 24.883 1.00 92.88 510 GLY A O 1
ATOM 3896 N N . ARG A 1 511 ? -19.620 21.552 24.333 1.00 93.94 511 ARG A N 1
ATOM 3897 C CA . ARG A 1 511 ? -19.506 20.089 24.340 1.00 93.94 511 ARG A CA 1
ATOM 3898 C C . ARG A 1 511 ? -20.092 19.519 23.058 1.00 93.94 511 ARG A C 1
ATOM 3900 O O . ARG A 1 511 ? -21.112 20.021 22.587 1.00 93.94 511 ARG A O 1
ATOM 3907 N N . VAL A 1 512 ? -19.479 18.462 22.535 1.00 93.94 512 VAL A N 1
ATOM 3908 C CA . VAL A 1 512 ? -20.086 17.643 21.479 1.00 93.94 512 VAL A CA 1
ATOM 3909 C C . VAL A 1 512 ? -21.320 16.953 22.064 1.00 93.94 512 VAL A C 1
ATOM 3911 O O . VAL A 1 512 ? -21.262 16.411 23.167 1.00 93.94 512 VAL A O 1
ATOM 3914 N N . ALA A 1 513 ? -22.444 17.047 21.363 1.00 90.62 513 ALA A N 1
ATOM 3915 C CA . ALA A 1 513 ? -23.756 16.565 21.787 1.00 90.62 513 ALA A CA 1
ATOM 3916 C C . ALA A 1 513 ? -24.459 15.711 20.715 1.00 90.62 513 ALA A C 1
ATOM 3918 O O . ALA A 1 513 ? -25.591 15.290 20.946 1.00 90.62 513 ALA A O 1
ATOM 3919 N N . GLY A 1 514 ? -23.820 15.490 19.561 1.00 88.56 514 GLY A N 1
ATOM 3920 C CA . GLY A 1 514 ? -24.316 14.667 18.458 1.00 88.56 514 GLY A CA 1
ATOM 3921 C C . GLY A 1 514 ? -23.396 14.685 17.252 1.00 88.56 514 GLY A C 1
ATOM 3922 O O . GLY A 1 514 ? -22.462 15.523 17.234 1.00 88.56 514 GLY A O 1
#

Secondary structure (DSSP, 8-state):
--EEEEEEEEEEEEETT--EEEEEEEEEEEES-HHHHHHH-EEEEEEEEEETTTEEEEEEEEEEEEETTTT-EEEEEEEEE-TT--EEEEEEEEE--TTT-HHHHTTEEEEEEEETTEEEEEEEEEE-GGGHHHHHHT-BSSS------------SSPPPTTS-HHHHHHHHHHS---SSSPPP-HHHHHHHHHHHHTS-HHHHHHHHHHHHHHHHHHHHHHSS-GGGS-HHHHHHHHTT-STT---HHHHHHHHHHHHHHHTT-HHHHHHTTPPP------PPPPGGGGGEEEGGG---S----SEEEE--SHHHHHHHHHHHHTT--EEEEESSB---GGGG-S-HHHHHHHHBGGGG--EEESSSEEE---B-BTTGGGGGS--B--PPPHHHHHHHHHTT--GGGSHHHHHHHHHHHHHHTT-EEPPHHHHHHHHHHHHHHHHHTT----PPEES-TT----S-GGG--TTS-S--TTTTHHHHHHHTT-EEEES-----PPEETTEE--

pLDDT: mean 84.17, std 14.8, range [29.14, 98.62]

Foldseek 3Di:
DKKKFKFKKWWWWQFPVRDIWIKIWIWMWIDPDPVCCVVFVKTKIWGFMDTPPFAHRWTKIWMWTQDCDPFQKIKIWIWTAGPVRFIKIKIWMAGHDPPPDHVRRQFWIWIFMDGPNHTGTTIIITTDVVCVVVRVVRTDPDPDDPPDPADQDQQPDQADPPADLLLSLLQSQPQPAHPQADGDYNVLRVQLVVVLVPADPVLVVLLVVLSVVQQVLCCVPVVGGLSPDDSVVVNCLLVVVDPPRPDVVSSCSNCVSSCLSRCQDPSNCVSVVQDADQDQPDDDDDPLCVLEAEPVNDPDPDDDFPEEFEAQAPVRLQVLLVCLLVVGAYEYEAQAEEDDLSNLHDTLQVLLCRFWDSSQPDWDDDPDTGGDTWTRYRLIQLQQDPQFQDDDDQVVLVVVVVVPDDPCSHCVNVVVVSVVVCVLLVWDFDDPVQVPCVQVVVVVVCVVVVHDDGGTTGSQAPDPNNVSRNSGRSVCSRVRSSSGRNSSSSVSPYHYYYSGDDDDFDDDPRDGDD